Protein 3CDW (pdb70)

Foldseek 3Di:
DFFDDKDFQVVVPAAFQPADQDFLKDFDPLQVLFDAFWDKFHFDQPDPLAQAGQVCQARVLLVDAQDDACDPLLVVLLVVLLVLVLVLLQDQAFAPLLCLAQHDQQHHHDDQPDALFPPCSVVVHGSVNQADNVPSDCVSVVVVCVVPPDLDAWEKGFDTDIDGSVCRHNNNTYIATAHHNNLLSVLCRRCVSVSSSCLQDAFFSLLECPNPDCLQCLLCVCVRAPAFKAWWFWDSLQSQFACNLLVSLLVSVVSSPHDNVSSVVSQCQAFHWYRYRRMITTHHGGGRHHGHCSQSSLSNSVSSLQSSLCCVQPVPDDCVQKTWHGRRRGIMIHHRDDDQVVSSQVVVVSRRIHIGAPPPDNHVDGDDLQNDATPQFGWAADPVHRSRIQGARDPNVLSNQLRIDSDCVCNQVSVQVSLLRQLSVDDVSSVVVLVSLVVGVVSVVYDHDDSVVSVVVSVCVVVDDRGD/DDDCVRDPD

InterPro domains:
  IPR000081 Peptidase C3, picornavirus core protein 2A [PF00947] (870-996)
  IPR000199 Peptidase C3A/C3B, picornaviral [PF00548] (1541-1706)
  IPR000605 Helicase, superfamily 3, single-stranded DNA/RNA virus [PF00910] (1226-1323)
  IPR001205 RNA-directed RNA polymerase, C-terminal domain [PF00680] (1750-2161)
  IPR001676 Picornavirus capsid [PF00073] (93-302)
  IPR001676 Picornavirus capsid [PF00073] (361-526)
  IPR002527 Picornavirus 2B protein [PF01552] (1001-1100)
  IPR003138 Picornavirus coat protein VP4 [PF02226] (2-69)
  IPR003593 AAA+ ATPase domain [SM00382] (1221-1352)
  IPR007094 RNA-directed RNA polymerase, catalytic domain [PS50507] (1950-2066)
  IPR009003 Peptidase S1, PA clan [SSF50494] (855-993)
  IPR009003 Peptidase S1, PA clan [SSF50494] (1534-1724)
  IPR014759 Helicase, superfamily 3, single-stranded RNA virus [PS51218] (1205-1361)
  IPR014838 Poliovirus 3A protein-like [PF08727] (1434-1490)
  IPR027417 P-loop containing nucleoside triphosphate hydrolase [SSF52540] (1215-1358)
  IPR029053 Viral coat protein subunit [G3DSA:2.60.120.20] (70-331)
  IPR029053 Viral coat protein subunit [G3DSA:2.60.120.20] (333-570)
  IPR029053 Viral coat protein subunit [G3DSA:2.60.120.20] (571-863)
  IPR033703 Picornavirus/Calicivirus coat protein [cd00205] (125-327)
  IPR033703 Picornavirus/Calicivirus coat protein [cd00205] (375-561)

Structure (mmCIF, N/CA/C/O backbone):
data_3CDW
#
_entry.id   3CDW
#
_cell.length_a   74.213
_cell.length_b   74.213
_cell.length_c   285.591
_cell.angle_alpha   90.00
_cell.angle_beta   90.00
_cell.angle_gamma   90.00
#
_symmetry.space_group_name_H-M   'P 43 21 2'
#
loop_
_entity.id
_entity.type
_entity.pdbx_description
1 polymer 'RNA-directed RNA polymerase 3D-POL'
2 polymer 'Protein 3B'
3 non-polymer 'CHLORIDE ION'
4 non-polymer 'ACETATE ION'
5 non-polymer 'PYROPHOSPHATE 2-'
6 non-polymer GLYCEROL
7 water water
#
loop_
_atom_site.group_PDB
_atom_site.id
_atom_site.type_symbol
_atom_site.label_atom_id
_atom_site.label_alt_id
_atom_site.label_comp_id
_atom_site.label_asym_id
_atom_site.label_entity_id
_atom_site.label_seq_id
_atom_site.pdbx_PDB_ins_code
_atom_site.Cartn_x
_atom_site.Cartn_y
_atom_site.Cartn_z
_atom_site.occupancy
_atom_site.B_iso_or_equiv
_atom_site.auth_seq_id
_atom_site.auth_comp_id
_atom_site.auth_asym_id
_atom_site.auth_atom_id
_atom_site.pdbx_PDB_model_num
ATOM 1 N N . GLY A 1 1 ? 18.477 17.970 75.454 1.00 45.05 1 GLY A N 1
ATOM 2 C CA . GLY A 1 1 ? 17.390 18.849 75.836 1.00 44.23 1 GLY A CA 1
ATOM 3 C C . GLY A 1 1 ? 16.492 18.193 76.853 1.00 47.57 1 GLY A C 1
ATOM 4 O O . GLY A 1 1 ? 16.341 16.978 76.843 1.00 47.52 1 GLY A O 1
ATOM 5 N N . GLU A 1 2 ? 15.895 18.997 77.730 1.00 45.11 2 GLU A N 1
ATOM 6 C CA . GLU A 1 2 ? 15.045 18.474 78.798 1.00 45.34 2 GLU A CA 1
ATOM 7 C C . GLU A 1 2 ? 13.965 19.439 79.254 1.00 46.78 2 GLU A C 1
ATOM 8 O O . GLU A 1 2 ? 14.239 20.628 79.469 1.00 43.18 2 GLU A O 1
ATOM 14 N N . ILE A 1 3 ? 12.770 18.893 79.499 1.00 45.49 3 ILE A N 1
ATOM 15 C CA . ILE A 1 3 ? 11.636 19.669 80.017 1.00 46.36 3 ILE A CA 1
ATOM 16 C C . ILE A 1 3 ? 11.850 19.895 81.513 1.00 52.35 3 ILE A C 1
ATOM 17 O O . ILE A 1 3 ? 11.965 18.942 82.277 1.00 52.12 3 ILE A O 1
ATOM 22 N N . GLU A 1 4 ? 11.946 21.155 81.915 1.00 49.91 4 GLU A N 1
ATOM 23 C CA . GLU A 1 4 ? 12.235 21.477 83.294 1.00 50.45 4 GLU A CA 1
ATOM 24 C C . GLU A 1 4 ? 11.092 21.954 84.153 1.00 54.75 4 GLU A C 1
ATOM 25 O O . GLU A 1 4 ? 11.252 22.084 85.348 1.00 55.18 4 GLU A O 1
ATOM 31 N N . PHE A 1 5 ? 9.950 22.246 83.552 1.00 51.21 5 PHE A N 1
ATOM 32 C CA . PHE A 1 5 ? 8.829 22.779 84.305 1.00 50.35 5 PHE A CA 1
ATOM 33 C C . PHE A 1 5 ? 7.637 22.781 83.367 1.00 51.83 5 PHE A C 1
ATOM 34 O O . PHE A 1 5 ? 7.749 23.203 82.208 1.00 50.73 5 PHE A O 1
ATOM 42 N N . ILE A 1 6 ? 6.527 22.234 83.854 1.00 45.87 6 ILE A N 1
ATOM 43 C CA . ILE A 1 6 ? 5.270 22.186 83.122 1.00 44.12 6 ILE A CA 1
ATOM 44 C C . ILE A 1 6 ? 4.159 22.742 84.010 1.00 47.45 6 ILE A C 1
ATOM 45 O O . ILE A 1 6 ? 4.154 22.504 85.206 1.00 47.92 6 ILE A O 1
ATOM 50 N N . GLU A 1 7 ? 3.196 23.442 83.422 1.00 42.48 7 GLU A N 1
ATOM 51 C CA . GLU A 1 7 ? 2.040 23.927 84.166 1.00 40.10 7 GLU A CA 1
ATOM 52 C C . GLU A 1 7 ? 0.878 24.113 83.203 1.00 40.34 7 GLU A C 1
ATOM 53 O O . GLU A 1 7 ? 1.082 24.258 81.996 1.00 36.58 7 GLU A O 1
ATOM 59 N N . SER A 1 8 ? -0.337 24.099 83.748 1.00 38.78 8 SER A N 1
ATOM 60 C CA . SER A 1 8 ? -1.555 24.351 82.973 1.00 37.67 8 SER A CA 1
ATOM 61 C C . SER A 1 8 ? -1.482 25.829 82.561 1.00 40.47 8 SER A C 1
ATOM 62 O O . SER A 1 8 ? -1.222 26.708 83.392 1.00 37.86 8 SER A O 1
ATOM 65 N N . SER A 1 9 ? -1.630 26.081 81.269 1.00 38.07 9 SER A N 1
ATOM 66 C CA . SER A 1 9 ? -1.530 27.435 80.741 1.00 38.89 9 SER A CA 1
ATOM 67 C C . SER A 1 9 ? -2.414 28.452 81.491 1.00 41.64 9 SER A C 1
ATOM 68 O O . SER A 1 9 ? -1.982 29.573 81.770 1.00 40.81 9 SER A O 1
ATOM 71 N N . LYS A 1 10 ? -3.658 28.068 81.764 1.00 36.51 10 LYS A N 1
ATOM 72 C CA . LYS A 1 10 ? -4.598 28.952 82.459 1.00 35.39 10 LYS A CA 1
ATOM 73 C C . LYS A 1 10 ? -4.102 29.524 83.798 1.00 39.42 10 LYS A C 1
ATOM 74 O O . LYS A 1 10 ? -4.428 30.668 84.134 1.00 41.09 10 LYS A O 1
ATOM 80 N N . ASP A 1 11 ? -3.265 28.765 84.506 1.00 33.90 11 ASP A N 1
ATOM 81 C CA . ASP A 1 11 ? -2.707 29.191 85.785 1.00 33.76 11 ASP A CA 1
ATOM 82 C C . ASP A 1 11 ? -1.773 30.362 85.589 1.00 38.63 11 ASP A C 1
ATOM 83 O O . ASP A 1 11 ? -1.381 31.010 86.546 1.00 38.47 11 ASP A O 1
ATOM 88 N N . ALA A 1 12 ? -1.334 30.581 84.360 1.00 36.96 12 ALA A N 1
ATOM 89 C CA . ALA A 1 12 ? -0.413 31.684 84.094 1.00 36.33 12 ALA A CA 1
ATOM 90 C C . ALA A 1 12 ? -1.016 32.663 83.101 1.00 39.68 12 ALA A C 1
ATOM 91 O O . ALA A 1 12 ? -0.305 33.482 82.524 1.00 41.41 12 ALA A O 1
ATOM 93 N N . GLY A 1 13 ? -2.322 32.571 82.879 1.00 34.41 13 GLY A N 1
ATOM 94 C CA . GLY A 1 13 ? -3.007 33.493 81.989 1.00 34.58 13 GLY A CA 1
ATOM 95 C C . GLY A 1 13 ? -2.916 33.290 80.483 1.00 39.50 13 GLY A C 1
ATOM 96 O O . GLY A 1 13 ? -3.409 34.139 79.741 1.00 40.16 13 GLY A O 1
ATOM 97 N N . PHE A 1 14 ? -2.337 32.178 80.016 1.00 34.40 14 PHE A N 1
ATOM 98 C CA . PHE A 1 14 ? -2.235 31.939 78.572 1.00 32.35 14 PHE A CA 1
ATOM 99 C C . PHE A 1 14 ? -3.477 31.218 78.140 1.00 38.06 14 PHE A C 1
ATOM 100 O O . PHE A 1 14 ? -3.901 30.263 78.784 1.00 38.96 14 PHE A O 1
ATOM 108 N N . PRO A 1 15 ? -4.064 31.641 77.019 1.00 35.21 15 PRO A N 1
ATOM 109 C CA . PRO A 1 15 ? -5.226 30.855 76.589 1.00 35.59 15 PRO A CA 1
ATOM 110 C C . PRO A 1 15 ? -4.699 29.539 75.973 1.00 40.18 15 PRO A C 1
ATOM 111 O O . PRO A 1 15 ? -3.498 29.391 75.736 1.00 39.03 15 PRO A O 1
ATOM 115 N N . VAL A 1 16 ? -5.598 28.587 75.773 1.00 36.59 16 VAL A N 1
ATOM 116 C CA . VAL A 1 16 ? -5.269 27.313 75.166 1.00 37.33 16 VAL A CA 1
ATOM 117 C C . VAL A 1 16 ? -4.943 27.534 73.674 1.00 43.16 16 VAL A C 1
ATOM 118 O O . VAL A 1 16 ? -5.661 28.255 72.997 1.00 41.56 16 VAL A O 1
ATOM 122 N N . ILE A 1 17 ? -3.861 26.930 73.166 1.00 42.04 17 ILE A N 1
ATOM 123 C CA . ILE A 1 17 ? -3.560 27.025 71.730 1.00 41.26 17 ILE A CA 1
ATOM 124 C C . ILE A 1 17 ? -4.453 26.008 71.053 1.00 45.45 17 ILE A C 1
ATOM 125 O O . ILE A 1 17 ? -4.435 24.819 71.375 1.00 42.97 17 ILE A O 1
ATOM 130 N N . ASN A 1 18 ? -5.324 26.475 70.186 1.00 47.57 18 ASN A N 1
ATOM 131 C CA . ASN A 1 18 ? -6.251 25.537 69.564 1.00 51.54 18 ASN A CA 1
ATOM 132 C C . ASN A 1 18 ? -5.588 24.986 68.320 1.00 61.05 18 ASN A C 1
ATOM 133 O O . ASN A 1 18 ? -5.863 25.452 67.218 1.00 62.30 18 ASN A O 1
ATOM 138 N N . THR A 1 19 ? -4.644 24.069 68.489 1.00 59.32 19 THR A N 1
ATOM 139 C CA . THR A 1 19 ? -3.972 23.539 67.314 1.00 60.32 19 THR A CA 1
ATOM 140 C C . THR A 1 19 ? -4.794 22.443 66.652 1.00 67.56 19 THR A C 1
ATOM 141 O O . THR A 1 19 ? -5.540 21.725 67.312 1.00 66.90 19 THR A O 1
ATOM 145 N N . PRO A 1 20 ? -4.777 22.404 65.314 1.00 66.96 20 PRO A N 1
ATOM 146 C CA . PRO A 1 20 ? -5.614 21.422 64.610 1.00 66.41 20 PRO A CA 1
ATOM 147 C C . PRO A 1 20 ? -5.351 19.991 65.079 1.00 65.88 20 PRO A C 1
ATOM 148 O O . PRO A 1 20 ? -4.204 19.594 65.297 1.00 63.39 20 PRO A O 1
ATOM 152 N N . SER A 1 21 ? -6.424 19.228 65.262 1.00 60.56 21 SER A N 1
ATOM 153 C CA . SER A 1 21 ? -6.311 17.854 65.722 1.00 59.26 21 SER A CA 1
ATOM 154 C C . SER A 1 21 ? -6.562 16.802 64.618 1.00 59.34 21 SER A C 1
ATOM 155 O O . SER A 1 21 ? -6.430 15.591 64.859 1.00 59.20 21 SER A O 1
ATOM 158 N N . LYS A 1 22 ? -6.923 17.280 63.424 1.00 51.07 22 LYS A N 1
ATOM 159 C CA . LYS A 1 22 ? -7.214 16.441 62.269 1.00 47.93 22 LYS A CA 1
ATOM 160 C C . LYS A 1 22 ? -6.207 16.760 61.189 1.00 46.02 22 LYS A C 1
ATOM 161 O O . LYS A 1 22 ? -5.808 17.901 61.023 1.00 44.18 22 LYS A O 1
ATOM 167 N N . THR A 1 23 ? -5.744 15.740 60.491 1.00 41.51 23 THR A N 1
ATOM 168 C CA . THR A 1 23 ? -4.749 15.954 59.456 1.00 40.39 23 THR A CA 1
ATOM 169 C C . THR A 1 23 ? -5.386 16.616 58.238 1.00 41.62 23 THR A C 1
ATOM 170 O O . THR A 1 23 ? -6.502 16.290 57.861 1.00 41.27 23 THR A O 1
ATOM 174 N N . LYS A 1 24 ? -4.650 17.521 57.615 1.00 37.69 24 LYS A N 1
ATOM 175 C CA . LYS A 1 24 ? -5.063 18.121 56.358 1.00 38.40 24 LYS A CA 1
ATOM 176 C C . LYS A 1 24 ? -4.708 17.152 55.203 1.00 44.35 24 LYS A C 1
ATOM 177 O O . LYS A 1 24 ? -5.167 17.330 54.082 1.00 46.37 24 LYS A O 1
ATOM 183 N N . LEU A 1 25 ? -3.907 16.119 55.469 1.00 37.75 25 LEU A N 1
ATOM 184 C CA . LEU A 1 25 ? -3.571 15.151 54.422 1.00 34.58 25 LEU A CA 1
ATOM 185 C C . LEU A 1 25 ? -4.750 14.211 54.150 1.00 39.31 25 LEU A C 1
ATOM 186 O O . LEU A 1 25 ? -5.248 13.556 55.067 1.00 38.78 25 LEU A O 1
ATOM 191 N N . GLU A 1 26 ? -5.132 14.092 52.878 1.00 35.84 26 GLU A N 1
ATOM 192 C CA . GLU A 1 26 ? -6.191 13.168 52.445 1.00 35.76 26 GLU A CA 1
ATOM 193 C C . GLU A 1 26 ? -5.645 12.343 51.321 1.00 39.64 26 GLU A C 1
ATOM 194 O O . GLU A 1 26 ? -4.750 12.778 50.602 1.00 39.79 26 GLU A O 1
ATOM 200 N N . PRO A 1 27 ? -6.202 11.147 51.121 1.00 35.43 27 PRO A N 1
ATOM 201 C CA . PRO A 1 27 ? -5.758 10.330 49.972 1.00 35.57 27 PRO A CA 1
ATOM 202 C C . PRO A 1 27 ? -5.949 11.126 48.677 1.00 42.13 27 PRO A C 1
ATOM 203 O O . PRO A 1 27 ? -6.960 11.798 48.506 1.00 44.44 27 PRO A O 1
ATOM 207 N N . SER A 1 28 ? -4.962 11.106 47.791 1.00 37.81 28 SER A N 1
ATOM 208 C CA . SER A 1 28 ? -5.066 11.859 46.534 1.00 36.08 28 SER A CA 1
ATOM 209 C C . SER A 1 28 ? -5.704 10.968 45.462 1.00 38.94 28 SER A C 1
ATOM 210 O O . SER A 1 28 ? -5.877 9.748 45.661 1.00 36.34 28 SER A O 1
ATOM 213 N N . VAL A 1 29 ? -5.948 11.565 44.297 1.00 33.78 29 VAL A N 1
ATOM 214 C CA . VAL A 1 29 ? -6.492 10.827 43.168 1.00 32.43 29 VAL A CA 1
ATOM 215 C C . VAL A 1 29 ? -5.516 9.710 42.751 1.00 37.14 29 VAL A C 1
ATOM 216 O O . VAL A 1 29 ? -5.909 8.723 42.108 1.00 37.88 29 VAL A O 1
ATOM 220 N N . PHE A 1 30 ? -4.249 9.828 43.171 1.00 32.52 30 PHE A N 1
ATOM 221 C CA . PHE A 1 30 ? -3.240 8.824 42.810 1.00 31.47 30 PHE A CA 1
ATOM 222 C C . PHE A 1 30 ? -3.002 7.776 43.884 1.00 38.10 30 PHE A C 1
ATOM 223 O O . PHE A 1 30 ? -2.173 6.884 43.728 1.00 37.43 30 PHE A O 1
ATOM 231 N N . HIS A 1 31 ? -3.741 7.882 44.972 1.00 38.28 31 HIS A N 1
ATOM 232 C CA . HIS A 1 31 ? -3.630 6.930 46.079 1.00 38.73 31 HIS A CA 1
ATOM 233 C C . HIS A 1 31 ? -3.799 5.476 45.625 1.00 44.58 31 HIS A C 1
ATOM 234 O O . HIS A 1 31 ? -3.064 4.581 46.045 1.00 43.83 31 HIS A O 1
ATOM 241 N N . GLN A 1 32 ? -4.759 5.219 44.758 1.00 44.59 32 GLN A N 1
ATOM 242 C CA . GLN A 1 32 ? -4.940 3.849 44.334 1.00 46.53 32 GLN A CA 1
ATOM 243 C C . GLN A 1 32 ? -4.028 3.437 43.192 1.00 50.90 32 GLN A C 1
ATOM 244 O O . GLN A 1 32 ? -3.705 2.254 43.050 1.00 53.62 32 GLN A O 1
ATOM 250 N N . VAL A 1 33 ? -3.528 4.420 42.446 1.00 42.98 33 VAL A N 1
ATOM 251 C CA . VAL A 1 33 ? -2.617 4.163 41.331 1.00 40.09 33 VAL A CA 1
ATOM 252 C C . VAL A 1 33 ? -1.284 3.585 41.801 1.00 43.51 33 VAL A C 1
ATOM 253 O O . VAL A 1 33 ? -0.728 2.671 41.195 1.00 42.58 33 VAL A O 1
ATOM 257 N N . PHE A 1 34 ? -0.714 4.202 42.825 1.00 40.22 34 PHE A N 1
ATOM 258 C CA . PHE A 1 34 ? 0.607 3.802 43.304 1.00 40.15 34 PHE A CA 1
ATOM 259 C C . PHE A 1 34 ? 0.550 3.084 44.647 1.00 44.56 34 PHE A C 1
ATOM 260 O O . PHE A 1 34 ? -0.415 3.200 45.396 1.00 43.57 34 PHE A O 1
ATOM 268 N N . GLU A 1 35 ? 1.645 2.418 44.983 1.00 42.53 35 GLU A N 1
ATOM 269 C CA . GLU A 1 35 ? 1.778 1.730 46.263 1.00 41.68 35 GLU A CA 1
ATOM 270 C C . GLU A 1 35 ? 2.532 2.586 47.296 1.00 44.06 35 GLU A C 1
ATOM 271 O O . GLU A 1 35 ? 3.356 3.427 46.946 1.00 42.16 35 GLU A O 1
ATOM 277 N N . GLY A 1 36 ? 2.259 2.360 48.574 1.00 40.82 36 GLY A N 1
ATOM 278 C CA . GLY A 1 36 ? 2.910 3.104 49.632 1.00 40.67 36 GLY A CA 1
ATOM 279 C C . GLY A 1 36 ? 2.466 2.597 50.990 1.00 46.71 36 GLY A C 1
ATOM 280 O O . GLY A 1 36 ? 1.421 1.970 51.099 1.00 46.66 36 GLY A O 1
ATOM 281 N N . ASN A 1 37 ? 3.254 2.873 52.024 1.00 43.59 37 ASN A N 1
ATOM 282 C CA . ASN A 1 37 ? 2.911 2.434 53.365 1.00 43.71 37 ASN A CA 1
ATOM 283 C C . ASN A 1 37 ? 2.800 3.592 54.345 1.00 45.47 37 ASN A C 1
ATOM 284 O O . ASN A 1 37 ? 2.394 3.396 55.477 1.00 47.31 37 ASN A O 1
ATOM 289 N N . LYS A 1 38 ? 3.182 4.789 53.926 1.00 35.87 38 LYS A N 1
ATOM 290 C CA . LYS A 1 38 ? 3.104 5.918 54.824 1.00 33.49 38 LYS A CA 1
ATOM 291 C C . LYS A 1 38 ? 1.697 6.501 54.965 1.00 36.11 38 LYS A C 1
ATOM 292 O O . LYS A 1 38 ? 0.851 6.403 54.068 1.00 30.74 38 LYS A O 1
ATOM 298 N N . GLU A 1 39 ? 1.438 7.034 56.158 1.00 34.61 39 GLU A N 1
ATOM 299 C CA . GLU A 1 39 ? 0.158 7.629 56.465 1.00 33.06 39 GLU A CA 1
ATOM 300 C C . GLU A 1 39 ? 0.441 8.882 57.205 1.00 33.71 39 GLU A C 1
ATOM 301 O O . GLU A 1 39 ? 1.554 9.088 57.667 1.00 31.52 39 GLU A O 1
ATOM 307 N N . PRO A 1 40 ? -0.589 9.714 57.386 1.00 31.64 40 PRO A N 1
ATOM 308 C CA . PRO A 1 40 ? -0.422 10.937 58.159 1.00 31.33 40 PRO A CA 1
ATOM 309 C C . PRO A 1 40 ? -0.018 10.606 59.594 1.00 36.51 40 PRO A C 1
ATOM 310 O O . PRO A 1 40 ? -0.538 9.662 60.219 1.00 36.71 40 PRO A O 1
ATOM 314 N N . ALA A 1 41 ? 0.927 11.392 60.099 1.00 33.73 41 ALA A N 1
ATOM 315 C CA . ALA A 1 41 ? 1.378 11.285 61.480 1.00 32.90 41 ALA A CA 1
ATOM 316 C C . ALA A 1 41 ? 0.176 11.448 62.416 1.00 35.35 41 ALA A C 1
ATOM 317 O O . ALA A 1 41 ? -0.785 12.144 62.091 1.00 34.82 41 ALA A O 1
ATOM 319 N N . VAL A 1 42 ? 0.287 10.866 63.604 1.00 33.32 42 VAL A N 1
ATOM 320 C CA . VAL A 1 42 ? -0.721 10.998 64.654 1.00 33.36 42 VAL A CA 1
ATOM 321 C C . VAL A 1 42 ? -0.642 12.438 65.141 1.00 36.79 42 VAL A C 1
ATOM 322 O O . VAL A 1 42 ? 0.447 12.959 65.389 1.00 35.27 42 VAL A O 1
ATOM 326 N N . LEU A 1 43 ? -1.796 13.078 65.271 1.00 34.62 43 LEU A N 1
ATOM 327 C CA . LEU A 1 43 ? -1.852 14.471 65.705 1.00 35.23 43 LEU A CA 1
ATOM 328 C C . LEU A 1 43 ? -2.597 14.636 67.037 1.00 45.34 43 LEU A C 1
ATOM 329 O O . LEU A 1 43 ? -2.605 15.711 67.626 1.00 45.42 43 LEU A O 1
ATOM 334 N N . ARG A 1 44 ? -3.255 13.573 67.486 1.00 44.52 44 ARG A N 1
ATOM 335 C CA . ARG A 1 44 ? -4.019 13.617 68.727 1.00 43.84 44 ARG A CA 1
ATOM 336 C C . ARG A 1 44 ? -3.938 12.287 69.499 1.00 46.51 44 ARG A C 1
ATOM 337 O O . ARG A 1 44 ? -3.758 11.211 68.906 1.00 45.13 44 ARG A O 1
ATOM 345 N N . SER A 1 45 ? -4.078 12.386 70.823 1.00 42.17 45 SER A N 1
ATOM 346 C CA . SER A 1 45 ? -4.017 11.239 71.736 1.00 41.72 45 SER A CA 1
ATOM 347 C C . SER A 1 45 ? -5.007 10.103 71.443 1.00 44.19 45 SER A C 1
ATOM 348 O O . SER A 1 45 ? -4.755 8.945 71.808 1.00 42.62 45 SER A O 1
ATOM 351 N N . GLY A 1 46 ? -6.176 10.454 70.904 1.00 39.38 46 GLY A N 1
ATOM 352 C CA . GLY A 1 46 ? -7.221 9.488 70.676 1.00 39.12 46 GLY A CA 1
ATOM 353 C C . GLY A 1 46 ? -7.155 8.719 69.384 1.00 46.01 46 GLY A C 1
ATOM 354 O O . GLY A 1 46 ? -8.073 7.957 69.088 1.00 46.98 46 GLY A O 1
ATOM 355 N N . ASP A 1 47 ? -6.114 8.953 68.587 1.00 41.90 47 ASP A N 1
ATOM 356 C CA . ASP A 1 47 ? -5.989 8.314 67.290 1.00 40.12 47 ASP A CA 1
ATOM 357 C C . ASP A 1 47 ? -6.079 6.805 67.414 1.00 44.53 47 ASP A C 1
ATOM 358 O O . ASP A 1 47 ? -5.283 6.173 68.108 1.00 44.94 47 ASP A O 1
ATOM 363 N N . PRO A 1 48 ? -7.039 6.197 66.703 1.00 39.52 48 PRO A N 1
ATOM 364 C CA . PRO A 1 48 ? -7.181 4.741 66.825 1.00 39.06 48 PRO A CA 1
ATOM 365 C C . PRO A 1 48 ? -6.017 3.886 66.310 1.00 48.51 48 PRO A C 1
ATOM 366 O O . PRO A 1 48 ? -5.975 2.667 66.568 1.00 50.38 48 PRO A O 1
ATOM 370 N N . ARG A 1 49 ? -5.078 4.500 65.582 1.00 44.06 49 ARG A N 1
ATOM 371 C CA . ARG A 1 49 ? -3.933 3.760 65.030 1.00 41.96 49 ARG A CA 1
ATOM 372 C C . ARG A 1 49 ? -2.785 3.656 66.046 1.00 45.76 49 ARG A C 1
ATOM 373 O O . ARG A 1 49 ? -1.813 2.909 65.849 1.00 44.72 49 ARG A O 1
ATOM 381 N N . LEU A 1 50 ? -2.890 4.436 67.122 1.00 41.64 50 LEU A N 1
ATOM 382 C CA . LEU A 1 50 ? -1.878 4.446 68.176 1.00 39.52 50 LEU A CA 1
ATOM 383 C C . LEU A 1 50 ? -1.706 3.086 68.874 1.00 42.55 50 LEU A C 1
ATOM 384 O O . LEU A 1 50 ? -2.671 2.374 69.154 1.00 39.65 50 LEU A O 1
ATOM 389 N N . LYS A 1 51 ? -0.461 2.751 69.174 1.00 40.08 51 LYS A N 1
ATOM 390 C CA . LYS A 1 51 ? -0.144 1.520 69.894 1.00 40.08 51 LYS A CA 1
ATOM 391 C C . LYS A 1 51 ? 0.875 1.895 70.979 1.00 45.13 51 LYS A C 1
ATOM 392 O O . LYS A 1 51 ? 1.665 1.071 71.447 1.00 47.27 51 LYS A O 1
ATOM 398 N N . ALA A 1 52 ? 0.843 3.163 71.367 1.00 38.67 52 ALA A N 1
ATOM 399 C CA . ALA A 1 52 ? 1.709 3.660 72.407 1.00 38.50 52 ALA A CA 1
ATOM 400 C C . ALA A 1 52 ? 1.082 4.943 72.891 1.00 42.40 52 ALA A C 1
ATOM 401 O O . ALA A 1 52 ? 0.079 5.380 72.341 1.00 42.72 52 ALA A O 1
ATOM 403 N N . ASN A 1 53 ? 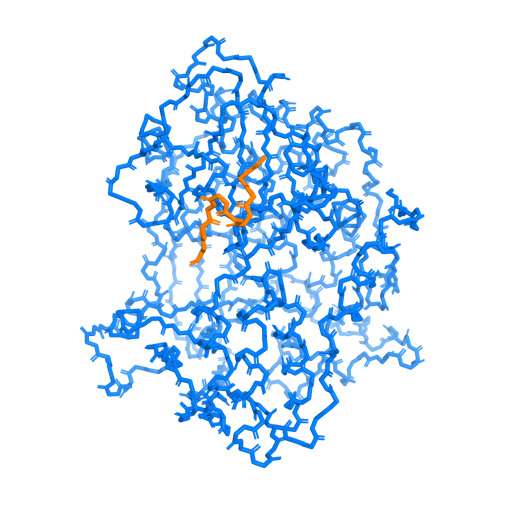1.617 5.502 73.966 1.00 39.85 53 ASN A N 1
ATOM 404 C CA . ASN A 1 53 ? 1.049 6.718 74.531 1.00 40.10 53 ASN A CA 1
ATOM 405 C C . ASN A 1 53 ? 1.559 7.903 73.712 1.00 45.36 53 ASN A C 1
ATOM 406 O O . ASN A 1 53 ? 2.758 8.104 73.602 1.00 45.14 53 ASN A O 1
ATOM 411 N N . PHE A 1 54 ? 0.648 8.675 73.130 1.00 42.44 54 PHE A N 1
ATOM 412 C CA . PHE A 1 54 ? 1.013 9.795 72.257 1.00 40.69 54 PHE A CA 1
ATOM 413 C C . PHE A 1 54 ? 1.895 10.852 72.902 1.00 47.33 54 PHE A C 1
ATOM 414 O O . PHE A 1 54 ? 3.027 11.094 72.462 1.00 47.66 54 PHE A O 1
ATOM 422 N N . GLU A 1 55 ? 1.361 11.520 73.915 1.00 46.14 55 GLU A N 1
ATOM 423 C CA . GLU A 1 55 ? 2.083 12.604 74.573 1.00 46.96 55 GLU A CA 1
ATOM 424 C C . GLU A 1 55 ? 3.469 12.202 75.037 1.00 52.24 55 GLU A C 1
ATOM 425 O O . GLU A 1 55 ? 4.426 12.958 74.895 1.00 53.20 55 GLU A O 1
ATOM 431 N N . GLU A 1 56 ? 3.589 10.984 75.538 1.00 48.97 56 GLU A N 1
ATOM 432 C CA . GLU A 1 56 ? 4.879 10.465 75.963 1.00 48.84 56 GLU A CA 1
ATOM 433 C C . GLU A 1 56 ? 5.795 10.362 74.747 1.00 48.13 56 GLU A C 1
ATOM 434 O O . GLU A 1 56 ? 6.962 10.735 74.809 1.00 48.06 56 GLU A O 1
ATOM 440 N N . ALA A 1 57 ? 5.273 9.812 73.655 1.00 41.11 57 ALA A N 1
ATOM 441 C CA . ALA A 1 57 ? 6.081 9.613 72.447 1.00 39.44 57 ALA A CA 1
ATOM 442 C C . ALA A 1 57 ? 6.618 10.934 71.906 1.00 42.74 57 ALA A C 1
ATOM 443 O O . ALA A 1 57 ? 7.815 11.093 71.684 1.00 42.34 57 ALA A O 1
ATOM 445 N N . ILE A 1 58 ? 5.738 11.909 71.754 1.00 38.97 58 ILE A N 1
ATOM 446 C CA . ILE A 1 58 ? 6.144 13.178 71.176 1.00 38.30 58 ILE A CA 1
ATOM 447 C C . ILE A 1 58 ? 7.157 13.963 71.983 1.00 43.07 58 ILE A C 1
ATOM 448 O O . ILE A 1 58 ? 7.995 14.677 71.415 1.00 41.43 58 ILE A O 1
ATOM 453 N N . PHE A 1 59 ? 7.081 13.852 73.304 1.00 40.04 59 PHE A N 1
ATOM 454 C CA . PHE A 1 59 ? 8.028 14.562 74.148 1.00 40.60 59 PHE A CA 1
ATOM 455 C C . PHE A 1 59 ? 9.272 13.739 74.545 1.00 47.14 59 PHE A C 1
ATOM 456 O O . PHE A 1 59 ? 10.231 14.271 75.110 1.00 46.38 59 PHE A O 1
ATOM 464 N N . SER A 1 60 ? 9.276 12.467 74.151 1.00 45.66 60 SER A N 1
ATOM 465 C CA . SER A 1 60 ? 10.360 11.538 74.443 1.00 46.58 60 SER A CA 1
ATOM 466 C C . SER A 1 60 ? 11.731 11.859 73.847 1.00 53.28 60 SER A C 1
ATOM 467 O O . SER A 1 60 ? 12.730 11.308 74.304 1.00 53.40 60 SER A O 1
ATOM 470 N N . LYS A 1 61 ? 11.803 12.717 72.831 1.00 51.89 61 LYS A N 1
ATOM 471 C CA . LYS A 1 61 ? 13.115 13.033 72.264 1.00 52.71 61 LYS A CA 1
ATOM 472 C C . LYS A 1 61 ? 13.933 13.970 73.147 1.00 55.54 61 LYS A C 1
ATOM 473 O O . LYS A 1 61 ? 15.151 14.137 72.957 1.00 55.36 61 LYS A O 1
ATOM 479 N N . TYR A 1 62 ? 13.276 14.512 74.169 1.00 50.89 62 TYR A N 1
ATOM 480 C CA . TYR A 1 62 ? 13.968 15.335 75.163 1.00 50.81 62 TYR A CA 1
ATOM 481 C C . TYR A 1 62 ? 14.625 14.358 76.163 1.00 54.44 62 TYR A C 1
ATOM 482 O O . TYR A 1 62 ? 14.150 14.183 77.295 1.00 53.65 62 TYR A O 1
ATOM 491 N N . ILE A 1 63 ? 15.699 13.703 75.707 1.00 50.63 63 ILE A N 1
ATOM 492 C CA . ILE A 1 63 ? 16.386 12.628 76.453 1.00 48.67 63 ILE A CA 1
ATOM 493 C C . ILE A 1 63 ? 17.238 13.093 77.618 1.00 53.93 63 ILE A C 1
ATOM 494 O O . ILE A 1 63 ? 17.780 12.279 78.360 1.00 55.47 63 ILE A O 1
ATOM 499 N N . GLY A 1 64 ? 17.396 14.397 77.756 1.00 49.15 64 GLY A N 1
ATOM 500 C CA . GLY A 1 64 ? 18.198 14.915 78.835 1.00 48.09 64 GLY A CA 1
ATOM 501 C C . GLY A 1 64 ? 19.384 15.692 78.334 1.00 50.94 64 GLY A C 1
ATOM 502 O O . GLY A 1 64 ? 19.571 15.894 77.129 1.00 51.07 64 GLY A O 1
ATOM 503 N N . ASN A 1 65 ? 20.170 16.144 79.292 1.00 48.28 65 ASN A N 1
ATOM 504 C CA . ASN A 1 65 ? 21.368 16.918 79.035 1.00 49.43 65 ASN A CA 1
ATOM 505 C C . ASN A 1 65 ? 22.560 16.281 79.742 1.00 57.87 65 ASN A C 1
ATOM 506 O O . ASN A 1 65 ? 22.421 15.670 80.806 1.00 58.34 65 ASN A O 1
ATOM 511 N N . VAL A 1 66 ? 23.738 16.431 79.149 1.00 56.08 66 VAL A N 1
ATOM 512 C CA . VAL A 1 66 ? 24.960 15.996 79.802 1.00 55.10 66 VAL A CA 1
ATOM 513 C C . VAL A 1 66 ? 25.366 17.330 80.405 1.00 63.55 66 VAL A C 1
ATOM 514 O O . VAL A 1 66 ? 25.249 18.373 79.756 1.00 63.47 66 VAL A O 1
ATOM 518 N N . ASN A 1 67 ? 25.753 17.338 81.664 1.00 63.83 67 ASN A N 1
ATOM 519 C CA . ASN A 1 67 ? 26.096 18.617 82.259 1.00 65.69 67 ASN A CA 1
ATOM 520 C C . ASN A 1 67 ? 27.594 18.838 82.301 1.00 71.99 67 ASN A C 1
ATOM 521 O O . ASN A 1 67 ? 28.231 18.676 83.343 1.00 73.59 67 ASN A O 1
ATOM 526 N N . THR A 1 68 ? 28.150 19.198 81.148 1.00 67.40 68 THR A N 1
ATOM 527 C CA . THR A 1 68 ? 29.580 19.398 81.034 1.00 66.75 68 THR A CA 1
ATOM 528 C C . THR A 1 68 ? 29.923 20.819 80.653 1.00 67.33 68 THR A C 1
ATOM 529 O O . THR A 1 68 ? 29.080 21.581 80.207 1.00 66.38 68 THR A O 1
ATOM 533 N N . HIS A 1 69 ? 31.183 21.159 80.864 1.00 62.77 69 HIS A N 1
ATOM 534 C CA . HIS A 1 69 ? 31.745 22.432 80.460 1.00 61.96 69 HIS A CA 1
ATOM 535 C C . HIS A 1 69 ? 32.189 22.241 78.978 1.00 55.21 69 HIS A C 1
ATOM 536 O O . HIS A 1 69 ? 32.304 21.128 78.484 1.00 50.45 69 HIS A O 1
ATOM 543 N N . VAL A 1 70 ? 32.500 23.327 78.297 1.00 48.52 70 VAL A N 1
ATOM 544 C CA . VAL A 1 70 ? 33.060 23.234 76.976 1.00 47.85 70 VAL A CA 1
ATOM 545 C C . VAL A 1 70 ? 34.498 22.679 77.169 1.00 53.05 70 VAL A C 1
ATOM 546 O O . VAL A 1 70 ? 35.342 23.316 77.813 1.00 54.01 70 VAL A O 1
ATOM 550 N N . ASP A 1 71 ? 34.756 21.473 76.665 1.00 46.56 71 ASP A N 1
ATOM 551 C CA . ASP A 1 71 ? 36.051 20.828 76.857 1.00 44.51 71 ASP A CA 1
ATOM 552 C C . ASP A 1 71 ? 37.128 21.159 75.807 1.00 50.97 71 ASP A C 1
ATOM 553 O O . ASP A 1 71 ? 36.917 21.998 74.906 1.00 50.64 71 ASP A O 1
ATOM 558 N N . GLU A 1 72 ? 38.309 20.561 75.970 1.00 48.19 72 GLU A N 1
ATOM 559 C CA . GLU A 1 72 ? 39.438 20.829 75.060 1.00 47.66 72 GLU A CA 1
ATOM 560 C C . GLU A 1 72 ? 39.096 20.455 73.613 1.00 47.18 72 GLU A C 1
ATOM 561 O O . GLU A 1 72 ? 39.429 21.186 72.677 1.00 45.58 72 GLU A O 1
ATOM 567 N N . TYR A 1 73 ? 38.472 19.293 73.438 1.00 41.07 73 TYR A N 1
ATOM 568 C CA . TYR A 1 73 ? 38.095 18.850 72.116 1.00 41.03 73 TYR A CA 1
ATOM 569 C C . TYR A 1 73 ? 37.160 19.846 71.453 1.00 43.27 73 TYR A C 1
ATOM 570 O O . TYR A 1 73 ? 37.405 20.268 70.322 1.00 43.60 73 TYR A O 1
ATOM 579 N N . MET A 1 74 ? 36.127 20.273 72.173 1.00 38.96 74 MET A N 1
ATOM 580 C CA . MET A 1 74 ? 35.186 21.283 71.652 1.00 37.91 74 MET A CA 1
ATOM 581 C C . MET A 1 74 ? 35.862 22.578 71.262 1.00 41.96 74 MET A C 1
ATOM 582 O O . MET A 1 74 ? 35.569 23.142 70.219 1.00 41.63 74 MET A O 1
ATOM 587 N N . LEU A 1 75 ? 36.778 23.042 72.097 1.00 40.99 75 LEU A N 1
ATOM 588 C CA . LEU A 1 75 ? 37.492 24.293 71.830 1.00 42.49 75 LEU A CA 1
ATOM 589 C C . LEU A 1 75 ? 38.286 24.267 70.527 1.00 44.82 75 LEU A C 1
ATOM 590 O O . LEU A 1 75 ? 38.274 25.221 69.748 1.00 42.90 75 LEU A O 1
ATOM 595 N N . GLU A 1 76 ? 38.999 23.172 70.299 1.00 42.18 76 GLU A N 1
ATOM 596 C CA . GLU A 1 76 ? 39.766 23.048 69.073 1.00 41.25 76 GLU A CA 1
ATOM 597 C C . GLU A 1 76 ? 38.821 22.908 67.877 1.00 41.79 76 GLU A C 1
ATOM 598 O O . GLU A 1 76 ? 39.073 23.457 66.807 1.00 41.79 76 GLU A O 1
ATOM 604 N N . ALA A 1 77 ? 37.713 22.201 68.071 1.00 36.39 77 ALA A N 1
ATOM 605 C CA . ALA A 1 77 ? 36.716 22.047 67.009 1.00 35.16 77 ALA A CA 1
ATOM 606 C C . ALA A 1 77 ? 36.144 23.411 66.597 1.00 37.84 77 ALA A C 1
ATOM 607 O O . ALA A 1 77 ? 36.021 23.735 65.410 1.00 35.93 77 ALA A O 1
ATOM 609 N N . VAL A 1 78 ? 35.861 24.240 67.589 1.00 35.42 78 VAL A N 1
ATOM 610 C CA . VAL A 1 78 ? 35.299 25.555 67.337 1.00 35.25 78 VAL A CA 1
ATOM 611 C C . VAL A 1 78 ? 36.298 26.385 66.580 1.00 43.61 78 VAL A C 1
ATOM 612 O O . VAL A 1 78 ? 35.951 27.050 65.586 1.00 44.33 78 VAL A O 1
ATOM 616 N N . ASP A 1 79 ? 37.550 26.333 67.036 1.00 41.38 79 ASP A N 1
ATOM 617 C CA . ASP A 1 79 ? 38.624 27.075 66.377 1.00 41.42 79 ASP A CA 1
ATOM 618 C C . ASP A 1 79 ? 38.783 26.606 64.930 1.00 42.22 79 ASP A C 1
ATOM 619 O O . ASP A 1 79 ? 38.912 27.416 64.006 1.00 41.93 79 ASP A O 1
ATOM 624 N N . HIS A 1 80 ? 38.809 25.295 64.712 1.00 37.73 80 HIS A N 1
ATOM 625 C CA . HIS A 1 80 ? 38.974 24.816 63.338 1.00 36.74 80 HIS A CA 1
ATOM 626 C C . HIS A 1 80 ? 37.849 25.274 62.394 1.00 41.23 80 HIS A C 1
ATOM 627 O O . HIS A 1 80 ? 38.104 25.772 61.298 1.00 41.36 80 HIS A O 1
ATOM 634 N N . TYR A 1 81 ? 36.605 25.107 62.835 1.00 37.62 81 TYR A N 1
ATOM 635 C CA . TYR A 1 81 ? 35.439 25.515 62.055 1.00 37.51 81 TYR A CA 1
ATOM 636 C C . TYR A 1 81 ? 35.351 27.055 61.911 1.00 38.70 81 TYR A C 1
ATOM 637 O O . TYR A 1 81 ? 35.061 27.573 60.828 1.00 38.23 81 TYR A O 1
ATOM 646 N N . ALA A 1 82 ? 35.676 27.792 62.968 1.00 34.88 82 ALA A N 1
ATOM 647 C CA . ALA A 1 82 ? 35.683 29.269 62.866 1.00 34.40 82 ALA A CA 1
ATOM 648 C C . ALA A 1 82 ? 36.700 29.733 61.818 1.00 41.91 82 ALA A C 1
ATOM 649 O O . ALA A 1 82 ? 36.460 30.700 61.084 1.00 41.88 82 ALA A O 1
ATOM 651 N N . GLY A 1 83 ? 37.809 28.997 61.688 1.00 39.30 83 GLY A N 1
ATOM 652 C CA . GLY A 1 83 ? 38.822 29.316 60.696 1.00 37.61 83 GLY A CA 1
ATOM 653 C C . GLY A 1 83 ? 38.277 29.258 59.289 1.00 41.20 83 GLY A C 1
ATOM 654 O O . GLY A 1 83 ? 38.640 30.074 58.434 1.00 40.11 83 GLY A O 1
ATOM 655 N N . GLN A 1 84 ? 37.422 28.271 59.025 1.00 40.17 84 GLN A N 1
ATOM 656 C CA . GLN A 1 84 ? 36.784 28.165 57.707 1.00 40.54 84 GLN A CA 1
ATOM 657 C C . GLN A 1 84 ? 35.774 29.292 57.511 1.00 42.93 84 GLN A C 1
ATOM 658 O O . GLN A 1 84 ? 35.747 29.953 56.476 1.00 43.21 84 GLN A O 1
ATOM 664 N N . LEU A 1 85 ? 34.909 29.484 58.492 1.00 38.47 85 LEU A N 1
ATOM 665 C CA . LEU A 1 85 ? 33.895 30.516 58.350 1.00 38.98 85 LEU A CA 1
ATOM 666 C C . LEU A 1 85 ? 34.490 31.911 58.132 1.00 44.37 85 LEU A C 1
ATOM 667 O O . LEU A 1 85 ? 33.940 32.718 57.379 1.00 43.54 85 LEU A O 1
ATOM 672 N N . ALA A 1 86 ? 35.649 32.157 58.745 1.00 41.59 86 ALA A N 1
ATOM 673 C CA . ALA A 1 86 ? 36.365 33.431 58.623 1.00 40.23 86 ALA A CA 1
ATOM 674 C C . ALA A 1 86 ? 36.669 33.804 57.185 1.00 42.69 86 ALA A C 1
ATOM 675 O O . ALA A 1 86 ? 36.581 34.965 56.809 1.00 40.54 86 ALA A O 1
ATOM 677 N N . THR A 1 87 ? 37.018 32.822 56.367 1.00 41.44 87 THR A N 1
ATOM 678 C CA . THR A 1 87 ? 37.339 33.102 54.968 1.00 41.94 87 THR A CA 1
ATOM 679 C C . THR A 1 87 ? 36.150 33.660 54.199 1.00 48.49 87 THR A C 1
ATOM 680 O O . THR A 1 87 ? 36.300 34.081 53.062 1.00 48.09 87 THR A O 1
ATOM 684 N N . LEU A 1 88 ? 34.955 33.565 54.791 1.00 47.21 88 LEU A N 1
ATOM 685 C CA . LEU A 1 88 ? 33.701 33.977 54.149 1.00 46.18 88 LEU A CA 1
ATOM 686 C C . LEU A 1 88 ? 33.322 35.444 54.385 1.00 51.95 88 LEU A C 1
ATOM 687 O O . LEU A 1 88 ? 32.425 35.970 53.730 1.00 50.21 88 LEU A O 1
ATOM 692 N N . ASP A 1 89 ? 34.000 36.088 55.329 1.00 51.69 89 ASP A N 1
ATOM 693 C CA . ASP A 1 89 ? 33.759 37.496 55.631 1.00 53.97 89 ASP A CA 1
ATOM 694 C C . ASP A 1 89 ? 32.271 37.792 55.874 1.00 58.05 89 ASP A C 1
ATOM 695 O O . ASP A 1 89 ? 31.677 38.684 55.255 1.00 56.98 89 ASP A O 1
ATOM 700 N N . ILE A 1 90 ? 31.689 37.026 56.793 1.00 53.14 90 ILE A N 1
ATOM 701 C CA . ILE A 1 90 ? 30.295 37.184 57.170 1.00 51.19 90 ILE A CA 1
ATOM 702 C C . ILE A 1 90 ? 30.155 38.526 57.902 1.00 53.06 90 ILE A C 1
ATOM 703 O O . ILE A 1 90 ? 30.821 38.766 58.932 1.00 50.53 90 ILE A O 1
ATOM 708 N N . SER A 1 91 ? 29.257 39.375 57.412 1.00 47.85 91 SER A N 1
ATOM 709 C CA . SER A 1 91 ? 29.023 40.644 58.088 1.00 46.42 91 SER A CA 1
ATOM 710 C C . SER A 1 91 ? 28.170 40.402 59.309 1.00 49.58 91 SER A C 1
ATOM 711 O O . SER A 1 91 ? 27.104 39.767 59.210 1.00 47.35 91 SER A O 1
ATOM 714 N N . THR A 1 92 ? 28.606 40.943 60.450 1.00 46.80 92 THR A N 1
ATOM 715 C CA . THR A 1 92 ? 27.829 40.848 61.672 1.00 45.64 92 THR A CA 1
ATOM 716 C C . THR A 1 92 ? 27.002 42.107 61.865 1.00 51.44 92 THR A C 1
ATOM 717 O O . THR A 1 92 ? 26.448 42.334 62.947 1.00 52.05 92 THR A O 1
ATOM 721 N N . GLU A 1 93 ? 26.891 42.914 60.810 1.00 48.58 93 GLU A N 1
ATOM 722 C CA . GLU A 1 93 ? 26.049 44.107 60.862 1.00 49.53 93 GLU A CA 1
ATOM 723 C C . GLU A 1 93 ? 24.595 43.640 60.719 1.00 55.39 93 GLU A C 1
ATOM 724 O O . GLU A 1 93 ? 24.307 42.738 59.933 1.00 55.02 93 GLU A O 1
ATOM 730 N N . PRO A 1 94 ? 23.662 44.269 61.453 1.00 52.18 94 PRO A N 1
ATOM 731 C CA . PRO A 1 94 ? 22.256 43.867 61.350 1.00 51.11 94 PRO A CA 1
ATOM 732 C C . PRO A 1 94 ? 21.796 43.982 59.919 1.00 53.45 94 PRO A C 1
ATOM 733 O O . PRO A 1 94 ? 22.329 44.795 59.154 1.00 50.83 94 PRO A O 1
ATOM 737 N N . MET A 1 95 ? 20.855 43.125 59.535 1.00 49.35 95 MET A N 1
ATOM 738 C CA . MET A 1 95 ? 20.335 43.192 58.187 1.00 49.03 95 MET A CA 1
ATOM 739 C C . MET A 1 95 ? 19.197 44.199 58.260 1.00 56.29 95 MET A C 1
ATOM 740 O O . MET A 1 95 ? 18.442 44.216 59.230 1.00 57.25 95 MET A O 1
ATOM 745 N N . LYS A 1 96 ? 19.122 45.087 57.279 1.00 54.76 96 LYS A N 1
ATOM 746 C CA . LYS A 1 96 ? 18.076 46.111 57.255 1.00 54.65 96 LYS A CA 1
ATOM 747 C C . LYS A 1 96 ? 16.689 45.438 57.305 1.00 58.67 96 LYS A C 1
ATOM 748 O O . LYS A 1 96 ? 16.434 44.474 56.591 1.00 58.00 96 LYS A O 1
ATOM 754 N N . LEU A 1 97 ? 15.819 45.941 58.176 1.00 55.36 97 LEU A N 1
ATOM 755 C CA . LEU A 1 97 ? 14.477 45.404 58.365 1.00 55.00 97 LEU A CA 1
ATOM 756 C C . LEU A 1 97 ? 13.728 44.953 57.118 1.00 60.16 97 LEU A C 1
ATOM 757 O O . LEU A 1 97 ? 13.147 43.870 57.106 1.00 60.82 97 LEU A O 1
ATOM 762 N N . GLU A 1 98 ? 13.704 45.775 56.080 1.00 56.73 98 GLU A N 1
ATOM 763 C CA . GLU A 1 98 ? 12.965 45.411 54.875 1.00 56.97 98 GLU A CA 1
ATOM 764 C C . GLU A 1 98 ? 13.553 44.192 54.181 1.00 60.60 98 GLU A C 1
ATOM 765 O O . GLU A 1 98 ? 12.826 43.386 53.593 1.00 61.50 98 GLU A O 1
ATOM 771 N N . ASP A 1 99 ? 14.880 44.102 54.195 1.00 55.69 99 ASP A N 1
ATOM 772 C CA . ASP A 1 99 ? 15.605 42.990 53.579 1.00 54.06 99 ASP A CA 1
ATOM 773 C C . ASP A 1 99 ? 15.287 41.715 54.367 1.00 52.55 99 ASP A C 1
ATOM 774 O O . ASP A 1 99 ? 15.025 40.675 53.796 1.00 52.19 99 ASP A O 1
ATOM 779 N N . ALA A 1 100 ? 15.282 41.834 55.685 1.00 46.00 100 ALA A N 1
ATOM 780 C CA . ALA A 1 100 ? 14.991 40.739 56.596 1.00 44.85 100 ALA A CA 1
ATOM 781 C C . ALA A 1 100 ? 13.568 40.183 56.467 1.00 51.62 100 ALA A C 1
ATOM 782 O O . ALA A 1 100 ? 13.345 38.988 56.690 1.00 51.66 100 ALA A O 1
ATOM 784 N N . VAL A 1 101 ? 12.613 41.051 56.115 1.00 46.93 101 VAL A N 1
ATOM 785 C CA . VAL A 1 101 ? 11.203 40.677 56.044 1.00 44.66 101 VAL A CA 1
ATOM 786 C C . VAL A 1 101 ? 10.703 40.348 54.666 1.00 49.39 101 VAL A C 1
ATOM 787 O O . VAL A 1 101 ? 9.940 39.392 54.483 1.00 49.90 101 VAL A O 1
ATOM 791 N N . TYR A 1 102 ? 11.037 41.201 53.703 1.00 46.07 102 TYR A N 1
ATOM 792 C CA . TYR A 1 102 ? 10.472 41.047 52.373 1.00 44.67 102 TYR A CA 1
ATOM 793 C C . TYR A 1 102 ? 11.312 40.414 51.294 1.00 48.60 102 TYR A C 1
ATOM 794 O O . TYR A 1 102 ? 10.864 40.283 50.162 1.00 47.18 102 TYR A O 1
ATOM 803 N N . GLY A 1 103 ? 12.497 39.942 51.648 1.00 47.23 103 GLY A N 1
ATOM 804 C CA . GLY A 1 103 ? 13.308 39.237 50.675 1.00 47.57 103 GLY A CA 1
ATOM 805 C C . GLY A 1 103 ? 14.548 39.999 50.279 1.00 53.64 103 GLY A C 1
ATOM 806 O O . GLY A 1 103 ? 14.587 41.222 50.332 1.00 53.46 103 GLY A O 1
ATOM 807 N N . THR A 1 104 ? 15.570 39.262 49.878 1.00 51.06 104 THR A N 1
ATOM 808 C CA . THR A 1 104 ? 16.822 39.846 49.441 1.00 50.36 104 THR A CA 1
ATOM 809 C C . THR A 1 104 ? 17.655 38.713 48.898 1.00 54.17 104 THR A C 1
ATOM 810 O O . THR A 1 104 ? 17.221 37.556 48.953 1.00 54.38 104 THR A O 1
ATOM 814 N N . GLU A 1 105 ? 18.803 39.023 48.305 1.00 50.32 105 GLU A N 1
ATOM 815 C CA . GLU A 1 105 ? 19.622 37.950 47.733 1.00 50.34 105 GLU A CA 1
ATOM 816 C C . GLU A 1 105 ? 20.156 37.007 48.806 1.00 50.20 105 GLU A C 1
ATOM 817 O O . GLU A 1 105 ? 20.837 37.447 49.740 1.00 47.91 105 GLU A O 1
ATOM 823 N N . GLY A 1 106 ? 19.835 35.719 48.674 1.00 44.05 106 GLY A N 1
ATOM 824 C CA . GLY A 1 106 ? 20.285 34.743 49.642 1.00 44.08 106 GLY A CA 1
ATOM 825 C C . GLY A 1 106 ? 19.391 34.582 50.862 1.00 48.79 106 GLY A C 1
ATOM 826 O O . GLY A 1 106 ? 19.689 33.771 51.740 1.00 48.80 106 GLY A O 1
ATOM 827 N N . LEU A 1 107 ? 18.307 35.358 50.940 1.00 43.93 107 LEU A N 1
ATOM 828 C CA . LEU A 1 107 ? 17.346 35.231 52.044 1.00 42.18 107 LEU A CA 1
ATOM 829 C C . LEU A 1 107 ? 15.937 35.546 51.584 1.00 49.65 107 LEU A C 1
ATOM 830 O O . LEU A 1 107 ? 15.539 36.711 51.519 1.00 51.07 107 LEU A O 1
ATOM 835 N N . GLU A 1 108 ? 15.185 34.499 51.263 1.00 45.77 108 GLU A N 1
ATOM 836 C CA . GLU A 1 108 ? 13.830 34.664 50.803 1.00 45.70 108 GLU A CA 1
ATOM 837 C C . GLU A 1 108 ? 12.990 35.396 51.823 1.00 51.71 108 GLU A C 1
ATOM 838 O O . GLU A 1 108 ? 13.262 35.365 53.031 1.00 50.30 108 GLU A O 1
ATOM 844 N N . ALA A 1 109 ? 11.927 36.017 51.316 1.00 49.61 109 ALA A N 1
ATOM 845 C CA . ALA A 1 109 ? 10.964 36.735 52.140 1.00 48.01 109 ALA A CA 1
ATOM 846 C C . ALA A 1 109 ? 10.392 35.820 53.230 1.00 49.10 109 ALA A C 1
ATOM 847 O O . ALA A 1 109 ? 10.215 34.609 53.024 1.00 48.42 109 ALA A O 1
ATOM 849 N N . LEU A 1 110 ? 10.107 36.415 54.383 1.00 43.06 110 LEU A N 1
ATOM 850 C CA . LEU A 1 110 ? 9.516 35.715 55.498 1.00 42.41 110 LEU A CA 1
ATOM 851 C C . LEU A 1 110 ? 8.245 35.049 54.955 1.00 43.08 110 LEU A C 1
ATOM 852 O O . LEU A 1 110 ? 7.461 35.661 54.237 1.00 42.20 110 LEU A O 1
ATOM 857 N N . ASP A 1 111 ? 8.086 33.763 55.208 1.00 38.84 111 ASP A N 1
ATOM 858 C CA . ASP A 1 111 ? 6.935 33.025 54.673 1.00 37.80 111 ASP A CA 1
ATOM 859 C C . ASP A 1 111 ? 5.663 33.585 55.323 1.00 45.69 111 ASP A C 1
ATOM 860 O O . ASP A 1 111 ? 5.496 33.525 56.541 1.00 46.13 111 ASP A O 1
ATOM 865 N N . LEU A 1 112 ? 4.762 34.119 54.517 1.00 43.66 112 LEU A N 1
ATOM 866 C CA . LEU A 1 112 ? 3.535 34.698 55.045 1.00 43.66 112 LEU A CA 1
ATOM 867 C C . LEU A 1 112 ? 2.454 33.651 55.261 1.00 50.89 112 LEU A C 1
ATOM 868 O O . LEU A 1 112 ? 1.326 33.986 55.610 1.00 52.79 112 LEU A O 1
ATOM 873 N N . THR A 1 113 ? 2.770 32.391 55.017 1.00 47.08 113 THR A N 1
ATOM 874 C CA . THR A 1 113 ? 1.767 31.339 55.158 1.00 47.30 113 THR A CA 1
ATOM 875 C C . THR A 1 113 ? 1.916 30.541 56.443 1.00 52.96 113 THR A C 1
ATOM 876 O O . THR A 1 113 ? 1.043 29.741 56.761 1.00 54.59 113 THR A O 1
ATOM 880 N N . THR A 1 114 ? 3.052 30.672 57.128 1.00 48.08 114 THR A N 1
ATOM 881 C CA . THR A 1 114 ? 3.249 29.940 58.362 1.00 46.95 114 THR A CA 1
ATOM 882 C C . THR A 1 114 ? 2.712 30.744 59.535 1.00 51.37 114 THR A C 1
ATOM 883 O O . THR A 1 114 ? 2.361 31.916 59.388 1.00 51.22 114 THR A O 1
ATOM 887 N N . SER A 1 115 ? 2.638 30.090 60.694 1.00 47.06 115 SER A N 1
ATOM 888 C CA . SER A 1 115 ? 2.140 30.684 61.938 1.00 44.87 115 SER A CA 1
ATOM 889 C C . SER A 1 115 ? 2.887 31.939 62.388 1.00 46.65 115 SER A C 1
ATOM 890 O O . SER A 1 115 ? 4.123 31.932 62.485 1.00 46.53 115 SER A O 1
ATOM 893 N N . ALA A 1 116 ? 2.137 32.981 62.764 1.00 40.70 116 ALA A N 1
ATOM 894 C CA . ALA A 1 116 ? 2.740 34.196 63.331 1.00 37.76 116 ALA A CA 1
ATOM 895 C C . ALA A 1 116 ? 3.113 33.982 64.807 1.00 38.18 116 ALA A C 1
ATOM 896 O O . ALA A 1 116 ? 3.719 34.842 65.433 1.00 36.68 116 ALA A O 1
ATOM 898 N N . GLY A 1 117 ? 2.788 32.816 65.356 1.00 33.65 117 GLY A N 1
ATOM 899 C CA . GLY A 1 117 ? 3.098 32.529 66.748 1.00 34.42 117 GLY A CA 1
ATOM 900 C C . GLY A 1 117 ? 2.329 33.349 67.793 1.00 39.24 117 GLY A C 1
ATOM 901 O O . GLY A 1 117 ? 1.270 33.898 67.514 1.00 40.53 117 GLY A O 1
ATOM 902 N N . TYR A 1 118 ? 2.854 33.405 69.014 1.00 33.89 118 TYR A N 1
ATOM 903 C CA . TYR A 1 118 ? 2.220 34.106 70.118 1.00 32.84 118 TYR A CA 1
ATOM 904 C C . TYR A 1 118 ? 2.623 35.581 70.144 1.00 39.80 118 TYR A C 1
ATOM 905 O O . TYR A 1 118 ? 3.766 35.923 69.844 1.00 41.02 118 TYR A O 1
ATOM 914 N N . PRO A 1 119 ? 1.685 36.483 70.503 1.00 35.66 119 PRO A N 1
ATOM 915 C CA . PRO A 1 119 ? 0.297 36.313 70.940 1.00 34.20 119 PRO A CA 1
ATOM 916 C C . PRO A 1 119 ? -0.671 36.284 69.772 1.00 40.72 119 PRO A C 1
ATOM 917 O O . PRO A 1 119 ? -1.850 35.946 69.929 1.00 42.61 119 PRO A O 1
ATOM 921 N N . TYR A 1 120 ? -0.158 36.597 68.588 1.00 36.46 120 TYR A N 1
ATOM 922 C CA . TYR A 1 120 ? -0.954 36.643 67.375 1.00 35.52 120 TYR A CA 1
ATOM 923 C C . TYR A 1 120 ? -1.926 35.496 67.151 1.00 40.22 120 TYR A C 1
ATOM 924 O O . TYR A 1 120 ? -3.075 35.722 66.786 1.00 39.06 120 TYR A O 1
ATOM 933 N N . VAL A 1 121 ? -1.491 34.260 67.373 1.00 38.21 121 VAL A N 1
ATOM 934 C CA . VAL A 1 121 ? -2.392 33.126 67.146 1.00 37.39 121 VAL A CA 1
ATOM 935 C C . VAL A 1 121 ? -3.574 33.153 68.084 1.00 44.09 121 VAL A C 1
ATOM 936 O O . VAL A 1 121 ? -4.595 32.548 67.794 1.00 45.51 121 VAL A O 1
ATOM 940 N N . ALA A 1 122 ? -3.399 33.777 69.248 1.00 41.61 122 ALA A N 1
ATOM 941 C CA . ALA A 1 122 ? -4.463 33.844 70.251 1.00 41.77 122 ALA A CA 1
ATOM 942 C C . ALA A 1 122 ? -5.473 34.964 69.927 1.00 43.48 122 ALA A C 1
ATOM 943 O O . ALA A 1 122 ? -6.609 34.926 70.377 1.00 40.90 122 ALA A O 1
ATOM 945 N N . LEU A 1 123 ? -5.017 35.947 69.153 1.00 40.22 123 LEU A N 1
ATOM 946 C CA . LEU A 1 123 ? -5.782 37.139 68.765 1.00 38.85 123 LEU A CA 1
ATOM 947 C C . LEU A 1 123 ? -6.349 37.061 67.361 1.00 42.36 123 LEU A C 1
ATOM 948 O O . LEU A 1 123 ? -6.881 38.055 66.869 1.00 39.93 123 LEU A O 1
ATOM 953 N N . GLY A 1 124 ? -6.179 35.913 66.697 1.00 40.03 124 GLY A N 1
ATOM 954 C CA . GLY A 1 124 ? -6.632 35.718 65.325 1.00 38.58 124 GLY A CA 1
ATOM 955 C C . GLY A 1 124 ? -5.903 36.631 64.358 1.00 43.89 124 GLY A C 1
ATOM 956 O O . GLY A 1 124 ? -6.404 36.906 63.274 1.00 45.70 124 GLY A O 1
ATOM 957 N N . ILE A 1 125 ? -4.726 37.123 64.736 1.00 39.37 125 ILE A N 1
ATOM 958 C CA . ILE A 1 125 ? -3.934 37.981 63.838 1.00 38.16 125 ILE A CA 1
ATOM 959 C C . ILE A 1 125 ? -2.914 37.114 63.079 1.00 43.68 125 ILE A C 1
ATOM 960 O O . ILE A 1 125 ? -2.056 36.460 63.684 1.00 42.19 125 ILE A O 1
ATOM 965 N N . LYS A 1 126 ? -3.045 37.117 61.753 1.00 41.77 126 LYS A N 1
ATOM 966 C CA . LYS A 1 126 ? -2.238 36.318 60.844 1.00 41.33 126 LYS A CA 1
ATOM 967 C C . LYS A 1 126 ? -1.089 37.156 60.296 1.00 46.18 126 LYS A C 1
ATOM 968 O O . LYS A 1 126 ? -1.141 38.378 60.366 1.00 46.20 126 LYS A O 1
ATOM 974 N N . LYS A 1 127 ? -0.033 36.514 59.798 1.00 43.26 127 LYS A N 1
ATOM 975 C CA . LYS A 1 127 ? 1.099 37.266 59.247 1.00 43.02 127 LYS A CA 1
ATOM 976 C C . LYS A 1 127 ? 0.623 38.283 58.215 1.00 48.90 127 LYS A C 1
ATOM 977 O O . LYS A 1 127 ? 1.132 39.404 58.157 1.00 49.68 127 LYS A O 1
ATOM 983 N N . ARG A 1 128 ? -0.347 37.879 57.397 1.00 46.21 128 ARG A N 1
ATOM 984 C CA . ARG A 1 128 ? -0.885 38.737 56.340 1.00 47.01 128 ARG A CA 1
ATOM 985 C C . ARG A 1 128 ? -1.622 39.989 56.840 1.00 51.83 128 ARG A C 1
ATOM 986 O O . ARG A 1 128 ? -1.763 40.971 56.095 1.00 54.27 128 ARG A O 1
ATOM 994 N N . ASP A 1 129 ? -2.065 39.968 58.098 1.00 44.02 129 ASP A N 1
ATOM 995 C CA . ASP A 1 129 ? -2.743 41.110 58.687 1.00 41.54 129 ASP A CA 1
ATOM 996 C C . ASP A 1 129 ? -1.722 42.120 59.127 1.00 48.07 129 ASP A C 1
ATOM 997 O O . ASP A 1 129 ? -2.077 43.226 59.527 1.00 49.75 129 ASP A O 1
ATOM 1002 N N . ILE A 1 130 ? -0.450 41.736 59.111 1.00 44.74 130 ILE A N 1
ATOM 1003 C CA . ILE A 1 130 ? 0.609 42.633 59.594 1.00 43.62 130 ILE A CA 1
ATOM 1004 C C . ILE A 1 130 ? 1.528 43.032 58.472 1.00 48.62 130 ILE A C 1
ATOM 1005 O O . ILE A 1 130 ? 2.050 44.156 58.454 1.00 48.77 130 ILE A O 1
ATOM 1010 N N . LEU A 1 131 ? 1.768 42.076 57.575 1.00 44.20 131 LEU A N 1
ATOM 1011 C CA . LEU A 1 131 ? 2.721 42.243 56.492 1.00 44.09 131 LEU A CA 1
ATOM 1012 C C . LEU A 1 131 ? 2.063 42.271 55.137 1.00 48.46 131 LEU A C 1
ATOM 1013 O O . LEU A 1 131 ? 1.039 41.619 54.920 1.00 45.82 131 LEU A O 1
ATOM 1018 N N . SER A 1 132 ? 2.729 42.937 54.196 1.00 48.15 132 SER A N 1
ATOM 1019 C CA . SER A 1 132 ? 2.205 43.050 52.846 1.00 49.47 132 SER A CA 1
ATOM 1020 C C . SER A 1 132 ? 3.279 42.906 51.777 1.00 54.49 132 SER A C 1
ATOM 1021 O O . SER A 1 132 ? 4.128 43.794 51.609 1.00 54.78 132 SER A O 1
ATOM 1024 N N . LYS A 1 133 ? 3.192 41.844 50.989 1.00 50.64 133 LYS A N 1
ATOM 1025 C CA . LYS A 1 133 ? 4.146 41.667 49.906 1.00 51.15 133 LYS A CA 1
ATOM 1026 C C . LYS A 1 133 ? 4.093 42.883 48.970 1.00 60.64 133 LYS A C 1
ATOM 1027 O O . LYS A 1 133 ? 5.132 43.510 48.689 1.00 61.14 133 LYS A O 1
ATOM 1033 N N . LYS A 1 134 ? 2.875 43.246 48.555 1.00 59.17 134 LYS A N 1
ATOM 1034 C CA . LYS A 1 134 ? 2.632 44.367 47.643 1.00 59.71 134 LYS A CA 1
ATOM 1035 C C . LYS A 1 134 ? 3.224 45.702 48.080 1.00 63.15 134 LYS A C 1
ATOM 1036 O O . LYS A 1 134 ? 3.925 46.366 47.310 1.00 62.47 134 LYS A O 1
ATOM 1042 N N . THR A 1 135 ? 2.940 46.096 49.315 1.00 59.62 135 THR A N 1
ATOM 1043 C CA . THR A 1 135 ? 3.380 47.397 49.827 1.00 59.02 135 THR A CA 1
ATOM 1044 C C . THR A 1 135 ? 4.714 47.413 50.577 1.00 62.22 135 THR A C 1
ATOM 1045 O O . THR A 1 135 ? 5.268 48.490 50.842 1.00 61.34 135 THR A O 1
ATOM 1049 N N . LYS A 1 136 ? 5.196 46.236 50.982 1.00 57.81 136 LYS A N 1
ATOM 1050 C CA . LYS A 1 136 ? 6.435 46.155 51.755 1.00 56.33 136 LYS A CA 1
ATOM 1051 C C . LYS A 1 136 ? 6.296 47.013 53.007 1.00 57.06 136 LYS A C 1
ATOM 1052 O O . LYS A 1 136 ? 7.281 47.561 53.508 1.00 56.42 136 LYS A O 1
ATOM 1058 N N . ASP A 1 137 ? 5.066 47.138 53.497 1.00 51.52 137 ASP A N 1
ATOM 1059 C CA . ASP A 1 137 ? 4.811 47.934 54.679 1.00 52.00 137 ASP A CA 1
ATOM 1060 C C . ASP A 1 137 ? 5.449 47.307 55.908 1.00 57.58 137 ASP A C 1
ATOM 1061 O O . ASP A 1 137 ? 5.422 46.093 56.069 1.00 57.81 137 ASP A O 1
ATOM 1066 N N . LEU A 1 138 ? 5.992 48.157 56.776 1.00 54.79 138 LEU A N 1
ATOM 1067 C CA . LEU A 1 138 ? 6.663 47.740 57.996 1.00 55.12 138 LEU A CA 1
ATOM 1068 C C . LEU A 1 138 ? 6.120 48.487 59.226 1.00 62.07 138 LEU A C 1
ATOM 1069 O O . LEU A 1 138 ? 6.502 48.201 60.372 1.00 62.64 138 LEU A O 1
ATOM 1074 N N . THR A 1 139 ? 5.227 49.445 58.992 1.00 59.26 139 THR A N 1
ATOM 1075 C CA . THR A 1 139 ? 4.662 50.261 60.078 1.00 58.01 139 THR A CA 1
ATOM 1076 C C . THR A 1 139 ? 3.895 49.439 61.111 1.00 56.42 139 THR A C 1
ATOM 1077 O O . THR A 1 139 ? 4.041 49.651 62.314 1.00 54.23 139 THR A O 1
ATOM 1081 N N . LYS A 1 140 ? 3.072 48.513 60.630 1.00 51.89 140 LYS A N 1
ATOM 1082 C CA . LYS A 1 140 ? 2.286 47.638 61.502 1.00 52.20 140 LYS A CA 1
ATOM 1083 C C . LYS A 1 140 ? 3.215 46.683 62.265 1.00 57.92 140 LYS A C 1
ATOM 1084 O O . LYS A 1 140 ? 3.034 46.460 63.470 1.00 57.80 140 LYS A O 1
ATOM 1090 N N . LEU A 1 141 ? 4.198 46.118 61.554 1.00 53.94 141 LEU A N 1
ATOM 1091 C CA . LEU A 1 141 ? 5.158 45.195 62.156 1.00 52.71 141 LEU A CA 1
ATOM 1092 C C . LEU A 1 141 ? 5.848 45.892 63.316 1.00 54.24 141 LEU A C 1
ATOM 1093 O O . LEU A 1 141 ? 5.915 45.357 64.440 1.00 54.12 141 LEU A O 1
ATOM 1098 N N . LYS A 1 142 ? 6.364 47.089 63.050 1.00 49.18 142 LYS A N 1
ATOM 1099 C CA . LYS A 1 142 ? 7.038 47.857 64.101 1.00 48.99 142 LYS A CA 1
ATOM 1100 C C . LYS A 1 142 ? 6.113 48.129 65.291 1.00 53.54 142 LYS A C 1
ATOM 1101 O O . LYS A 1 142 ? 6.539 48.092 66.439 1.00 52.07 142 LYS A O 1
ATOM 1107 N N . GLU A 1 143 ? 4.845 48.409 65.021 1.00 52.09 143 GLU A N 1
ATOM 1108 C CA . GLU A 1 143 ? 3.911 48.666 66.113 1.00 52.86 143 GLU A CA 1
ATOM 1109 C C . GLU A 1 143 ? 3.850 47.414 66.949 1.00 55.89 143 GLU A C 1
ATOM 1110 O O . GLU A 1 143 ? 3.849 47.464 68.184 1.00 55.47 143 GLU A O 1
ATOM 1116 N N . CYS A 1 144 ? 3.748 46.289 66.245 1.00 52.58 144 CYS A N 1
ATOM 1117 C CA . CYS A 1 144 ? 3.627 44.969 66.871 1.00 51.84 144 CYS A CA 1
ATOM 1118 C C . CYS A 1 144 ? 4.876 44.612 67.645 1.00 51.24 144 CYS A C 1
ATOM 1119 O O . CYS A 1 144 ? 4.808 44.125 68.758 1.00 49.87 144 CYS A O 1
ATOM 1122 N N . MET A 1 145 ? 6.027 44.870 67.054 1.00 47.45 145 MET A N 1
ATOM 1123 C CA . MET A 1 145 ? 7.258 44.579 67.753 1.00 47.73 145 MET A CA 1
ATOM 1124 C C . MET A 1 145 ? 7.403 45.412 69.018 1.00 53.76 145 MET A C 1
ATOM 1125 O O . MET A 1 145 ? 7.769 44.884 70.075 1.00 52.77 145 MET A O 1
ATOM 1130 N N . ASP A 1 146 ? 6.998 46.684 68.946 1.00 52.09 146 ASP A N 1
ATOM 1131 C CA . ASP A 1 146 ? 7.046 47.567 70.110 1.00 51.55 146 ASP A CA 1
ATOM 1132 C C . ASP A 1 146 ? 6.025 47.175 71.151 1.00 50.90 146 ASP A C 1
ATOM 1133 O O . ASP A 1 146 ? 6.322 47.132 72.326 1.00 50.58 146 ASP A O 1
ATOM 1138 N N . LYS A 1 147 ? 4.815 46.873 70.719 1.00 46.00 147 LYS A N 1
ATOM 1139 C CA . LYS A 1 147 ? 3.766 46.527 71.663 1.00 45.94 147 LYS A CA 1
ATOM 1140 C C . LYS A 1 147 ? 4.081 45.252 72.431 1.00 54.10 147 LYS A C 1
ATOM 1141 O O . LYS A 1 147 ? 4.087 45.235 73.665 1.00 55.43 147 LYS A O 1
ATOM 1147 N N . TYR A 1 148 ? 4.336 44.172 71.698 1.00 50.47 148 TYR A N 1
ATOM 1148 C CA . TYR A 1 14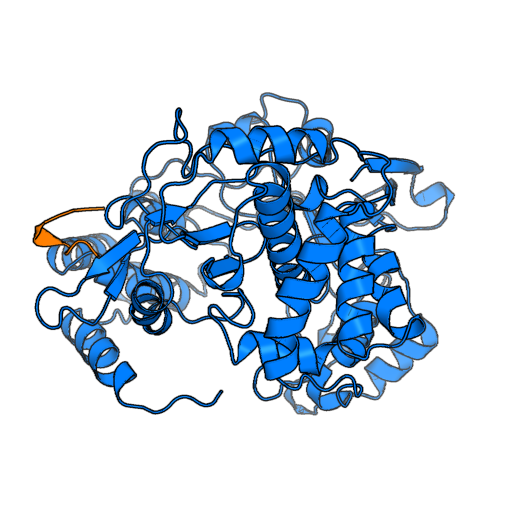8 ? 4.589 42.888 72.327 1.00 48.82 148 TYR A CA 1
ATOM 1149 C C . TYR A 1 148 ? 6.039 42.524 72.691 1.00 50.05 148 TYR A C 1
ATOM 1150 O O . TYR A 1 148 ? 6.270 41.651 73.537 1.00 46.96 148 TYR A O 1
ATOM 1159 N N . GLY A 1 149 ? 7.008 43.226 72.106 1.00 46.97 149 GLY A N 1
ATOM 1160 C CA . GLY A 1 149 ? 8.406 42.981 72.436 1.00 47.11 149 GLY A CA 1
ATOM 1161 C C . GLY A 1 149 ? 8.965 41.648 71.953 1.00 50.63 149 GLY A C 1
ATOM 1162 O O . GLY A 1 149 ? 8.423 41.020 71.026 1.00 48.40 149 GLY A O 1
ATOM 1163 N N . LEU A 1 150 ? 10.056 41.223 72.594 1.00 46.57 150 LEU A N 1
ATOM 1164 C CA . LEU A 1 150 ? 10.763 40.003 72.219 1.00 45.08 150 LEU A CA 1
ATOM 1165 C C . LEU A 1 150 ? 10.811 38.930 73.294 1.00 49.95 150 LEU A C 1
ATOM 1166 O O . LEU A 1 150 ? 10.263 39.093 74.385 1.00 51.03 150 LEU A O 1
ATOM 1171 N N . ASN A 1 151 ? 11.447 37.809 72.969 1.00 44.94 151 ASN A N 1
ATOM 1172 C CA . ASN A 1 151 ? 11.540 36.714 73.915 1.00 43.97 151 ASN A CA 1
ATOM 1173 C C . ASN A 1 151 ? 10.178 36.164 74.326 1.00 46.12 151 ASN A C 1
ATOM 1174 O O . ASN A 1 151 ? 9.966 35.773 75.481 1.00 46.23 151 ASN A O 1
ATOM 1179 N N . LEU A 1 152 ? 9.277 36.082 73.353 1.00 40.91 152 LEU A N 1
ATOM 1180 C CA . LEU A 1 152 ? 7.924 35.570 73.568 1.00 40.59 152 LEU A CA 1
ATOM 1181 C C . LEU A 1 152 ? 7.878 34.055 73.529 1.00 43.19 152 LEU A C 1
ATOM 1182 O O . LEU A 1 152 ? 8.748 33.409 72.963 1.00 42.95 152 LEU A O 1
ATOM 1187 N N . PRO A 1 153 ? 6.824 33.466 74.092 1.00 39.33 153 PRO A N 1
ATOM 1188 C CA . PRO A 1 153 ? 6.904 32.003 74.044 1.00 39.59 153 PRO A CA 1
ATOM 1189 C C . PRO A 1 153 ? 6.788 31.455 72.629 1.00 42.73 153 PRO A C 1
ATOM 1190 O O . PRO A 1 153 ? 6.281 32.138 71.745 1.00 42.36 153 PRO A O 1
ATOM 1194 N N . MET A 1 154 ? 7.248 30.215 72.426 1.00 36.82 154 MET A N 1
ATOM 1195 C CA . MET A 1 154 ? 7.121 29.524 71.126 1.00 33.01 154 MET A CA 1
ATOM 1196 C C . MET A 1 154 ? 5.846 28.705 71.201 1.00 34.95 154 MET A C 1
ATOM 1197 O O . MET A 1 154 ? 5.493 28.218 72.258 1.00 35.19 154 MET A O 1
ATOM 1202 N N . VAL A 1 155 ? 5.195 28.487 70.074 1.00 31.49 155 VAL A N 1
ATOM 1203 C CA . VAL A 1 155 ? 4.017 27.651 70.048 1.00 31.84 155 VAL A CA 1
ATOM 1204 C C . VAL A 1 155 ? 4.404 26.288 69.465 1.00 40.27 155 VAL A C 1
ATOM 1205 O O . VAL A 1 155 ? 4.951 26.192 68.369 1.00 41.21 155 VAL A O 1
ATOM 1209 N N . THR A 1 156 ? 4.100 25.234 70.198 1.00 36.79 156 THR A N 1
ATOM 1210 C CA . THR A 1 156 ? 4.432 23.888 69.790 1.00 36.29 156 THR A CA 1
ATOM 1211 C C . THR A 1 156 ? 3.293 23.262 69.024 1.00 42.29 156 THR A C 1
ATOM 1212 O O . THR A 1 156 ? 2.165 23.197 69.498 1.00 41.65 156 THR A O 1
ATOM 1216 N N . TYR A 1 157 ? 3.611 22.762 67.840 1.00 40.62 157 TYR A N 1
ATOM 1217 C CA . TYR A 1 157 ? 2.635 22.109 66.996 1.00 40.74 157 TYR A CA 1
ATOM 1218 C C . TYR A 1 157 ? 3.208 20.742 66.700 1.00 40.12 157 TYR A C 1
ATOM 1219 O O . TYR A 1 157 ? 4.442 20.580 66.639 1.00 37.02 157 TYR A O 1
ATOM 1228 N N . VAL A 1 158 ? 2.318 19.796 66.404 1.00 34.40 158 VAL A N 1
ATOM 1229 C CA . VAL A 1 158 ? 2.719 18.481 65.938 1.00 33.00 158 VAL A CA 1
ATOM 1230 C C . VAL A 1 158 ? 2.792 18.625 64.412 1.00 36.90 158 VAL A C 1
ATOM 1231 O O . VAL A 1 158 ? 1.889 19.161 63.790 1.00 33.12 158 VAL A O 1
ATOM 1235 N N . LYS A 1 159 ? 3.886 18.173 63.807 1.00 36.50 159 LYS A N 1
ATOM 1236 C CA . LYS A 1 159 ? 4.030 18.316 62.361 1.00 35.60 159 LYS A CA 1
ATOM 1237 C C . LYS A 1 159 ? 3.075 17.373 61.636 1.00 36.67 159 LYS A C 1
ATOM 1238 O O . LYS A 1 159 ? 3.108 16.171 61.878 1.00 35.79 159 LYS A O 1
ATOM 1244 N N . ASP A 1 160 ? 2.228 17.935 60.766 1.00 30.75 160 ASP A N 1
ATOM 1245 C CA . ASP A 1 160 ? 1.258 17.193 59.959 1.00 28.87 160 ASP A CA 1
ATOM 1246 C C . ASP A 1 160 ? 1.999 16.741 58.677 1.00 33.55 160 ASP A C 1
ATOM 1247 O O . ASP A 1 160 ? 2.271 17.556 57.802 1.00 34.40 160 ASP A O 1
ATOM 1252 N N . GLU A 1 161 ? 2.406 15.475 58.603 1.00 28.35 161 GLU A N 1
ATOM 1253 C CA . GLU A 1 161 ? 3.216 15.016 57.469 1.00 27.61 161 GLU A CA 1
ATOM 1254 C C . GLU A 1 161 ? 3.098 13.508 57.427 1.00 30.42 161 GLU A C 1
ATOM 1255 O O . GLU A 1 161 ? 2.671 12.909 58.398 1.00 30.87 161 GLU A O 1
ATOM 1261 N N . LEU A 1 162 ? 3.482 12.897 56.321 1.00 27.88 162 LEU A N 1
ATOM 1262 C CA . LEU A 1 162 ? 3.447 11.439 56.222 1.00 28.00 162 LEU A CA 1
ATOM 1263 C C . LEU A 1 162 ? 4.531 10.786 57.088 1.00 34.79 162 LEU A C 1
ATOM 1264 O O . LEU A 1 162 ? 5.654 11.307 57.209 1.00 35.10 162 LEU A O 1
ATOM 1269 N N . ARG A 1 163 ? 4.206 9.631 57.671 1.00 30.49 163 ARG A N 1
ATOM 1270 C CA . ARG A 1 163 ? 5.154 8.888 58.513 1.00 29.33 163 ARG A CA 1
ATOM 1271 C C . ARG A 1 163 ? 4.997 7.403 58.255 1.00 34.51 163 ARG A C 1
ATOM 1272 O O . ARG A 1 163 ? 3.949 6.941 57.830 1.00 34.86 163 ARG A O 1
ATOM 1286 N N . SER A 1 164 ? 6.032 6.643 58.550 1.00 33.14 164 SER A N 1
ATOM 1287 C CA . SER A 1 164 ? 5.980 5.194 58.370 1.00 33.34 164 SER A CA 1
ATOM 1288 C C . SER A 1 164 ? 4.937 4.546 59.292 1.00 43.70 164 SER A C 1
ATOM 1289 O O . SER A 1 164 ? 4.531 5.128 60.308 1.00 43.57 164 SER A O 1
ATOM 1292 N N . ILE A 1 165 ? 4.546 3.317 58.954 1.00 45.18 165 ILE A N 1
ATOM 1293 C CA . ILE A 1 165 ? 3.571 2.544 59.744 1.00 46.10 165 ILE A CA 1
ATOM 1294 C C . ILE A 1 165 ? 4.034 2.440 61.206 1.00 44.59 165 ILE A C 1
ATOM 1295 O O . ILE A 1 165 ? 3.244 2.562 62.138 1.00 41.53 165 ILE A O 1
ATOM 1300 N N . GLU A 1 166 ? 5.317 2.167 61.387 1.00 39.20 166 GLU A N 1
ATOM 1301 C CA . GLU A 1 166 ? 5.869 2.033 62.705 1.00 39.12 166 GLU A CA 1
ATOM 1302 C C . GLU A 1 166 ? 5.847 3.343 63.504 1.00 42.17 166 GLU A C 1
ATOM 1303 O O . GLU A 1 166 ? 5.637 3.331 64.714 1.00 45.69 166 GLU A O 1
ATOM 1309 N N . LYS A 1 167 ? 6.113 4.466 62.852 1.00 35.49 167 LYS A N 1
ATOM 1310 C CA . LYS A 1 167 ? 6.116 5.769 63.536 1.00 34.13 167 LYS A CA 1
ATOM 1311 C C . LYS A 1 167 ? 4.692 6.252 63.866 1.00 35.70 167 LYS A C 1
ATOM 1312 O O . LYS A 1 167 ? 4.482 7.051 64.791 1.00 33.39 167 LYS A O 1
ATOM 1321 N N . VAL A 1 168 ? 3.721 5.766 63.102 1.00 32.51 168 VAL A N 1
ATOM 1322 C CA . VAL A 1 168 ? 2.321 6.093 63.365 1.00 33.43 168 VAL A CA 1
ATOM 1323 C C . VAL A 1 168 ? 1.924 5.323 64.653 1.00 39.32 168 VAL A C 1
ATOM 1324 O O . VAL A 1 168 ? 1.485 5.925 65.638 1.00 39.37 168 VAL A O 1
ATOM 1328 N N . ALA A 1 169 ? 2.169 4.010 64.648 1.00 35.72 169 ALA A N 1
ATOM 1329 C CA . ALA A 1 169 ? 1.867 3.104 65.767 1.00 35.74 169 ALA A CA 1
ATOM 1330 C C . ALA A 1 169 ? 2.494 3.549 67.079 1.00 39.91 169 ALA A C 1
ATOM 1331 O O . ALA A 1 169 ? 1.895 3.402 68.140 1.00 39.60 169 ALA A O 1
ATOM 1333 N N . LYS A 1 170 ? 3.726 4.045 67.006 1.00 36.10 170 LYS A N 1
ATOM 1334 C CA . LYS A 1 170 ? 4.420 4.498 68.193 1.00 35.29 170 LYS A CA 1
ATOM 1335 C C . LYS A 1 170 ? 4.135 5.954 68.535 1.00 38.68 170 LYS A C 1
ATOM 1336 O O . LYS A 1 170 ? 4.644 6.472 69.530 1.00 38.96 170 LYS A O 1
ATOM 1342 N N . GLY A 1 171 ? 3.285 6.603 67.752 1.00 33.71 171 GLY A N 1
ATOM 1343 C CA . GLY A 1 171 ? 2.968 7.996 68.010 1.00 32.93 171 GLY A CA 1
ATOM 1344 C C . GLY A 1 171 ? 4.202 8.868 67.907 1.00 36.40 171 GLY A C 1
ATOM 1345 O O . GLY A 1 171 ? 4.235 9.956 68.459 1.00 35.35 171 GLY A O 1
ATOM 1346 N N . LYS A 1 172 ? 5.212 8.409 67.172 1.00 34.46 172 LYS A N 1
ATOM 1347 C CA . LYS A 1 172 ? 6.446 9.177 67.023 1.00 34.47 172 LYS A CA 1
ATOM 1348 C C . LYS A 1 172 ? 6.310 10.352 66.029 1.00 38.95 172 LYS A C 1
ATOM 1349 O O . LYS A 1 172 ? 7.021 10.412 65.017 1.00 37.49 172 LYS A O 1
ATOM 1355 N N . SER A 1 173 ? 5.382 11.265 66.319 1.00 33.31 173 SER A N 1
ATOM 1356 C CA . SER A 1 173 ? 5.132 12.418 65.486 1.00 30.38 173 SER A CA 1
ATOM 1357 C C . SER A 1 173 ? 6.129 13.491 65.869 1.00 36.34 173 SER A C 1
ATOM 1358 O O . SER A 1 173 ? 6.593 13.515 67.006 1.00 38.23 173 SER A O 1
ATOM 1361 N N . ARG A 1 174 ? 6.510 14.331 64.906 1.00 32.12 174 ARG A N 1
ATOM 1362 C CA . ARG A 1 174 ? 7.493 15.373 65.136 1.00 31.27 174 ARG A CA 1
ATOM 1363 C C . ARG A 1 174 ? 6.866 16.684 65.568 1.00 35.50 174 ARG A C 1
ATOM 1364 O O . ARG A 1 174 ? 5.829 17.082 65.071 1.00 35.30 174 ARG A O 1
ATOM 1377 N N . LEU A 1 175 ? 7.519 17.358 66.498 1.00 34.61 175 LEU A N 1
ATOM 1378 C CA . LEU A 1 175 ? 7.061 18.646 66.992 1.00 34.33 175 LEU A CA 1
ATOM 1379 C C . LEU A 1 175 ? 7.878 19.729 66.334 1.00 42.59 175 LEU A C 1
ATOM 1380 O O . LEU A 1 175 ? 9.084 19.599 66.188 1.00 44.50 175 LEU A O 1
ATOM 1385 N N . ILE A 1 176 ? 7.220 20.818 65.970 1.00 40.96 176 ILE A N 1
ATOM 1386 C CA . ILE A 1 176 ? 7.900 21.995 65.450 1.00 40.46 176 ILE A CA 1
ATOM 1387 C C . ILE A 1 176 ? 7.422 23.197 66.280 1.00 39.41 176 ILE A C 1
ATOM 1388 O O . ILE A 1 176 ? 6.322 23.205 66.813 1.00 36.26 176 ILE A O 1
ATOM 1393 N N . GLU A 1 177 ? 8.274 24.201 66.388 1.00 35.58 177 GLU A N 1
ATOM 1394 C CA . GLU A 1 177 ? 7.979 25.377 67.169 1.00 34.27 177 GLU A CA 1
ATOM 1395 C C . GLU A 1 177 ? 7.747 26.528 66.243 1.00 41.84 177 GLU A C 1
ATOM 1396 O O . GLU A 1 177 ? 8.412 26.650 65.226 1.00 42.71 177 GLU A O 1
ATOM 1402 N N . ALA A 1 178 ? 6.756 27.345 66.568 1.00 40.20 178 ALA A N 1
ATOM 1403 C CA . ALA A 1 178 ? 6.478 28.550 65.796 1.00 39.35 178 ALA A CA 1
ATOM 1404 C C . ALA A 1 178 ? 6.999 29.666 66.686 1.00 41.90 178 ALA A C 1
ATOM 1405 O O . ALA A 1 178 ? 6.469 29.886 67.761 1.00 41.42 178 ALA A O 1
ATOM 1407 N N . SER A 1 179 ? 8.100 30.287 66.281 1.00 38.58 179 SER A N 1
ATOM 1408 C CA . SER A 1 179 ? 8.671 31.421 66.995 1.00 37.60 179 SER A CA 1
ATOM 1409 C C . SER A 1 179 ? 7.688 32.577 66.773 1.00 41.41 179 SER A C 1
ATOM 1410 O O . SER A 1 179 ? 7.040 32.634 65.733 1.00 39.54 179 SER A O 1
ATOM 1413 N N . SER A 1 180 ? 7.550 33.486 67.735 1.00 39.87 180 SER A N 1
ATOM 1414 C CA . SER A 1 180 ? 6.664 34.629 67.499 1.00 40.62 180 SER A CA 1
ATOM 1415 C C . SER A 1 180 ? 7.231 35.421 66.321 1.00 44.38 180 SER A C 1
ATOM 1416 O O . SER A 1 180 ? 8.461 35.491 66.138 1.00 45.42 180 SER A O 1
ATOM 1419 N N . LEU A 1 181 ? 6.343 36.025 65.536 1.00 38.19 181 LEU A N 1
ATOM 1420 C CA . LEU A 1 181 ? 6.779 36.837 64.409 1.00 36.34 181 LEU A CA 1
ATOM 1421 C C . LEU A 1 181 ? 7.809 37.885 64.884 1.00 40.00 181 LEU A C 1
ATOM 1422 O O . LEU A 1 181 ? 8.740 38.217 64.166 1.00 39.05 181 LEU A O 1
ATOM 1427 N N . ASN A 1 182 ? 7.672 38.372 66.110 1.00 37.70 182 ASN A N 1
ATOM 1428 C CA . ASN A 1 182 ? 8.607 39.376 66.619 1.00 39.37 182 ASN A CA 1
ATOM 1429 C C . ASN A 1 182 ? 10.010 38.810 66.758 1.00 43.47 182 ASN A C 1
ATOM 1430 O O . ASN A 1 182 ? 10.995 39.472 66.429 1.00 43.61 182 ASN A O 1
ATOM 1435 N N . ASP A 1 183 ? 10.107 37.603 67.304 1.00 41.43 183 ASP A N 1
ATOM 1436 C CA . ASP A 1 183 ? 11.420 36.957 67.493 1.00 40.45 183 ASP A CA 1
ATOM 1437 C C . ASP A 1 183 ? 12.036 36.471 66.164 1.00 41.81 183 ASP A C 1
ATOM 1438 O O . ASP A 1 183 ? 13.266 36.538 65.969 1.00 40.40 183 ASP A O 1
ATOM 1443 N N . SER A 1 184 ? 11.175 36.041 65.243 1.00 35.41 184 SER A N 1
ATOM 1444 C CA . SER A 1 184 ? 11.637 35.621 63.926 1.00 35.11 184 SER A CA 1
ATOM 1445 C C . SER A 1 184 ? 12.323 36.794 63.229 1.00 42.59 184 SER A C 1
ATOM 1446 O O . SER A 1 184 ? 13.408 36.655 62.624 1.00 40.03 184 SER A O 1
ATOM 1449 N N . VAL A 1 185 ? 11.643 37.935 63.280 1.00 42.27 185 VAL A N 1
ATOM 1450 C CA . VAL A 1 185 ? 12.137 39.141 62.656 1.00 44.04 185 VAL A CA 1
ATOM 1451 C C . VAL A 1 185 ? 13.426 39.631 63.289 1.00 46.81 185 VAL A C 1
ATOM 1452 O O . VAL A 1 185 ? 14.389 39.914 62.583 1.00 45.89 185 VAL A O 1
ATOM 1456 N N . ALA A 1 186 ? 13.451 39.729 64.611 1.00 43.27 186 ALA A N 1
ATOM 1457 C CA . ALA A 1 186 ? 14.659 40.193 65.285 1.00 43.70 186 ALA A CA 1
ATOM 1458 C C . ALA A 1 186 ? 15.850 39.267 65.002 1.00 48.89 186 ALA A C 1
ATOM 1459 O O . ALA A 1 186 ? 16.989 39.731 64.853 1.00 49.93 186 ALA A O 1
ATOM 1461 N N . MET A 1 187 ? 15.593 37.958 64.941 1.00 43.67 187 MET A N 1
ATOM 1462 C CA . MET A 1 187 ? 16.644 36.978 64.627 1.00 41.50 187 MET A CA 1
ATOM 1463 C C . MET A 1 187 ? 17.128 37.076 63.193 1.00 42.95 187 MET A C 1
ATOM 1464 O O . MET A 1 187 ? 18.313 36.947 62.936 1.00 43.08 187 MET A O 1
ATOM 1469 N N . ARG A 1 188 ? 16.218 37.331 62.261 1.00 38.27 188 ARG A N 1
ATOM 1470 C CA . ARG A 1 188 ? 16.598 37.523 60.872 1.00 38.04 188 ARG A CA 1
ATOM 1471 C C . ARG A 1 188 ? 17.385 38.827 60.691 1.00 44.83 188 ARG A C 1
ATOM 1472 O O . ARG A 1 188 ? 18.209 38.933 59.791 1.00 45.63 188 ARG A O 1
ATOM 1480 N N . GLN A 1 189 ? 17.174 39.810 61.554 1.00 41.31 189 GLN A N 1
ATOM 1481 C CA . GLN A 1 189 ? 17.963 41.028 61.439 1.00 41.73 189 GLN A CA 1
ATOM 1482 C C . GLN A 1 189 ? 19.353 40.758 61.979 1.00 46.43 189 GLN A C 1
ATOM 1483 O O . GLN A 1 189 ? 20.360 41.193 61.411 1.00 47.51 189 GLN A O 1
ATOM 1489 N N . THR A 1 190 ? 19.395 40.108 63.130 1.00 41.50 190 THR A N 1
ATOM 1490 C CA . THR A 1 190 ? 20.661 39.828 63.779 1.00 41.69 190 THR A CA 1
ATOM 1491 C C . THR A 1 190 ? 21.548 38.902 62.956 1.00 46.72 190 THR A C 1
ATOM 1492 O O . THR A 1 190 ? 22.742 39.154 62.817 1.00 48.81 190 THR A O 1
ATOM 1496 N N . PHE A 1 191 ? 20.976 37.821 62.423 1.00 39.48 191 PHE A N 1
ATOM 1497 C CA . PHE A 1 191 ? 21.771 36.812 61.709 1.00 36.72 191 PHE A CA 1
ATOM 1498 C C . PHE A 1 191 ? 21.519 36.737 60.227 1.00 40.97 191 PHE A C 1
ATOM 1499 O O . PHE A 1 191 ? 22.023 35.849 59.559 1.00 42.75 191 PHE A O 1
ATOM 1507 N N . GLY A 1 192 ? 20.712 37.636 59.697 1.00 36.20 192 GLY A N 1
ATOM 1508 C CA . GLY A 1 192 ? 20.406 37.558 58.292 1.00 35.37 192 GLY A CA 1
ATOM 1509 C C . GLY A 1 192 ? 21.596 37.473 57.375 1.00 41.07 192 GLY A C 1
ATOM 1510 O O . GLY A 1 192 ? 21.513 36.792 56.363 1.00 40.07 192 GLY A O 1
ATOM 1511 N N . ASN A 1 193 ? 22.660 38.233 57.639 1.00 41.06 193 ASN A N 1
ATOM 1512 C CA . ASN A 1 193 ? 23.807 38.212 56.716 1.00 41.88 193 ASN A CA 1
ATOM 1513 C C . ASN A 1 193 ? 24.516 36.846 56.766 1.00 46.32 193 ASN A C 1
ATOM 1514 O O . ASN A 1 193 ? 25.052 36.365 55.761 1.00 44.01 193 ASN A O 1
ATOM 1519 N N . LEU A 1 194 ? 24.495 36.229 57.947 1.00 43.61 194 LEU A N 1
ATOM 1520 C CA . LEU A 1 194 ? 25.028 34.890 58.131 1.00 43.45 194 LEU A CA 1
ATOM 1521 C C . LEU A 1 194 ? 24.119 33.905 57.380 1.00 44.38 194 LEU A C 1
ATOM 1522 O O . LEU A 1 194 ? 24.596 33.036 56.631 1.00 45.65 194 LEU A O 1
ATOM 1527 N N . TYR A 1 195 ? 22.810 34.068 57.510 1.00 37.50 195 TYR A N 1
ATOM 1528 C CA . TYR A 1 195 ? 21.884 33.198 56.753 1.00 36.36 195 TYR A CA 1
ATOM 1529 C C . TYR A 1 195 ? 22.168 33.315 55.242 1.00 40.51 195 TYR A C 1
ATOM 1530 O O . TYR A 1 195 ? 22.251 32.318 54.508 1.00 41.58 195 TYR A O 1
ATOM 1539 N N . LYS A 1 196 ? 22.280 34.546 54.766 1.00 37.05 196 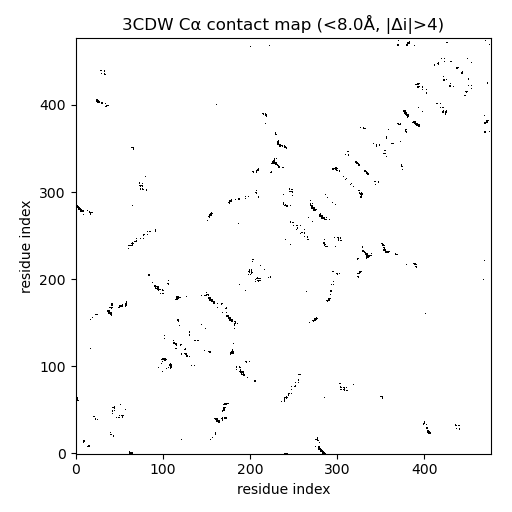LYS A N 1
ATOM 1540 C CA . LYS A 1 196 ? 22.542 34.813 53.342 1.00 36.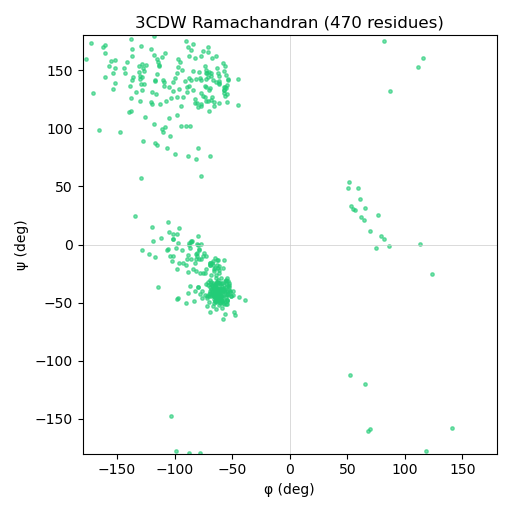99 196 LYS A CA 1
ATOM 1541 C C . LYS A 1 196 ? 23.862 34.181 52.873 1.00 41.31 196 LYS A C 1
ATOM 1542 O O . LYS A 1 196 ? 23.910 33.492 51.849 1.00 42.09 196 LYS A O 1
ATOM 1548 N N . THR A 1 197 ? 24.935 34.402 53.630 1.00 36.66 197 THR A N 1
ATOM 1549 C CA . THR A 1 197 ? 26.233 33.825 53.290 1.00 35.77 197 THR A CA 1
ATOM 1550 C C . THR A 1 197 ? 26.148 32.302 53.252 1.00 37.53 197 THR A C 1
ATOM 1551 O O . THR A 1 197 ? 26.629 31.667 52.334 1.00 37.49 197 THR A O 1
ATOM 1555 N N . PHE A 1 198 ? 25.493 31.717 54.242 1.00 32.13 198 PHE A N 1
ATOM 1556 C CA . PHE A 1 198 ? 25.327 30.284 54.233 1.00 31.33 198 PHE A CA 1
ATOM 1557 C C . PHE A 1 198 ? 24.535 29.867 53.019 1.00 37.68 198 PHE A C 1
ATOM 1558 O O . PHE A 1 198 ? 24.961 28.973 52.308 1.00 38.28 198 PHE A O 1
ATOM 1566 N N . HIS A 1 199 ? 23.366 30.475 52.789 1.00 36.24 199 HIS A N 1
ATOM 1567 C CA . HIS A 1 199 ? 22.544 30.075 51.632 1.00 37.11 199 HIS A CA 1
ATOM 1568 C C . HIS A 1 199 ? 23.292 30.213 50.314 1.00 38.76 199 HIS A C 1
ATOM 1569 O O . HIS A 1 199 ? 23.094 29.402 49.398 1.00 35.85 199 HIS A O 1
ATOM 1576 N N . LEU A 1 200 ? 24.103 31.264 50.184 1.00 37.24 200 LEU A N 1
ATOM 1577 C CA . LEU A 1 200 ? 24.825 31.459 48.917 1.00 39.26 200 LEU A CA 1
ATOM 1578 C C . LEU A 1 200 ? 26.054 30.576 48.759 1.00 43.06 200 LEU A C 1
ATOM 1579 O O . LEU A 1 200 ? 26.595 30.476 47.657 1.00 43.52 200 LEU A O 1
ATOM 1584 N N . ASN A 1 201 ? 26.483 29.942 49.853 1.00 37.45 201 ASN A N 1
ATOM 1585 C CA . ASN A 1 201 ? 27.698 29.134 49.852 1.00 35.64 201 ASN A CA 1
ATOM 1586 C C . ASN A 1 201 ? 27.558 27.746 50.415 1.00 36.96 201 ASN A C 1
ATOM 1587 O O . ASN A 1 201 ? 28.255 27.396 51.360 1.00 38.28 201 ASN A O 1
ATOM 1592 N N . PRO A 1 202 ? 26.651 26.936 49.850 1.00 31.53 202 PRO A N 1
ATOM 1593 C CA . PRO A 1 202 ? 26.551 25.562 50.350 1.00 30.89 202 PRO A CA 1
ATOM 1594 C C . PRO A 1 202 ? 27.858 24.837 49.949 1.00 38.51 202 PRO A C 1
ATOM 1595 O O . PRO A 1 202 ? 28.451 25.146 48.906 1.00 37.59 202 PRO A O 1
ATOM 1599 N N . GLY A 1 203 ? 28.340 23.923 50.793 1.00 35.05 203 GLY A N 1
ATOM 1600 C CA . GLY A 1 203 ? 29.572 23.222 50.523 1.00 33.17 203 GLY A CA 1
ATOM 1601 C C . GLY A 1 203 ? 30.443 22.992 51.751 1.00 38.80 203 GLY A C 1
ATOM 1602 O O . GLY A 1 203 ? 29.989 23.044 52.892 1.00 37.83 203 GLY A O 1
ATOM 1603 N N . VAL A 1 204 ? 31.729 22.778 51.505 1.00 35.89 204 VAL A N 1
ATOM 1604 C CA . VAL A 1 204 ? 32.669 22.405 52.545 1.00 34.59 204 VAL A CA 1
ATOM 1605 C C . VAL A 1 204 ? 33.315 23.529 53.328 1.00 40.01 204 VAL A C 1
ATOM 1606 O O . VAL A 1 204 ? 34.049 23.261 54.280 1.00 40.55 204 VAL A O 1
ATOM 1610 N N . VAL A 1 205 ? 33.026 24.777 52.967 1.00 34.91 205 VAL A N 1
ATOM 1611 C CA . VAL A 1 205 ? 33.565 25.909 53.730 1.00 32.87 205 VAL A CA 1
ATOM 1612 C C . VAL A 1 205 ? 32.570 26.268 54.858 1.00 38.06 205 VAL A C 1
ATOM 1613 O O . VAL A 1 205 ? 32.918 26.346 56.046 1.00 36.05 205 VAL A O 1
ATOM 1617 N N . THR A 1 206 ? 31.306 26.433 54.490 1.00 36.63 206 THR A N 1
ATOM 1618 C CA . THR A 1 206 ? 30.259 26.617 55.497 1.00 34.56 206 THR A CA 1
ATOM 1619 C C . THR A 1 206 ? 30.000 25.256 56.130 1.00 34.71 206 THR A C 1
ATOM 1620 O O . THR A 1 206 ? 29.528 25.179 57.256 1.00 37.03 206 THR A O 1
ATOM 1624 N N . GLY A 1 207 ? 30.292 24.177 55.413 1.00 28.48 207 GLY A N 1
ATOM 1625 C CA . GLY A 1 207 ? 30.006 22.832 55.897 1.00 27.23 207 GLY A CA 1
ATOM 1626 C C . GLY A 1 207 ? 28.495 22.681 56.004 1.00 33.47 207 GLY A C 1
ATOM 1627 O O . GLY A 1 207 ? 27.976 21.961 56.857 1.00 34.02 207 GLY A O 1
ATOM 1628 N N . SER A 1 208 ? 27.782 23.372 55.113 1.00 30.59 208 SER A N 1
ATOM 1629 C CA . SER A 1 208 ? 26.329 23.398 55.102 1.00 29.24 208 SER A CA 1
ATOM 1630 C C . SER A 1 208 ? 25.748 23.135 53.715 1.00 32.02 208 SER A C 1
ATOM 1631 O O . SER A 1 208 ? 26.343 23.498 52.701 1.00 29.37 208 SER A O 1
ATOM 1634 N N . ALA A 1 209 ? 24.568 22.521 53.672 1.00 27.50 209 ALA A N 1
ATOM 1635 C CA . ALA A 1 209 ? 23.865 22.319 52.400 1.00 24.81 209 ALA A CA 1
ATOM 1636 C C . ALA A 1 209 ? 22.518 23.064 52.484 1.00 31.66 209 ALA A C 1
ATOM 1637 O O . ALA A 1 209 ? 21.712 23.003 51.576 1.00 30.99 209 ALA A O 1
ATOM 1639 N N . VAL A 1 210 ? 22.265 23.768 53.584 1.00 30.31 210 VAL A N 1
ATOM 1640 C CA . VAL A 1 210 ? 21.004 24.492 53.739 1.00 28.96 210 VAL A CA 1
ATOM 1641 C C . VAL A 1 210 ? 20.794 25.468 52.584 1.00 37.53 210 VAL A C 1
ATOM 1642 O O . VAL A 1 210 ? 21.660 26.301 52.310 1.00 37.78 210 VAL A O 1
ATOM 1646 N N . GLY A 1 211 ? 19.630 25.375 51.937 1.00 34.60 211 GLY A N 1
ATOM 1647 C CA . GLY A 1 211 ? 19.290 26.212 50.806 1.00 34.67 211 GLY A CA 1
ATOM 1648 C C . GLY A 1 211 ? 19.848 25.778 49.463 1.00 39.17 211 GLY A C 1
ATOM 1649 O O . GLY A 1 211 ? 19.669 26.454 48.470 1.00 41.22 211 GLY A O 1
ATOM 1650 N N . CYS A 1 212 ? 20.503 24.633 49.411 1.00 33.80 212 CYS A N 1
ATOM 1651 C CA . CYS A 1 212 ? 21.082 24.156 48.159 1.00 29.54 212 CYS A CA 1
ATOM 1652 C C . CYS A 1 212 ? 20.008 23.695 47.167 1.00 31.38 212 CYS A C 1
ATOM 1653 O O . CYS A 1 212 ? 18.874 23.448 47.519 1.00 30.70 212 CYS A O 1
ATOM 1656 N N . ASP A 1 213 ? 20.412 23.521 45.923 1.00 27.13 213 ASP A N 1
ATOM 1657 C CA . ASP A 1 213 ? 19.546 23.031 44.883 1.00 24.37 213 ASP A CA 1
ATOM 1658 C C . ASP A 1 213 ? 20.232 21.724 44.470 1.00 29.57 213 ASP A C 1
ATOM 1659 O O . ASP A 1 213 ? 21.300 21.710 43.868 1.00 28.32 213 ASP A O 1
ATOM 1664 N N . PRO A 1 214 ? 19.680 20.600 44.911 1.00 27.37 214 PRO A N 1
ATOM 1665 C CA . PRO A 1 214 ? 20.353 19.332 44.640 1.00 26.73 214 PRO A CA 1
ATOM 1666 C C . PRO A 1 214 ? 20.714 19.080 43.173 1.00 35.75 214 PRO A C 1
ATOM 1667 O O . PRO A 1 214 ? 21.732 18.443 42.885 1.00 37.53 214 PRO A O 1
ATOM 1671 N N . ASP A 1 215 ? 19.846 19.513 42.262 1.00 31.93 215 ASP A N 1
ATOM 1672 C CA . ASP A 1 215 ? 20.057 19.332 40.818 1.00 30.40 215 ASP A CA 1
ATOM 1673 C C . ASP A 1 215 ? 21.425 19.851 40.403 1.00 33.37 215 ASP A C 1
ATOM 1674 O O . ASP A 1 215 ? 22.042 19.303 39.518 1.00 31.59 215 ASP A O 1
ATOM 1679 N N . LEU A 1 216 ? 21.860 20.927 41.050 1.00 31.83 216 LEU A N 1
ATOM 1680 C CA . LEU A 1 216 ? 23.124 21.593 40.771 1.00 33.27 216 LEU A CA 1
ATOM 1681 C C . LEU A 1 216 ? 24.238 21.144 41.718 1.00 36.55 216 LEU A C 1
ATOM 1682 O O . LEU A 1 216 ? 25.378 20.902 41.315 1.00 36.19 216 LEU A O 1
ATOM 1687 N N . PHE A 1 217 ? 23.895 21.094 43.006 1.00 30.88 217 PHE A N 1
ATOM 1688 C CA . PHE A 1 217 ? 24.830 20.795 44.083 1.00 27.42 217 PHE A CA 1
ATOM 1689 C C . PHE A 1 217 ? 25.412 19.393 44.063 1.00 31.12 217 PHE A C 1
ATOM 1690 O O . PHE A 1 217 ? 26.555 19.173 44.419 1.00 32.29 217 PHE A O 1
ATOM 1698 N N . TRP A 1 218 ? 24.627 18.423 43.661 1.00 28.35 218 TRP A N 1
ATOM 1699 C CA . TRP A 1 218 ? 25.116 17.044 43.661 1.00 27.85 218 TRP A CA 1
ATOM 1700 C C . TRP A 1 218 ? 26.436 16.788 42.916 1.00 33.07 218 TRP A C 1
ATOM 1701 O O . TRP A 1 218 ? 27.231 15.942 43.320 1.00 33.57 218 TRP A O 1
ATOM 1712 N N . SER A 1 219 ? 26.634 17.506 41.819 1.00 29.69 219 SER A N 1
ATOM 1713 C CA . SER A 1 219 ? 27.798 17.346 40.951 1.00 28.57 219 SER A CA 1
ATOM 1714 C C . SER A 1 219 ? 29.051 17.907 41.620 1.00 31.50 219 SER A C 1
ATOM 1715 O O . SER A 1 219 ? 30.163 17.533 41.280 1.00 30.25 219 SER A O 1
ATOM 1718 N N . LYS A 1 220 ? 28.854 18.787 42.587 1.00 28.63 220 LYS A N 1
ATOM 1719 C CA . LYS A 1 220 ? 29.957 19.384 43.325 1.00 28.56 220 LYS A CA 1
ATOM 1720 C C . LYS A 1 220 ? 30.383 18.525 44.505 1.00 33.73 220 LYS A C 1
ATOM 1721 O O . LYS A 1 220 ? 31.549 18.501 44.886 1.00 35.01 220 LYS A O 1
ATOM 1727 N N . ILE A 1 221 ? 29.424 17.882 45.136 1.00 30.81 221 ILE A N 1
ATOM 1728 C CA . ILE A 1 221 ? 29.729 17.103 46.331 1.00 31.74 221 ILE A CA 1
ATOM 1729 C C . ILE A 1 221 ? 30.883 16.104 46.178 1.00 36.95 221 ILE A C 1
ATOM 1730 O O . ILE A 1 221 ? 31.711 16.004 47.068 1.00 37.14 221 ILE A O 1
ATOM 1735 N N . PRO A 1 222 ? 30.937 15.345 45.060 1.00 33.44 222 PRO A N 1
ATOM 1736 C CA . PRO A 1 222 ? 32.054 14.373 45.054 1.00 32.61 222 PRO A CA 1
ATOM 1737 C C . PRO A 1 222 ? 33.382 15.058 44.742 1.00 35.54 222 PRO A C 1
ATOM 1738 O O . PRO A 1 222 ? 34.444 14.517 44.981 1.00 34.16 222 PRO A O 1
ATOM 1742 N N . VAL A 1 223 ? 33.317 16.291 44.289 1.00 31.68 223 VAL A N 1
ATOM 1743 C CA . VAL A 1 223 ? 34.549 17.018 44.033 1.00 32.19 223 VAL A CA 1
ATOM 1744 C C . VAL A 1 223 ? 35.088 17.554 45.355 1.00 40.27 223 VAL A C 1
ATOM 1745 O O . VAL A 1 223 ? 36.293 17.632 45.574 1.00 42.51 223 VAL A O 1
ATOM 1749 N N . MET A 1 224 ? 34.165 17.952 46.216 1.00 36.53 224 MET A N 1
ATOM 1750 C CA . MET A 1 224 ? 34.460 18.488 47.537 1.00 33.74 224 MET A CA 1
ATOM 1751 C C . MET A 1 224 ? 34.854 17.390 48.514 1.00 36.68 224 MET A C 1
ATOM 1752 O O . MET A 1 224 ? 35.703 17.600 49.348 1.00 38.52 224 MET A O 1
ATOM 1757 N N . LEU A 1 225 ? 34.182 16.252 48.447 1.00 33.43 225 LEU A N 1
ATOM 1758 C CA . LEU A 1 225 ? 34.417 15.128 49.361 1.00 33.98 225 LEU A CA 1
ATOM 1759 C C . LEU A 1 225 ? 35.153 14.020 48.588 1.00 44.47 225 LEU A C 1
ATOM 1760 O O . LEU A 1 225 ? 34.531 13.071 48.066 1.00 44.84 225 LEU A O 1
ATOM 1765 N N . ASP A 1 226 ? 36.472 14.142 48.490 1.00 43.81 226 ASP A N 1
ATOM 1766 C CA . ASP A 1 226 ? 37.221 13.173 47.684 1.00 46.08 226 ASP A CA 1
ATOM 1767 C C . ASP A 1 226 ? 37.982 12.046 48.388 1.00 51.14 226 ASP A C 1
ATOM 1768 O O . ASP A 1 226 ? 38.721 11.321 47.723 1.00 54.58 226 ASP A O 1
ATOM 1773 N N . GLY A 1 227 ? 37.798 11.865 49.695 1.00 43.74 227 GLY A N 1
ATOM 1774 C CA . GLY A 1 227 ? 38.450 10.784 50.418 1.00 41.96 227 GLY A CA 1
ATOM 1775 C C . GLY A 1 227 ? 37.513 9.621 50.718 1.00 45.15 227 GLY A C 1
ATOM 1776 O O . GLY A 1 227 ? 36.600 9.344 49.944 1.00 45.91 227 GLY A O 1
ATOM 1777 N N . HIS A 1 228 ? 37.723 8.947 51.848 1.00 41.29 228 HIS A N 1
ATOM 1778 C CA . HIS A 1 228 ? 36.862 7.838 52.258 1.00 41.11 228 HIS A CA 1
ATOM 1779 C C . HIS A 1 228 ? 35.659 8.488 52.935 1.00 43.08 228 HIS A C 1
ATOM 1780 O O . HIS A 1 228 ? 35.814 9.263 53.870 1.00 41.71 228 HIS A O 1
ATOM 1787 N N . LEU A 1 229 ? 34.466 8.169 52.458 1.00 38.69 229 LEU A N 1
ATOM 1788 C CA . LEU A 1 229 ? 33.266 8.792 52.962 1.00 38.14 229 LEU A CA 1
ATOM 1789 C C . LEU A 1 229 ? 32.946 8.399 54.385 1.00 42.75 229 LEU A C 1
ATOM 1790 O O . LEU A 1 229 ? 33.200 7.270 54.818 1.00 43.11 229 LEU A O 1
ATOM 1795 N N . ILE A 1 230 ? 32.352 9.351 55.092 1.00 38.27 230 ILE A N 1
ATOM 1796 C CA . ILE A 1 230 ? 31.866 9.163 56.443 1.00 37.56 230 ILE A CA 1
ATOM 1797 C C . ILE A 1 230 ? 30.419 9.643 56.424 1.00 43.12 230 ILE A C 1
ATOM 1798 O O . ILE A 1 230 ? 30.095 10.699 55.870 1.00 41.70 230 ILE A O 1
ATOM 1803 N N . ALA A 1 231 ? 29.545 8.838 56.992 1.00 41.19 231 ALA A N 1
ATOM 1804 C CA . ALA A 1 231 ? 28.141 9.185 57.059 1.00 40.49 231 ALA A CA 1
ATOM 1805 C C . ALA A 1 231 ? 27.534 8.321 58.179 1.00 47.24 231 ALA A C 1
ATOM 1806 O O . ALA A 1 231 ? 27.983 7.202 58.427 1.00 47.41 231 ALA A O 1
ATOM 1808 N N . PHE A 1 232 ? 26.586 8.888 58.911 1.00 43.16 232 PHE A N 1
ATOM 1809 C CA . PHE A 1 232 ? 25.871 8.150 59.935 1.00 43.25 232 PHE A CA 1
ATOM 1810 C C . PHE A 1 232 ? 24.626 8.972 60.212 1.00 46.02 232 PHE A C 1
ATOM 1811 O O . PHE A 1 232 ? 24.510 10.105 59.739 1.00 45.29 232 PHE A O 1
ATOM 1819 N N . ASP A 1 233 ? 23.706 8.403 60.977 1.00 41.24 233 ASP A N 1
ATOM 1820 C CA . ASP A 1 233 ? 22.479 9.096 61.307 1.00 41.00 233 ASP A CA 1
ATOM 1821 C C . ASP A 1 233 ? 22.468 9.447 62.772 1.00 44.52 233 ASP A C 1
ATOM 1822 O O . ASP A 1 233 ? 23.136 8.809 63.577 1.00 45.96 233 ASP A O 1
ATOM 1827 N N . TYR A 1 234 ? 21.612 10.394 63.133 1.00 38.85 234 TYR A N 1
ATOM 1828 C CA . TYR A 1 234 ? 21.363 10.690 64.540 1.00 35.61 234 TYR A CA 1
ATOM 1829 C C . TYR A 1 234 ? 19.918 10.297 64.829 1.00 36.03 234 TYR A C 1
ATOM 1830 O O . TYR A 1 234 ? 19.077 10.338 63.957 1.00 36.44 234 TYR A O 1
ATOM 1839 N N . SER A 1 235 ? 19.606 9.989 66.069 1.00 32.28 235 SER A N 1
ATOM 1840 C CA . SER A 1 235 ? 18.210 9.748 66.460 1.00 31.73 235 SER A CA 1
ATOM 1841 C C . SER A 1 235 ? 17.839 10.980 67.286 1.00 34.46 235 SER A C 1
ATOM 1842 O O . SER A 1 235 ? 18.537 11.294 68.240 1.00 33.61 235 SER A O 1
ATOM 1845 N N . GLY A 1 236 ? 16.787 11.695 66.907 1.00 31.59 236 GLY A N 1
ATOM 1846 C CA . GLY A 1 236 ? 16.342 12.863 67.647 1.00 30.38 236 GLY A CA 1
ATOM 1847 C C . GLY A 1 236 ? 17.449 13.850 67.922 1.00 34.35 236 GLY A C 1
ATOM 1848 O O . GLY A 1 236 ? 17.608 14.322 69.041 1.00 34.91 236 GLY A O 1
ATOM 1849 N N . TYR A 1 237 ? 18.209 14.177 66.888 1.00 30.11 237 TYR A N 1
ATOM 1850 C CA . TYR A 1 237 ? 19.310 15.131 67.008 1.00 29.45 237 TYR A CA 1
ATOM 1851 C C . TYR A 1 237 ? 18.925 16.415 67.738 1.00 35.63 237 TYR A C 1
ATOM 1852 O O . TYR A 1 237 ? 19.561 16.790 68.698 1.00 35.45 237 TYR A O 1
ATOM 1861 N N . ASP A 1 238 ? 17.961 17.151 67.198 1.00 33.87 238 ASP A N 1
ATOM 1862 C CA . ASP A 1 238 ? 17.565 18.460 67.726 1.00 32.83 238 ASP A CA 1
ATOM 1863 C C . ASP A 1 238 ? 17.344 18.446 69.224 1.00 35.26 238 ASP A C 1
ATOM 1864 O O . ASP A 1 238 ? 17.920 19.253 69.958 1.00 34.96 238 ASP A O 1
ATOM 1869 N N . ALA A 1 239 ? 16.430 17.594 69.663 1.00 29.65 239 ALA A N 1
ATOM 1870 C CA . ALA A 1 239 ? 16.100 17.533 71.069 1.00 30.30 239 ALA A CA 1
ATOM 1871 C C . ALA A 1 239 ? 17.216 16.956 71.967 1.00 37.70 239 ALA A C 1
ATOM 1872 O O . ALA A 1 239 ? 17.170 17.119 73.192 1.00 37.25 239 ALA A O 1
ATOM 1874 N N . SER A 1 240 ? 18.182 16.248 71.376 1.00 34.94 240 SER A N 1
ATOM 1875 C CA . SER A 1 240 ? 19.284 15.661 72.159 1.00 34.38 240 SER A CA 1
ATOM 1876 C C . SER A 1 240 ?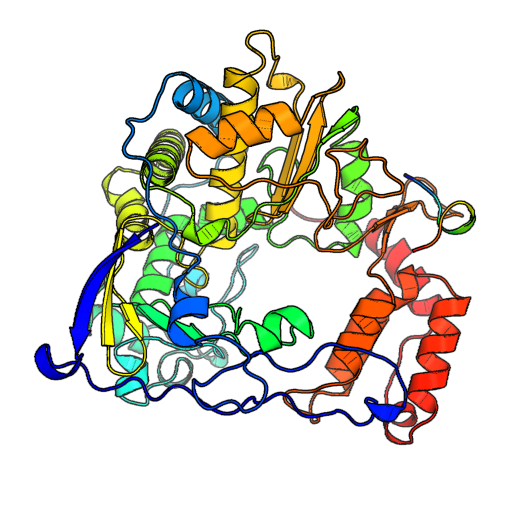 20.382 16.663 72.447 1.00 39.89 240 SER A C 1
ATOM 1877 O O . SER A 1 240 ? 21.181 16.454 73.330 1.00 43.53 240 SER A O 1
ATOM 1880 N N . LEU A 1 241 ? 20.399 17.780 71.739 1.00 35.29 241 LEU A N 1
ATOM 1881 C CA . LEU A 1 241 ? 21.444 18.769 71.950 1.00 34.61 241 LEU A CA 1
ATOM 1882 C C . LEU A 1 241 ? 21.430 19.328 73.349 1.00 39.99 241 LEU A C 1
ATOM 1883 O O . LEU A 1 241 ? 20.423 19.870 73.781 1.00 41.51 241 LEU A O 1
ATOM 1888 N N . SER A 1 242 ? 22.551 19.181 74.053 1.00 35.78 242 SER A N 1
ATOM 1889 C CA . SER A 1 242 ? 22.690 19.700 75.416 1.00 34.87 242 SER A CA 1
ATOM 1890 C C . SER A 1 242 ? 23.169 21.137 75.308 1.00 38.16 242 SER A C 1
ATOM 1891 O O . SER A 1 242 ? 23.723 21.537 74.278 1.00 36.96 242 SER A O 1
ATOM 1894 N N . PRO A 1 243 ? 23.022 21.921 76.391 1.00 34.78 243 PRO A N 1
ATOM 1895 C CA . PRO A 1 243 ? 23.440 23.332 76.394 1.00 34.29 243 PRO A CA 1
ATOM 1896 C C . PRO A 1 243 ? 24.895 23.537 76.005 1.00 42.06 243 PRO A C 1
ATOM 1897 O O . PRO A 1 243 ? 25.261 24.581 75.439 1.00 42.88 243 PRO A O 1
ATOM 1901 N N . VAL A 1 244 ? 25.739 22.557 76.319 1.00 38.91 244 VAL A N 1
ATOM 1902 C CA . VAL A 1 244 ? 27.155 22.701 76.011 1.00 38.47 244 VAL A CA 1
ATOM 1903 C C . VAL A 1 244 ? 27.350 22.976 74.522 1.00 39.38 244 VAL A C 1
ATOM 1904 O O . VAL A 1 244 ? 28.140 23.847 74.143 1.00 38.82 244 VAL A O 1
ATOM 1908 N N . TRP A 1 245 ? 26.576 22.294 73.672 1.00 33.32 245 TRP A N 1
ATOM 1909 C CA . TRP A 1 245 ? 26.678 22.555 72.222 1.00 31.63 245 TRP A CA 1
ATOM 1910 C C . TRP A 1 245 ? 26.255 23.980 71.860 1.00 35.55 245 TRP A C 1
ATOM 1911 O O . TRP A 1 245 ? 26.864 24.627 71.017 1.00 35.61 245 TRP A O 1
ATOM 1922 N N . PHE A 1 246 ? 25.284 24.527 72.578 1.00 34.13 246 PHE A N 1
ATOM 1923 C CA . PHE A 1 246 ? 24.896 25.929 72.336 1.00 33.93 246 PHE A CA 1
ATOM 1924 C C . PHE A 1 246 ? 25.992 26.859 72.841 1.00 41.73 246 PHE A C 1
ATOM 1925 O O . PHE A 1 246 ? 26.283 27.898 72.219 1.00 41.21 246 PHE A O 1
ATOM 1933 N N . ALA A 1 247 ? 26.646 26.469 73.940 1.00 40.33 247 ALA A N 1
ATOM 1934 C CA . ALA A 1 247 ? 27.769 27.272 74.444 1.00 40.59 247 ALA A CA 1
ATOM 1935 C C . ALA A 1 247 ? 28.829 27.310 73.333 1.00 43.45 247 ALA A C 1
ATOM 1936 O O . ALA A 1 247 ? 29.318 28.389 72.973 1.00 42.93 247 ALA A O 1
ATOM 1938 N N . CYS A 1 248 ? 29.113 26.151 72.728 1.00 38.37 248 CYS A N 1
ATOM 1939 C CA . CYS A 1 248 ? 30.077 26.091 71.616 1.00 37.27 248 CYS A CA 1
ATOM 1940 C C . CYS A 1 248 ? 29.616 26.964 70.465 1.00 40.90 248 CYS A C 1
ATOM 1941 O O . CYS A 1 248 ? 30.428 27.626 69.804 1.00 39.55 248 CYS A O 1
ATOM 1944 N N . LEU A 1 249 ? 28.312 26.930 70.180 1.00 37.53 249 LEU A N 1
ATOM 1945 C CA . LEU A 1 249 ? 27.780 27.744 69.086 1.00 35.19 249 LEU A CA 1
ATOM 1946 C C . LEU A 1 249 ? 27.974 29.228 69.413 1.00 39.11 249 LEU A C 1
ATOM 1947 O O . LEU A 1 249 ? 28.348 30.022 68.554 1.00 38.04 249 LEU A O 1
ATOM 1952 N N . LYS A 1 250 ? 27.768 29.611 70.666 1.00 37.12 250 LYS A N 1
ATOM 1953 C CA . LYS A 1 250 ? 27.982 31.009 71.027 1.00 38.05 250 LYS A CA 1
ATOM 1954 C C . LYS A 1 250 ? 29.455 31.445 70.882 1.00 45.04 250 LYS A C 1
ATOM 1955 O O . LYS A 1 250 ? 29.735 32.552 70.409 1.00 44.74 250 LYS A O 1
ATOM 1961 N N . MET A 1 251 ? 30.400 30.568 71.233 1.00 43.22 251 MET A N 1
ATOM 1962 C CA . MET A 1 251 ? 31.824 30.893 71.089 1.00 43.53 251 MET A CA 1
ATOM 1963 C C . MET A 1 251 ? 32.152 31.072 69.634 1.00 46.93 251 MET A C 1
ATOM 1964 O O . MET A 1 251 ? 32.936 31.951 69.257 1.00 49.07 251 MET A O 1
ATOM 1969 N N . LEU A 1 252 ? 31.554 30.222 68.807 1.00 40.41 252 LEU A N 1
ATOM 1970 C CA . LEU A 1 252 ? 31.785 30.281 67.375 1.00 39.19 252 LEU A CA 1
ATOM 1971 C C . LEU A 1 252 ? 31.329 31.591 66.798 1.00 42.08 252 LEU A C 1
ATOM 1972 O O . LEU A 1 252 ? 32.023 32.172 65.970 1.00 42.82 252 LEU A O 1
ATOM 1977 N N . LEU A 1 253 ? 30.135 32.036 67.193 1.00 38.78 253 LEU A N 1
ATOM 1978 C CA . LEU A 1 253 ? 29.585 33.296 66.676 1.00 38.20 253 LEU A CA 1
ATOM 1979 C C . LEU A 1 253 ? 30.405 34.490 67.186 1.00 43.45 253 LEU A C 1
ATOM 1980 O O . LEU A 1 253 ? 30.663 35.449 66.437 1.00 41.35 253 LEU A O 1
ATOM 1985 N N . GLU A 1 254 ? 30.900 34.393 68.420 1.00 41.45 254 GLU A N 1
ATOM 1986 C CA . GLU A 1 254 ? 31.752 35.456 68.934 1.00 42.14 254 GLU A CA 1
ATOM 1987 C C . GLU A 1 254 ? 33.066 35.601 68.171 1.00 48.59 254 GLU A C 1
ATOM 1988 O O . GLU A 1 254 ? 33.441 36.710 67.760 1.00 47.27 254 GLU A O 1
ATOM 1994 N N . LYS A 1 255 ? 33.668 34.468 67.809 1.00 46.77 255 LYS A N 1
ATOM 1995 C CA . LYS A 1 255 ? 34.863 34.507 66.974 1.00 45.75 255 LYS A CA 1
ATOM 1996 C C . LYS A 1 255 ? 34.509 35.167 65.653 1.00 53.50 255 LYS A C 1
ATOM 1997 O O . LYS A 1 255 ? 35.332 35.845 65.058 1.00 55.03 255 LYS A O 1
ATOM 2003 N N . LEU A 1 256 ? 33.290 34.959 65.165 1.00 52.04 256 LEU A N 1
ATOM 2004 C CA . LEU A 1 256 ? 32.889 35.573 63.881 1.00 51.68 256 LEU A CA 1
ATOM 2005 C C . LEU A 1 256 ? 32.665 37.091 63.989 1.00 54.44 256 LEU A C 1
ATOM 2006 O O . LEU A 1 256 ? 32.505 37.784 62.977 1.00 51.94 256 LEU A O 1
ATOM 2011 N N . GLY A 1 257 ? 32.662 37.607 65.215 1.00 51.46 257 GLY A N 1
ATOM 2012 C CA . GLY A 1 257 ? 32.505 39.034 65.388 1.00 52.02 257 GLY A CA 1
ATOM 2013 C C . GLY A 1 257 ? 31.220 39.481 66.048 1.00 58.57 257 GLY A C 1
ATOM 2014 O O . GLY A 1 257 ? 30.998 40.689 66.194 1.00 60.99 257 GLY A O 1
ATOM 2015 N N . TYR A 1 258 ? 30.355 38.534 66.411 1.00 52.49 258 TYR A N 1
ATOM 2016 C CA . TYR A 1 258 ? 29.099 38.897 67.052 1.00 50.28 258 TYR A CA 1
ATOM 2017 C C . TYR A 1 258 ? 29.416 39.220 68.483 1.00 54.48 258 TYR A C 1
ATOM 2018 O O . TYR A 1 258 ? 30.213 38.537 69.117 1.00 52.32 258 TYR A O 1
ATOM 2027 N N . THR A 1 259 ? 28.717 40.215 69.011 1.00 53.58 259 THR A N 1
ATOM 2028 C CA . THR A 1 259 ? 28.886 40.622 70.391 1.00 53.61 259 THR A CA 1
ATOM 2029 C C . THR A 1 259 ? 28.170 39.618 71.279 1.00 60.66 259 THR A C 1
ATOM 2030 O O . THR A 1 259 ? 27.323 38.871 70.816 1.00 59.74 259 THR A O 1
ATOM 2034 N N . HIS A 1 260 ? 28.507 39.614 72.559 1.00 61.10 260 HIS A N 1
ATOM 2035 C CA . HIS A 1 260 ? 27.857 38.732 73.511 1.00 62.13 260 HIS A CA 1
ATOM 2036 C C . HIS A 1 260 ? 26.343 38.965 73.498 1.00 64.85 260 HIS A C 1
ATOM 2037 O O . HIS A 1 260 ? 25.556 38.021 73.566 1.00 64.35 260 HIS A O 1
ATOM 2044 N N . LYS A 1 261 ? 25.940 40.231 73.414 1.00 61.11 261 LYS A N 1
ATOM 2045 C CA . LYS A 1 261 ? 24.521 40.595 73.429 1.00 59.66 261 LYS A CA 1
ATOM 2046 C C . LYS A 1 261 ? 23.796 40.034 72.214 1.00 59.17 261 LYS A C 1
ATOM 2047 O O . LYS A 1 261 ? 22.659 39.577 72.325 1.00 59.24 261 LYS A O 1
ATOM 2053 N N . GLU A 1 262 ? 24.484 40.029 71.074 1.00 52.28 262 GLU A N 1
ATOM 2054 C CA . GLU A 1 262 ? 23.953 39.481 69.834 1.00 50.54 262 GLU A CA 1
ATOM 2055 C C . GLU A 1 262 ? 23.748 37.949 69.894 1.00 53.89 262 GLU A C 1
ATOM 2056 O O . GLU A 1 262 ? 22.783 37.429 69.328 1.00 53.59 262 GLU A O 1
ATOM 2062 N N . THR A 1 263 ? 24.602 37.247 70.637 1.00 49.24 263 THR A N 1
ATOM 2063 C CA . THR A 1 263 ? 24.467 35.799 70.789 1.00 49.47 263 THR A CA 1
ATOM 2064 C C . THR A 1 263 ? 23.416 35.396 71.811 1.00 54.55 263 THR A C 1
ATOM 2065 O O . THR A 1 263 ? 23.229 34.210 72.072 1.00 53.45 263 THR A O 1
ATOM 2069 N N . ASN A 1 264 ? 22.774 36.391 72.417 1.00 52.20 264 ASN A N 1
ATOM 2070 C CA . ASN A 1 264 ? 21.756 36.158 73.437 1.00 51.44 264 ASN A CA 1
ATOM 2071 C C . ASN A 1 264 ? 20.600 35.385 72.830 1.00 49.62 264 ASN A C 1
ATOM 2072 O O . ASN A 1 264 ? 19.954 34.602 73.517 1.00 49.29 264 ASN A O 1
ATOM 2077 N N . TYR A 1 265 ? 20.353 35.594 71.542 1.00 43.04 265 TYR A N 1
ATOM 2078 C CA . TYR A 1 265 ? 19.283 34.874 70.881 1.00 42.89 265 TYR A CA 1
ATOM 2079 C C . TYR A 1 265 ? 19.533 33.373 70.880 1.00 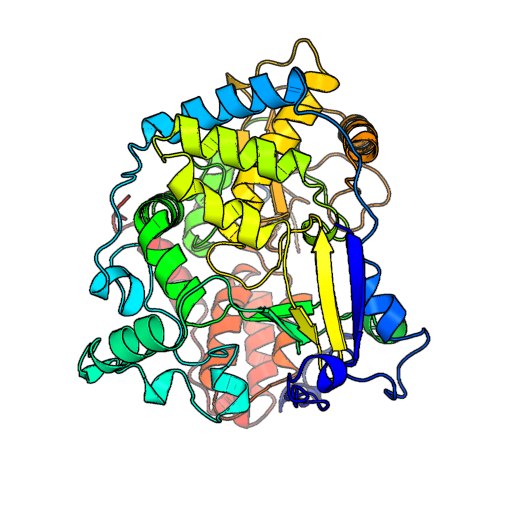45.01 265 TYR A C 1
ATOM 2080 O O . TYR A 1 265 ? 18.598 32.580 70.775 1.00 45.43 265 TYR A O 1
ATOM 2089 N N . ILE A 1 266 ? 20.785 32.976 71.072 1.00 40.01 266 ILE A N 1
ATOM 2090 C CA . ILE A 1 266 ? 21.091 31.557 71.184 1.00 38.30 266 ILE A CA 1
ATOM 2091 C C . ILE A 1 266 ? 20.546 31.035 72.527 1.00 42.80 266 ILE A C 1
ATOM 2092 O O . ILE A 1 266 ? 20.072 29.891 72.613 1.00 42.66 266 ILE A O 1
ATOM 2097 N N . ASP A 1 267 ? 20.536 31.881 73.562 1.00 38.96 267 ASP A N 1
ATOM 2098 C CA . ASP A 1 267 ? 19.983 31.446 74.862 1.00 38.85 267 ASP A CA 1
ATOM 2099 C C . ASP A 1 267 ? 18.483 31.252 74.715 1.00 40.38 267 ASP A C 1
ATOM 2100 O O . ASP A 1 267 ? 17.906 30.331 75.280 1.00 39.66 267 ASP A O 1
ATOM 2105 N N . TYR A 1 268 ? 17.860 32.098 73.898 1.00 37.53 268 TYR A N 1
ATOM 2106 C CA . TYR A 1 268 ? 16.430 31.993 73.596 1.00 37.67 268 TYR A CA 1
ATOM 2107 C C . TYR A 1 268 ? 16.090 30.640 72.939 1.00 41.26 268 TYR A C 1
ATOM 2108 O O . TYR A 1 268 ? 15.075 30.029 73.231 1.00 41.46 268 TYR A O 1
ATOM 2117 N N . LEU A 1 269 ? 16.965 30.154 72.067 1.00 37.65 269 LEU A N 1
ATOM 2118 C CA . LEU A 1 269 ? 16.755 28.862 71.415 1.00 36.32 269 LEU A CA 1
ATOM 2119 C C . LEU A 1 269 ? 16.996 27.718 72.396 1.00 40.48 269 LEU A C 1
ATOM 2120 O O . LEU A 1 269 ? 16.246 26.727 72.432 1.00 39.47 269 LEU A O 1
ATOM 2125 N N . CYS A 1 270 ? 18.069 27.838 73.177 1.00 37.66 270 CYS A N 1
ATOM 2126 C CA . CYS A 1 270 ? 18.439 26.791 74.131 1.00 37.93 270 CYS A CA 1
ATOM 2127 C C . CYS A 1 270 ? 17.497 26.627 75.328 1.00 43.15 270 CYS A C 1
ATOM 2128 O O . CYS A 1 270 ? 16.970 25.530 75.577 1.00 43.21 270 CYS A O 1
ATOM 2131 N N . ASN A 1 271 ? 17.328 27.706 76.091 1.00 41.24 271 ASN A N 1
ATOM 2132 C CA . ASN A 1 271 ? 16.488 27.705 77.308 1.00 41.55 271 ASN A CA 1
ATOM 2133 C C . ASN A 1 271 ? 15.208 28.413 76.922 1.00 43.54 271 ASN A C 1
ATOM 2134 O O . ASN A 1 271 ? 15.136 29.639 76.906 1.00 43.03 271 ASN A O 1
ATOM 2139 N N . SER A 1 272 ? 14.249 27.601 76.510 1.00 37.85 272 SER A N 1
ATOM 2140 C CA . SER A 1 272 ? 13.067 28.053 75.833 1.00 37.08 272 SER A CA 1
ATOM 2141 C C . SER A 1 272 ? 11.751 27.868 76.554 1.00 39.73 272 SER A C 1
ATOM 2142 O O . SER A 1 272 ? 11.588 26.969 77.380 1.00 39.44 272 SER A O 1
ATOM 2145 N N A HIS A 1 273 ? 10.790 28.677 76.134 0.59 36.28 273 HIS A N 1
ATOM 2146 N N B HIS A 1 273 ? 10.811 28.761 76.262 0.41 35.46 273 HIS A N 1
ATOM 2147 C CA A HIS A 1 273 ? 9.482 28.801 76.759 0.59 37.25 273 HIS A CA 1
ATOM 2148 C CA B HIS A 1 273 ? 9.489 28.680 76.867 0.41 35.45 273 HIS A CA 1
ATOM 2149 C C A HIS A 1 273 ? 8.458 28.414 75.700 0.59 37.16 273 HIS A C 1
ATOM 2150 C C B HIS A 1 273 ? 8.454 28.431 75.775 0.41 36.75 273 HIS A C 1
ATOM 2151 O O A HIS A 1 273 ? 8.491 28.948 74.599 0.59 35.88 273 HIS A O 1
ATOM 2152 O O B HIS A 1 273 ? 8.499 29.054 74.719 0.41 35.66 273 HIS A O 1
ATOM 2165 N N . HIS A 1 274 ? 7.604 27.433 75.998 1.00 32.75 274 HIS A N 1
ATOM 2166 C CA . HIS A 1 274 ? 6.648 26.975 75.005 1.00 32.76 274 HIS A CA 1
ATOM 2167 C C . HIS A 1 274 ? 5.226 26.894 75.473 1.00 35.54 274 HIS A C 1
ATOM 2168 O O . HIS A 1 274 ? 4.962 26.624 76.635 1.00 35.43 274 HIS A O 1
ATOM 2175 N N . LEU A 1 275 ? 4.325 26.926 74.497 1.00 31.30 275 LEU A N 1
ATOM 2176 C CA . LEU A 1 275 ? 2.907 26.713 74.739 1.00 30.80 275 LEU A CA 1
ATOM 2177 C C . LEU A 1 275 ? 2.552 25.518 73.900 1.00 37.79 275 LEU A C 1
ATOM 2178 O O . LEU A 1 275 ? 2.763 25.527 72.699 1.00 37.43 275 LEU A O 1
ATOM 2183 N N . TYR A 1 276 ? 2.025 24.475 74.523 1.00 34.74 276 TYR A N 1
ATOM 2184 C CA . TYR A 1 276 ? 1.562 23.361 73.746 1.00 33.57 276 TYR A CA 1
ATOM 2185 C C . TYR A 1 276 ? 0.109 23.141 74.166 1.00 39.64 276 TYR A C 1
ATOM 2186 O O . TYR A 1 276 ? -0.175 22.763 75.301 1.00 38.69 276 TYR A O 1
ATOM 2195 N N . ARG A 1 277 ? -0.813 23.443 73.267 1.00 38.07 277 ARG A N 1
ATOM 2196 C CA . ARG A 1 277 ? -2.226 23.291 73.585 1.00 38.41 277 ARG A CA 1
ATOM 2197 C C . ARG A 1 277 ? -2.607 23.998 74.883 1.00 41.21 277 ARG A C 1
ATOM 2198 O O . ARG A 1 277 ? -2.547 25.241 74.966 1.00 38.66 277 ARG A O 1
ATOM 2206 N N . ASP A 1 278 ? -2.955 23.213 75.902 1.00 38.55 278 ASP A N 1
ATOM 2207 C CA . ASP A 1 278 ? -3.344 23.785 77.190 1.00 38.36 278 ASP A CA 1
ATOM 2208 C C . ASP A 1 278 ? -2.232 23.818 78.239 1.00 40.35 278 ASP A C 1
ATOM 2209 O O . ASP A 1 278 ? -2.480 24.128 79.410 1.00 40.91 278 ASP A O 1
ATOM 2214 N N . LYS A 1 279 ? -1.009 23.514 77.826 1.00 34.48 279 LYS A N 1
ATOM 2215 C CA . LYS A 1 279 ? 0.128 23.537 78.745 1.00 33.14 279 LYS A CA 1
ATOM 2216 C C . LYS A 1 279 ? 1.136 24.595 78.371 1.00 35.71 279 LYS A C 1
ATOM 2217 O O . LYS A 1 279 ? 1.297 24.968 77.219 1.00 35.81 279 LYS A O 1
ATOM 2223 N N . HIS A 1 280 ? 1.923 24.946 79.354 1.00 33.83 280 HIS A N 1
ATOM 2224 C CA . HIS A 1 280 ? 2.931 25.948 79.205 1.00 36.19 280 HIS A CA 1
ATOM 2225 C C . HIS A 1 280 ? 4.168 25.306 79.846 1.00 39.74 280 HIS A C 1
ATOM 2226 O O . HIS A 1 280 ? 4.076 24.735 80.931 1.00 37.53 280 HIS A O 1
ATOM 2233 N N . TYR A 1 281 ? 5.309 25.329 79.167 1.00 37.50 281 TYR A N 1
ATOM 2234 C CA . TYR A 1 281 ? 6.481 24.628 79.692 1.00 37.04 281 TYR A CA 1
ATOM 2235 C C . TYR A 1 281 ? 7.820 25.200 79.293 1.00 42.18 281 TYR A C 1
ATOM 2236 O O . TYR A 1 281 ? 7.933 25.949 78.324 1.00 40.48 281 TYR A O 1
ATOM 2245 N N . PHE A 1 282 ? 8.830 24.862 80.090 1.00 41.57 282 PHE A N 1
ATOM 2246 C CA . PHE A 1 282 ? 10.183 25.360 79.881 1.00 42.05 282 PHE A CA 1
ATOM 2247 C C . PHE A 1 282 ? 11.097 24.194 79.583 1.00 44.55 282 PHE A C 1
ATOM 2248 O O . PHE A 1 282 ? 10.949 23.095 80.140 1.00 43.05 282 PHE A O 1
ATOM 2256 N N . VAL A 1 283 ? 12.016 24.434 78.658 1.00 39.37 283 VAL A N 1
ATOM 2257 C CA . VAL A 1 283 ? 12.919 23.406 78.199 1.00 37.24 283 VAL A CA 1
ATOM 2258 C C . VAL A 1 283 ? 14.333 23.937 78.339 1.00 39.87 283 VAL A C 1
ATOM 2259 O O . VAL A 1 283 ? 14.605 25.096 78.022 1.00 39.23 283 VAL A O 1
ATOM 2263 N N . ARG A 1 284 ? 15.245 23.097 78.808 1.00 37.52 284 ARG A N 1
ATOM 2264 C CA . ARG A 1 284 ? 16.640 23.515 78.861 1.00 38.39 284 ARG A CA 1
ATOM 2265 C C . ARG A 1 284 ? 17.417 22.662 77.854 1.00 40.94 284 ARG A C 1
ATOM 2266 O O . ARG A 1 284 ? 17.374 21.443 77.937 1.00 39.76 284 ARG A O 1
ATOM 2274 N N . GLY A 1 285 ? 18.062 23.299 76.869 1.00 37.72 285 GLY A N 1
ATOM 2275 C CA . GLY A 1 285 ? 18.789 22.603 75.814 1.00 37.33 285 GLY A CA 1
ATOM 2276 C C . GLY A 1 285 ? 17.816 22.141 74.739 1.00 41.61 285 GLY A C 1
ATOM 2277 O O . GLY A 1 285 ? 16.604 22.335 74.894 1.00 43.78 285 GLY A O 1
ATOM 2278 N N . GLY A 1 286 ? 18.325 21.572 73.642 1.00 35.36 286 GLY A N 1
ATOM 2279 C CA . GLY A 1 286 ? 17.515 21.109 72.527 1.00 33.74 286 GLY A CA 1
ATOM 2280 C C . GLY A 1 286 ? 17.275 22.238 71.539 1.00 38.31 286 GLY A C 1
ATOM 2281 O O . GLY A 1 286 ? 16.974 23.365 71.958 1.00 38.83 286 GLY A O 1
ATOM 2282 N N . MET A 1 287 ? 17.473 21.980 70.239 1.00 33.10 287 MET A N 1
ATOM 2283 C CA . MET A 1 287 ? 17.228 23.017 69.232 1.00 32.14 287 MET A CA 1
ATOM 2284 C C . MET A 1 287 ? 15.729 23.034 68.935 1.00 37.86 287 MET A C 1
ATOM 2285 O O . MET A 1 287 ? 15.157 21.996 68.563 1.00 36.42 287 MET A O 1
ATOM 2290 N N . PRO A 1 288 ? 15.066 24.199 69.131 1.00 35.17 288 PRO A N 1
ATOM 2291 C CA . PRO A 1 288 ? 13.612 24.214 68.898 1.00 35.68 288 PRO A CA 1
ATOM 2292 C C . PRO A 1 288 ? 13.264 24.328 67.408 1.00 43.01 288 PRO A C 1
ATOM 2293 O O . PRO A 1 288 ? 12.989 25.422 66.892 1.00 43.64 288 PRO A O 1
ATOM 2297 N N . SER A 1 289 ? 13.286 23.184 66.725 1.00 39.90 289 SER A N 1
ATOM 2298 C CA . SER A 1 289 ? 13.047 23.118 65.281 1.00 39.37 289 SER A CA 1
ATOM 2299 C C . SER A 1 289 ? 11.875 23.937 64.816 1.00 40.23 289 SER A C 1
ATOM 2300 O O . SER A 1 289 ? 10.752 23.643 65.169 1.00 39.33 289 SER A O 1
ATOM 2303 N N . GLY A 1 290 ? 12.117 24.894 63.927 1.00 35.96 290 GLY A N 1
ATOM 2304 C CA . GLY A 1 290 ? 11.037 25.704 63.400 1.00 34.66 290 GLY A CA 1
ATOM 2305 C C . GLY A 1 290 ? 11.252 27.189 63.608 1.00 38.16 290 GLY A C 1
ATOM 2306 O O . GLY A 1 290 ? 10.712 27.996 62.858 1.00 40.07 290 GLY A O 1
ATOM 2307 N N . CYS A 1 291 ? 12.036 27.551 64.617 1.00 31.87 291 CYS A N 1
ATOM 2308 C CA . CYS A 1 291 ? 12.376 28.936 64.874 1.00 31.65 291 CYS A CA 1
ATOM 2309 C C . CYS A 1 291 ? 13.323 29.416 63.799 1.00 36.50 291 CYS A C 1
ATOM 2310 O O . CYS A 1 291 ? 13.876 28.624 63.045 1.00 35.80 291 CYS A O 1
ATOM 2313 N N . SER A 1 292 ? 13.566 30.718 63.766 1.00 35.81 292 SER A N 1
ATOM 2314 C CA . SER A 1 292 ? 14.475 31.289 62.787 1.00 35.73 292 SER A CA 1
ATOM 2315 C C . SER A 1 292 ? 15.876 30.672 62.841 1.00 40.40 292 SER A C 1
ATOM 2316 O O . SER A 1 292 ? 16.496 30.589 63.897 1.00 40.55 292 SER A O 1
ATOM 2319 N N . GLY A 1 293 ? 16.379 30.276 61.683 1.00 35.11 293 GLY A N 1
ATOM 2320 C CA . GLY A 1 293 ? 17.722 29.749 61.542 1.00 34.32 293 GLY A CA 1
ATOM 2321 C C . GLY A 1 293 ? 18.035 28.400 62.135 1.00 38.38 293 GLY A C 1
ATOM 2322 O O . GLY A 1 293 ? 19.208 28.050 62.193 1.00 40.12 293 GLY A O 1
ATOM 2323 N N . THR A 1 294 ? 17.029 27.629 62.557 1.00 30.82 294 THR A N 1
ATOM 2324 C CA . THR A 1 294 ? 17.337 26.361 63.172 1.00 29.29 294 THR A CA 1
ATOM 2325 C C . THR A 1 294 ? 18.158 25.377 62.330 1.00 33.66 294 THR A C 1
ATOM 2326 O O . THR A 1 294 ? 19.037 24.685 62.863 1.00 34.59 294 THR A O 1
ATOM 2330 N N . SER A 1 295 ? 17.866 25.294 61.032 1.00 28.54 295 SER A N 1
ATOM 2331 C CA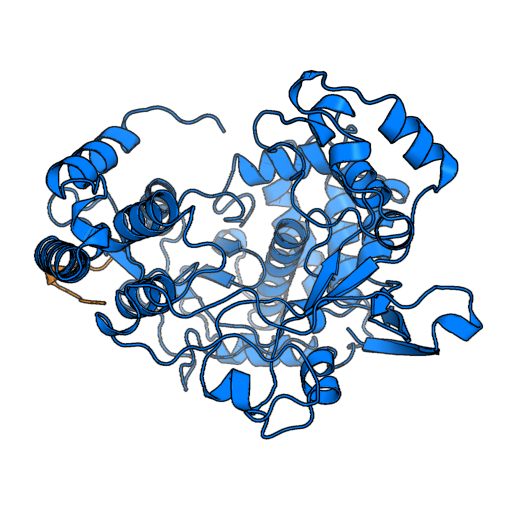 . SER A 1 295 ? 18.605 24.410 60.123 1.00 26.78 295 SER A CA 1
ATOM 2332 C C . SER A 1 295 ? 20.046 24.884 60.031 1.00 32.08 295 SER A C 1
ATOM 2333 O O . SER A 1 295 ? 20.971 24.088 60.091 1.00 32.98 295 SER A O 1
ATOM 2336 N N . ILE A 1 296 ? 20.245 26.189 59.920 1.00 28.37 296 ILE A N 1
ATOM 2337 C CA . ILE A 1 296 ? 21.592 26.701 59.858 1.00 29.57 296 ILE A CA 1
ATOM 2338 C C . ILE A 1 296 ? 22.351 26.458 61.162 1.00 35.58 296 ILE A C 1
ATOM 2339 O O . ILE A 1 296 ? 23.463 25.922 61.163 1.00 37.07 296 ILE A O 1
ATOM 2344 N N . PHE A 1 297 ? 21.748 26.819 62.282 1.00 29.91 297 PHE A N 1
ATOM 2345 C CA . PHE A 1 297 ? 22.398 26.610 63.564 1.00 28.03 297 PHE A CA 1
ATOM 2346 C C . PHE A 1 297 ? 22.615 25.123 63.850 1.00 32.11 297 PHE A C 1
ATOM 2347 O O . PHE A 1 297 ? 23.649 24.733 64.386 1.00 32.51 297 PHE A O 1
ATOM 2355 N N . ASN A 1 298 ? 21.655 24.282 63.487 1.00 28.74 298 ASN A N 1
ATOM 2356 C CA . ASN A 1 298 ? 21.819 22.844 63.713 1.00 28.77 298 ASN A CA 1
ATOM 2357 C C . ASN A 1 298 ? 23.054 22.359 62.931 1.00 34.25 298 ASN A C 1
ATOM 2358 O O . ASN A 1 298 ? 23.764 21.478 63.383 1.00 35.49 298 ASN A O 1
ATOM 2363 N N . SER A 1 299 ? 23.204 22.867 61.711 1.00 28.44 299 SER A N 1
ATOM 2364 C CA . SER A 1 299 ? 24.273 22.511 60.798 1.00 27.22 299 SER A CA 1
ATOM 2365 C C . SER A 1 299 ? 25.628 22.961 61.358 1.00 33.93 299 SER A C 1
ATOM 2366 O O . SER A 1 299 ? 26.616 22.228 61.281 1.00 33.51 299 SER A O 1
ATOM 2369 N N . MET A 1 300 ? 25.663 24.187 61.876 1.00 30.64 300 MET A N 1
ATOM 2370 C CA . MET A 1 300 ? 26.869 24.749 62.444 1.00 31.82 300 MET A CA 1
ATOM 2371 C C . MET A 1 300 ? 27.292 23.911 63.642 1.00 37.62 300 MET A C 1
ATOM 2372 O O . MET A 1 300 ? 28.468 23.551 63.781 1.00 36.00 300 MET A O 1
ATOM 2377 N N . ILE A 1 301 ? 26.316 23.586 64.491 1.00 33.77 301 ILE A N 1
ATOM 2378 C CA . ILE A 1 301 ? 26.583 22.783 65.675 1.00 31.70 301 ILE A CA 1
ATOM 2379 C C . ILE A 1 301 ? 27.119 21.409 65.253 1.00 34.83 301 ILE A C 1
ATOM 2380 O O . ILE A 1 301 ? 28.058 20.907 65.860 1.00 36.20 301 ILE A O 1
ATOM 2385 N N . ASN A 1 302 ? 26.538 20.819 64.208 1.00 29.09 302 ASN A N 1
ATOM 2386 C CA . ASN A 1 302 ? 26.991 19.514 63.689 1.00 27.98 302 ASN A CA 1
ATOM 2387 C C . ASN A 1 302 ? 28.459 19.556 63.260 1.00 33.51 302 ASN A C 1
ATOM 2388 O O . ASN A 1 302 ? 29.204 18.597 63.438 1.00 33.12 302 ASN A O 1
ATOM 2393 N N . ASN A 1 303 ? 28.863 20.689 62.700 1.00 31.01 303 ASN A N 1
ATOM 2394 C CA . ASN A 1 303 ? 30.245 20.897 62.309 1.00 31.11 303 ASN A CA 1
ATOM 2395 C C . ASN A 1 303 ? 31.167 20.889 63.519 1.00 36.67 303 ASN A C 1
ATOM 2396 O O . ASN A 1 303 ? 32.300 20.423 63.448 1.00 37.38 303 ASN A O 1
ATOM 2401 N N . ILE A 1 304 ? 30.675 21.425 64.633 1.00 33.53 304 ILE A N 1
ATOM 2402 C CA . ILE A 1 304 ? 31.425 21.442 65.891 1.00 30.67 304 ILE A CA 1
ATOM 2403 C C . ILE A 1 304 ? 31.471 20.024 66.466 1.00 34.78 304 ILE A C 1
ATOM 2404 O O . ILE A 1 304 ? 32.526 19.537 66.867 1.00 34.70 304 ILE A O 1
ATOM 2409 N N . ILE A 1 305 ? 30.321 19.359 66.471 1.00 28.45 305 ILE A N 1
ATOM 2410 C CA . ILE A 1 305 ? 30.211 18.025 67.005 1.00 26.24 305 ILE A CA 1
ATOM 2411 C C . ILE A 1 305 ? 31.154 17.047 66.359 1.00 35.17 305 ILE A C 1
ATOM 2412 O O . ILE A 1 305 ? 31.902 16.360 67.034 1.00 36.15 305 ILE A O 1
ATOM 2417 N N . ILE A 1 306 ? 31.033 16.875 65.055 1.00 33.18 306 ILE A N 1
ATOM 2418 C CA . ILE A 1 306 ? 31.821 15.860 64.393 1.00 30.96 306 ILE A CA 1
ATOM 2419 C C . ILE A 1 306 ? 33.305 16.087 64.544 1.00 34.57 306 ILE A C 1
ATOM 2420 O O . ILE A 1 306 ? 34.054 15.146 64.744 1.00 34.22 306 ILE A O 1
ATOM 2425 N N . ARG A 1 307 ? 33.728 17.340 64.478 1.00 32.05 307 ARG A N 1
ATOM 2426 C CA . ARG A 1 307 ? 35.131 17.651 64.648 1.00 31.83 307 ARG A CA 1
ATOM 2427 C C . ARG A 1 307 ? 35.537 17.252 66.065 1.00 37.77 307 ARG A C 1
ATOM 2428 O O . ARG A 1 307 ? 36.634 16.700 66.295 1.00 39.03 307 ARG A O 1
ATOM 2436 N N . THR A 1 308 ? 34.655 17.546 67.016 1.00 33.20 308 THR A N 1
ATOM 2437 C CA . THR A 1 308 ? 34.887 17.233 68.428 1.00 31.36 308 THR A CA 1
ATOM 2438 C C . THR A 1 308 ? 35.102 15.738 68.616 1.00 36.74 308 THR A C 1
ATOM 2439 O O . THR A 1 308 ? 36.050 15.324 69.274 1.00 37.06 308 THR A O 1
ATOM 2443 N N . LEU A 1 309 ? 34.219 14.925 68.044 1.00 32.31 309 LEU A N 1
ATOM 2444 C CA . LEU A 1 309 ? 34.334 13.491 68.178 1.00 31.55 309 LEU A CA 1
ATOM 2445 C C . LEU A 1 309 ? 35.605 12.921 67.521 1.00 39.09 309 LEU A C 1
ATOM 2446 O O . LEU A 1 309 ? 36.186 11.959 68.014 1.00 38.71 309 LEU A O 1
ATOM 2451 N N . MET A 1 310 ? 35.992 13.472 66.379 1.00 37.40 310 MET A N 1
ATOM 2452 C CA . MET A 1 310 ? 37.183 13.001 65.688 1.00 37.32 310 MET A CA 1
ATOM 2453 C C . MET A 1 310 ? 38.406 13.390 66.501 1.00 39.00 310 MET A C 1
ATOM 2454 O O . MET A 1 310 ? 39.354 12.647 66.588 1.00 38.78 310 MET A O 1
ATOM 2459 N N . LEU A 1 311 ? 38.412 14.594 67.041 1.00 35.58 311 LEU A N 1
ATOM 2460 C CA . LEU A 1 311 ? 39.549 15.026 67.821 1.00 35.03 311 LEU A CA 1
ATOM 2461 C C . LEU A 1 311 ? 39.670 14.167 69.070 1.00 42.50 311 LEU A C 1
ATOM 2462 O O . LEU A 1 311 ? 40.766 13.858 69.535 1.00 44.39 311 LEU A O 1
ATOM 2467 N N . LYS A 1 312 ? 38.534 13.774 69.614 1.00 38.67 312 LYS A N 1
ATOM 2468 C CA . LYS A 1 312 ? 38.534 13.005 70.840 1.00 37.32 312 LYS A CA 1
ATOM 2469 C C . LYS A 1 312 ? 39.011 11.606 70.647 1.00 43.66 312 LYS A C 1
ATOM 2470 O O . LYS A 1 312 ? 39.741 11.087 71.480 1.00 46.45 312 LYS A O 1
ATOM 2476 N N . VAL A 1 313 ? 38.528 10.968 69.591 1.00 39.83 313 VAL A N 1
ATOM 2477 C CA . VAL A 1 313 ? 38.852 9.579 69.297 1.00 39.40 313 VAL A CA 1
ATOM 2478 C C . VAL A 1 313 ? 40.184 9.413 68.579 1.00 41.79 313 VAL A C 1
ATOM 2479 O O . VAL A 1 313 ? 40.945 8.506 68.882 1.00 40.94 313 VAL A O 1
ATOM 2483 N N . TYR A 1 314 ? 40.469 10.309 67.642 1.00 37.29 314 TYR A N 1
ATOM 2484 C CA . TYR A 1 314 ? 41.686 10.243 66.846 1.00 34.29 314 TYR A CA 1
ATOM 2485 C C . TYR A 1 314 ? 42.563 11.436 67.135 1.00 42.26 314 TYR A C 1
ATOM 2486 O O . TYR A 1 314 ? 42.553 12.433 66.400 1.00 42.25 314 TYR A O 1
ATOM 2495 N N . LYS A 1 315 ? 43.362 11.299 68.186 1.00 41.36 315 LYS A N 1
ATOM 2496 C CA . LYS A 1 315 ? 44.275 12.351 68.605 1.00 41.85 315 LYS A CA 1
ATOM 2497 C C . LYS A 1 315 ? 45.207 12.802 67.488 1.00 46.17 315 LYS A C 1
ATOM 2498 O O . LYS A 1 315 ? 45.577 13.972 67.425 1.00 46.13 315 LYS A O 1
ATOM 2504 N N . GLY A 1 316 ? 45.571 11.892 66.587 1.00 42.96 316 GLY A N 1
ATOM 2505 C CA . GLY A 1 316 ? 46.431 12.257 65.468 1.00 42.36 316 GLY A CA 1
ATOM 2506 C C . GLY A 1 316 ? 45.723 12.824 64.241 1.00 47.41 316 GLY A C 1
ATOM 2507 O O . GLY A 1 316 ? 46.384 13.127 63.233 1.00 49.02 316 GLY A O 1
ATOM 2508 N N . ILE A 1 317 ? 44.395 12.984 64.317 1.00 41.45 317 ILE A N 1
ATOM 2509 C CA . ILE A 1 317 ? 43.601 13.501 63.192 1.00 39.03 317 ILE A CA 1
ATOM 2510 C C . ILE A 1 317 ? 44.105 14.834 62.651 1.00 39.64 317 ILE A C 1
ATOM 2511 O O . ILE A 1 317 ? 44.479 15.729 63.407 1.00 38.20 317 ILE A O 1
ATOM 2516 N N . ASP A 1 318 ? 44.066 14.997 61.340 1.00 35.69 318 ASP A N 1
ATOM 2517 C CA . ASP A 1 318 ? 44.416 16.291 60.761 1.00 35.39 318 ASP A CA 1
ATOM 2518 C C . ASP A 1 318 ? 43.118 16.897 60.180 1.00 41.49 318 ASP A C 1
ATOM 2519 O O . ASP A 1 318 ? 42.669 16.496 59.115 1.00 41.83 318 ASP A O 1
ATOM 2524 N N . LEU A 1 319 ? 42.475 17.803 60.908 1.00 38.22 319 LEU A N 1
ATOM 2525 C CA . LEU A 1 319 ? 41.190 18.353 60.469 1.00 36.80 319 LEU A CA 1
ATOM 2526 C C . LEU A 1 319 ? 41.240 19.101 59.140 1.00 41.53 319 LEU A C 1
ATOM 2527 O O . LEU A 1 319 ? 40.221 19.231 58.446 1.00 40.30 319 LEU A O 1
ATOM 2532 N N . ASP A 1 320 ? 42.424 19.557 58.765 1.00 38.18 320 ASP A N 1
ATOM 2533 C CA . ASP A 1 320 ? 42.570 20.269 57.494 1.00 38.18 320 ASP A CA 1
ATOM 2534 C C . ASP A 1 320 ? 42.314 19.360 56.315 1.00 38.96 320 ASP A C 1
ATOM 2535 O O . ASP A 1 320 ? 42.120 19.824 55.209 1.00 38.04 320 ASP A O 1
ATOM 2540 N N . GLN A 1 321 ? 42.287 18.060 56.565 1.00 36.13 321 GLN A N 1
ATOM 2541 C CA . GLN A 1 321 ? 42.046 17.079 55.499 1.00 35.94 321 GLN A CA 1
ATOM 2542 C C . GLN A 1 321 ? 40.637 16.469 55.612 1.00 37.94 321 GLN A C 1
ATOM 2543 O O . GLN A 1 321 ? 40.221 15.682 54.777 1.00 36.33 321 GLN A O 1
ATOM 2549 N N . PHE A 1 322 ? 39.932 16.839 56.675 1.00 34.70 322 PHE A N 1
ATOM 2550 C CA . PHE A 1 322 ? 38.552 16.424 56.904 1.00 34.46 322 PHE A CA 1
ATOM 2551 C C . PHE A 1 322 ? 37.614 17.416 56.155 1.00 39.70 322 PHE A C 1
ATOM 2552 O O . PHE A 1 322 ? 37.864 18.636 56.105 1.00 39.01 322 PHE A O 1
ATOM 2560 N N . ARG A 1 323 ? 36.552 16.876 55.569 1.00 34.90 323 ARG A N 1
ATOM 2561 C CA . ARG A 1 323 ? 35.555 17.689 54.871 1.00 34.13 323 ARG A CA 1
ATOM 2562 C C . ARG A 1 323 ? 34.194 17.155 55.273 1.00 35.33 323 ARG A C 1
ATOM 2563 O O . ARG A 1 323 ? 33.993 15.924 55.387 1.00 32.88 323 ARG A O 1
ATOM 2571 N N . MET A 1 324 ? 33.245 18.065 55.455 1.00 30.70 324 MET A N 1
ATOM 2572 C CA . MET A 1 324 ? 31.885 17.633 55.730 1.00 30.33 324 MET A CA 1
ATOM 2573 C C . MET A 1 324 ? 30.850 18.648 55.240 1.00 33.72 324 MET A C 1
ATOM 2574 O O . MET A 1 324 ? 31.112 19.845 55.178 1.00 33.49 324 MET A O 1
ATOM 2579 N N . ILE A 1 325 ? 29.672 18.142 54.907 1.00 28.92 325 ILE A N 1
ATOM 2580 C CA . ILE A 1 325 ? 28.550 18.983 54.512 1.00 29.03 325 ILE A CA 1
ATOM 2581 C C . ILE A 1 325 ? 27.388 18.485 55.360 1.00 29.88 325 ILE A C 1
ATOM 2582 O O . ILE A 1 325 ? 27.072 17.289 55.356 1.00 28.16 325 ILE A O 1
ATOM 2587 N N . ALA A 1 326 ? 26.794 19.398 56.114 1.00 26.02 326 ALA A N 1
ATOM 2588 C CA . ALA A 1 326 ? 25.653 19.071 56.971 1.00 27.28 326 ALA A CA 1
ATOM 2589 C C . ALA A 1 326 ? 24.376 19.814 56.519 1.00 31.71 326 ALA A C 1
ATOM 2590 O O . ALA A 1 326 ? 24.430 20.954 56.045 1.00 32.12 326 ALA A O 1
ATOM 2592 N N . TYR A 1 327 ? 23.229 19.175 56.685 1.00 27.31 327 TYR A N 1
ATOM 2593 C CA . TYR A 1 327 ? 21.947 19.856 56.523 1.00 27.42 327 TYR A CA 1
ATOM 2594 C C . TYR A 1 327 ? 21.231 19.526 57.845 1.00 31.36 327 TYR A C 1
ATOM 2595 O O . TYR A 1 327 ? 20.609 18.460 57.974 1.00 29.97 327 TYR A O 1
ATOM 2604 N N . GLY A 1 328 ? 21.426 20.372 58.861 1.00 26.61 328 GLY A N 1
ATOM 2605 C CA . GLY A 1 328 ? 20.936 20.076 60.196 1.00 26.38 328 GLY A CA 1
ATOM 2606 C C . GLY A 1 328 ? 21.692 18.851 60.712 1.00 29.46 328 GLY A C 1
ATOM 2607 O O . GLY A 1 328 ? 22.921 18.816 60.702 1.00 28.54 328 GLY A O 1
ATOM 2608 N N . ASP A 1 329 ? 20.955 17.796 61.024 1.00 27.23 329 ASP A N 1
ATOM 2609 C CA . ASP A 1 329 ? 21.520 16.532 61.496 1.00 27.17 329 ASP A CA 1
ATOM 2610 C C . ASP A 1 329 ? 22.117 15.643 60.404 1.00 31.89 329 ASP A C 1
ATOM 2611 O O . ASP A 1 329 ? 22.929 14.795 60.701 1.00 34.62 329 ASP A O 1
ATOM 2616 N N . ASP A 1 330 ? 21.657 15.801 59.160 1.00 28.04 330 ASP A N 1
ATOM 2617 C CA . ASP A 1 330 ? 22.082 15.006 58.004 1.00 26.08 330 ASP A CA 1
ATOM 2618 C C . ASP A 1 330 ? 23.493 15.430 57.591 1.00 32.35 330 ASP A C 1
ATOM 2619 O O . ASP A 1 330 ? 23.783 16.627 57.425 1.00 30.60 330 ASP A O 1
ATOM 2624 N N . VAL A 1 331 ? 24.392 14.453 57.492 1.00 31.87 331 VAL A N 1
ATOM 2625 C CA . VAL A 1 331 ? 25.787 14.748 57.202 1.00 31.92 331 VAL A CA 1
ATOM 2626 C C . VAL A 1 331 ? 26.363 13.807 56.181 1.00 35.61 331 VAL A C 1
ATOM 2627 O O . VAL A 1 331 ? 26.097 12.614 56.182 1.00 37.50 331 VAL A O 1
ATOM 2631 N N . ILE A 1 332 ? 27.233 14.343 55.353 1.00 29.40 332 ILE A N 1
ATOM 2632 C CA . ILE A 1 332 ? 28.007 13.532 54.445 1.00 28.05 332 ILE A CA 1
ATOM 2633 C C . ILE A 1 332 ? 29.388 14.176 54.540 1.00 33.26 332 ILE A C 1
ATOM 2634 O O . ILE A 1 332 ? 29.517 15.423 54.504 1.00 31.50 332 ILE A O 1
ATOM 2639 N N . ALA A 1 333 ? 30.384 13.342 54.844 1.00 31.38 333 ALA A N 1
ATOM 2640 C CA . ALA A 1 333 ? 31.751 13.822 55.075 1.00 31.52 333 ALA A CA 1
ATOM 2641 C C . ALA A 1 333 ? 32.791 12.926 54.437 1.00 35.06 333 ALA A C 1
ATOM 2642 O O . ALA A 1 333 ? 32.489 11.860 53.898 1.00 33.05 333 ALA A O 1
ATOM 2644 N N . SER A 1 334 ? 34.040 13.334 54.557 1.00 32.39 334 SER A N 1
ATOM 2645 C CA . SER A 1 334 ? 35.105 12.488 54.064 1.00 31.73 334 SER A CA 1
ATOM 2646 C C . SER A 1 334 ? 36.430 12.791 54.753 1.00 34.29 334 SER A C 1
ATOM 2647 O O . SER A 1 334 ? 36.669 13.918 55.223 1.00 32.99 334 SER A O 1
ATOM 2650 N N . TYR A 1 335 ? 37.287 11.771 54.795 1.00 30.57 335 TYR A N 1
ATOM 2651 C CA . TYR A 1 335 ? 38.622 11.885 55.379 1.00 30.20 335 TYR A CA 1
ATOM 2652 C C . TYR A 1 335 ? 39.553 11.027 54.515 1.00 31.23 335 TYR A C 1
ATOM 2653 O O . TYR A 1 335 ? 39.095 10.030 53.913 1.00 28.01 335 TYR A O 1
ATOM 2662 N N . PRO A 1 336 ? 40.846 11.424 54.377 1.00 27.78 336 PRO A N 1
ATOM 2663 C CA . PRO A 1 336 ? 41.620 10.585 53.441 1.00 27.23 336 PRO A CA 1
ATOM 2664 C C . PRO A 1 336 ? 41.911 9.149 53.910 1.00 34.72 336 PRO A C 1
ATOM 2665 O O . PRO A 1 336 ? 42.141 8.256 53.094 1.00 35.91 336 PRO A O 1
ATOM 2669 N N . TRP A 1 337 ? 41.777 8.900 55.205 1.00 32.31 337 TRP A N 1
ATOM 2670 C CA . TRP A 1 337 ? 41.988 7.559 55.738 1.00 33.61 337 TRP A CA 1
ATOM 2671 C C . TRP A 1 337 ? 40.682 7.047 56.265 1.00 37.86 337 TRP A C 1
ATOM 2672 O O . TRP A 1 337 ? 39.832 7.837 56.678 1.00 36.78 337 TRP A O 1
ATOM 2683 N N . PRO A 1 338 ? 40.545 5.716 56.364 1.00 33.91 338 PRO A N 1
ATOM 2684 C CA . PRO A 1 338 ? 39.302 5.141 56.896 1.00 32.39 338 PRO A CA 1
ATOM 2685 C C . PRO A 1 338 ? 39.073 5.585 58.328 1.00 38.44 338 PRO A C 1
ATOM 2686 O O . PRO A 1 338 ? 40.023 5.800 59.077 1.00 39.54 338 PRO A O 1
ATOM 2690 N N . ILE A 1 339 ? 37.807 5.787 58.694 1.00 35.71 339 ILE A N 1
ATOM 2691 C CA . ILE A 1 339 ? 37.434 6.252 60.042 1.00 33.54 339 ILE A CA 1
ATOM 2692 C C . ILE A 1 339 ? 36.361 5.326 60.596 1.00 36.89 339 ILE A C 1
ATOM 2693 O O . ILE A 1 339 ? 35.506 4.855 59.859 1.00 35.35 339 ILE A O 1
ATOM 2698 N N . ASP A 1 340 ? 36.466 4.976 61.875 1.00 35.63 340 ASP A N 1
ATOM 2699 C CA . ASP A 1 340 ? 35.518 4.038 62.445 1.00 36.34 340 ASP A CA 1
ATOM 2700 C C . ASP A 1 340 ? 34.406 4.839 63.087 1.00 39.99 340 ASP A C 1
ATOM 2701 O O . ASP A 1 340 ? 34.575 5.404 64.169 1.00 38.62 340 ASP A O 1
ATOM 2706 N N . ALA A 1 341 ? 33.278 4.918 62.387 1.00 38.53 341 ALA A N 1
ATOM 2707 C CA . ALA A 1 341 ? 32.129 5.687 62.868 1.00 38.46 341 ALA A CA 1
ATOM 2708 C C . ALA A 1 341 ? 31.483 5.129 64.146 1.00 41.07 341 ALA A C 1
ATOM 2709 O O . ALA A 1 341 ? 30.850 5.872 64.895 1.00 40.19 341 ALA A O 1
ATOM 2711 N N . SER A 1 342 ? 31.674 3.845 64.428 1.00 37.36 342 SER A N 1
ATOM 2712 C CA . SER A 1 342 ? 31.107 3.288 65.653 1.00 37.83 342 SER A CA 1
ATOM 2713 C C . SER A 1 342 ? 31.850 3.888 66.826 1.00 42.12 342 SER A C 1
ATOM 2714 O O . SER A 1 342 ? 31.272 4.146 67.883 1.00 43.33 342 SER A O 1
ATOM 2717 N N . LEU A 1 343 ? 33.134 4.146 66.624 1.00 36.91 343 LEU A N 1
ATOM 2718 C CA . LEU A 1 343 ? 33.925 4.761 67.668 1.00 35.51 343 LEU A CA 1
ATOM 2719 C C . LEU A 1 343 ? 33.392 6.165 67.911 1.00 37.80 343 LEU A C 1
ATOM 2720 O O . LEU A 1 343 ? 33.197 6.548 69.044 1.00 37.21 343 LEU A O 1
ATOM 2725 N N . LEU A 1 344 ? 33.192 6.945 66.841 1.00 34.46 344 LEU A N 1
ATOM 2726 C CA . LEU A 1 344 ? 32.644 8.311 66.949 1.00 32.26 344 LEU A CA 1
ATOM 2727 C C . LEU A 1 344 ? 31.266 8.293 67.635 1.00 33.49 344 LEU A C 1
ATOM 2728 O O . LEU A 1 344 ? 30.936 9.172 68.413 1.00 33.21 344 LEU A O 1
ATOM 2733 N N . ALA A 1 345 ? 30.457 7.291 67.337 1.00 30.74 345 ALA A N 1
ATOM 2734 C CA . ALA A 1 345 ? 29.147 7.175 67.973 1.00 32.89 345 ALA A CA 1
ATOM 2735 C C . ALA A 1 345 ? 29.251 6.990 69.495 1.00 44.34 345 ALA A C 1
ATOM 2736 O O . ALA A 1 345 ? 28.437 7.536 70.236 1.00 45.77 345 ALA A O 1
ATOM 2738 N N . GLU A 1 346 ? 30.253 6.235 69.963 1.00 43.22 346 GLU A N 1
ATOM 2739 C CA . GLU A 1 346 ? 30.426 6.011 71.395 1.00 42.97 346 GLU A CA 1
ATOM 2740 C C . GLU A 1 346 ? 30.860 7.315 72.018 1.00 43.70 346 GLU A C 1
ATOM 2741 O O . GLU A 1 346 ? 30.405 7.690 73.099 1.00 43.69 346 GLU A O 1
ATOM 2747 N N . ALA A 1 347 ? 31.737 8.029 71.325 1.00 37.47 347 ALA A N 1
ATOM 2748 C CA . ALA A 1 347 ? 32.193 9.326 71.827 1.00 36.51 347 ALA A CA 1
ATOM 2749 C C . ALA A 1 347 ? 31.014 10.293 71.926 1.00 42.43 347 ALA A C 1
ATOM 2750 O O . ALA A 1 347 ? 30.884 11.041 72.900 1.00 42.88 347 ALA A O 1
ATOM 2752 N N . GLY A 1 348 ? 30.140 10.243 70.917 1.00 39.47 348 GLY A N 1
ATOM 2753 C CA . GLY A 1 348 ? 28.945 11.066 70.851 1.00 38.94 348 GLY A CA 1
ATOM 2754 C C . GLY A 1 348 ? 27.995 10.740 71.989 1.00 42.75 348 GLY A C 1
ATOM 2755 O O . GLY A 1 348 ? 27.413 11.632 72.619 1.00 39.15 348 GLY A O 1
ATOM 2756 N N . LYS A 1 349 ? 27.836 9.446 72.257 1.00 41.34 349 LYS A N 1
ATOM 2757 C CA . LYS A 1 349 ? 26.990 9.016 73.366 1.00 41.44 349 LYS A CA 1
ATOM 2758 C C . LYS A 1 349 ? 27.401 9.654 74.709 1.00 44.80 349 LYS A C 1
ATOM 2759 O O . LYS A 1 349 ? 26.541 10.081 75.474 1.00 43.66 349 LYS A O 1
ATOM 2765 N N . GLY A 1 350 ? 28.701 9.834 74.935 1.00 41.47 350 GLY A N 1
ATOM 2766 C CA . GLY A 1 350 ? 29.167 10.504 76.134 1.00 40.40 350 GLY A CA 1
ATOM 2767 C C . GLY A 1 350 ? 28.783 11.970 76.119 1.00 44.94 350 GLY A C 1
ATOM 2768 O O . GLY A 1 350 ? 28.836 12.662 77.136 1.00 45.02 350 GLY A O 1
ATOM 2769 N N . TYR A 1 351 ? 28.409 12.468 74.948 1.00 42.09 351 TYR A N 1
ATOM 2770 C CA . TYR A 1 351 ? 28.041 13.875 74.824 1.00 40.49 351 TYR A CA 1
ATOM 2771 C C . TYR A 1 351 ? 26.531 14.031 74.713 1.00 42.24 351 TYR A C 1
ATOM 2772 O O . TYR A 1 351 ? 26.029 15.119 74.433 1.00 42.79 351 TYR A O 1
ATOM 2781 N N . GLY A 1 352 ? 25.813 12.940 74.966 1.00 35.83 352 GLY A N 1
ATOM 2782 C CA . GLY A 1 352 ? 24.375 12.929 74.900 1.00 34.80 352 GLY A CA 1
ATOM 2783 C C . GLY A 1 352 ? 23.817 12.884 73.478 1.00 40.46 352 GLY A C 1
ATOM 2784 O O . GLY A 1 352 ? 22.693 13.308 73.260 1.00 43.07 352 GLY A O 1
ATOM 2785 N N . LEU A 1 353 ? 24.577 12.351 72.519 1.00 33.22 353 LEU A N 1
ATOM 2786 C CA . LEU A 1 353 ? 24.111 12.232 71.143 1.00 30.97 353 LEU A CA 1
ATOM 2787 C C . LEU A 1 353 ? 23.878 10.770 70.812 1.00 38.16 353 LEU A C 1
ATOM 2788 O O . LEU A 1 353 ? 24.627 9.916 71.258 1.00 42.06 353 LEU A O 1
ATOM 2793 N N . ILE A 1 354 ? 22.830 10.476 70.058 1.00 34.37 354 ILE A N 1
ATOM 2794 C CA . ILE A 1 354 ? 22.527 9.113 69.635 1.00 34.07 354 ILE A CA 1
ATOM 2795 C C . ILE A 1 354 ? 22.822 8.983 68.137 1.00 38.45 354 ILE A C 1
ATOM 2796 O O . ILE A 1 354 ? 22.029 9.385 67.303 1.00 38.55 354 ILE A O 1
ATOM 2801 N N . MET A 1 355 ? 23.958 8.389 67.804 1.00 36.99 355 MET A N 1
ATOM 2802 C CA . MET A 1 355 ? 24.361 8.200 66.406 1.00 34.88 355 MET A CA 1
ATOM 2803 C C . MET A 1 355 ? 24.245 6.727 66.077 1.00 39.88 355 MET A C 1
ATOM 2804 O O . MET A 1 355 ? 24.603 5.868 66.905 1.00 39.96 355 MET A O 1
ATOM 2809 N N . THR A 1 356 ? 23.694 6.446 64.901 1.00 36.39 356 THR A N 1
ATOM 2810 C CA . THR A 1 356 ? 23.482 5.080 64.440 1.00 37.61 356 THR A CA 1
ATOM 2811 C C . THR A 1 356 ? 24.049 4.920 63.029 1.00 42.98 356 THR A C 1
ATOM 2812 O O . THR A 1 356 ? 24.399 5.909 62.382 1.00 41.75 356 THR A O 1
ATOM 2816 N N . PRO A 1 357 ? 24.116 3.673 62.518 1.00 41.67 357 PRO A N 1
ATOM 2817 C CA . PRO A 1 357 ? 24.632 3.601 61.136 1.00 40.45 357 PRO A CA 1
ATOM 2818 C C . PRO A 1 357 ? 23.719 4.330 60.163 1.00 44.41 357 PRO A C 1
ATOM 2819 O O . PRO A 1 357 ? 22.509 4.424 60.389 1.00 44.21 357 PRO A O 1
ATOM 2823 N N . ALA A 1 358 ? 24.316 4.832 59.085 1.00 41.78 358 ALA A N 1
ATOM 2824 C CA . ALA A 1 358 ? 23.601 5.513 58.014 1.00 42.04 358 ALA A CA 1
ATOM 2825 C C . ALA A 1 358 ? 22.487 4.667 57.433 1.00 53.45 358 ALA A C 1
ATOM 2826 O O . ALA A 1 358 ? 22.663 3.481 57.181 1.00 54.87 358 ALA A O 1
ATOM 2828 N N . ASP A 1 359 ? 21.323 5.280 57.248 1.00 54.38 359 ASP A N 1
ATOM 2829 C CA . ASP A 1 359 ? 20.204 4.612 56.603 1.00 55.49 359 ASP A CA 1
ATOM 2830 C C . ASP A 1 359 ? 19.683 3.346 57.244 1.00 62.59 359 ASP A C 1
ATOM 2831 O O . ASP A 1 359 ? 19.417 2.351 56.557 1.00 62.23 359 ASP A O 1
ATOM 2836 N N . LYS A 1 360 ? 19.454 3.416 58.547 1.00 61.07 360 LYS A N 1
ATOM 2837 C CA . LYS A 1 360 ? 18.889 2.285 59.263 1.00 61.45 360 LYS A CA 1
ATOM 2838 C C . LYS A 1 360 ? 19.706 1.029 59.060 1.00 68.68 360 LYS A C 1
ATOM 2839 O O . LYS A 1 360 ? 19.167 -0.080 59.096 1.00 69.33 360 LYS A O 1
ATOM 2845 N N . GLY A 1 361 ? 21.011 1.204 58.867 1.00 66.64 361 GLY A N 1
ATOM 2846 C CA . GLY A 1 361 ? 21.924 0.087 58.757 1.00 67.39 361 GLY A CA 1
ATOM 2847 C C . GLY A 1 361 ? 22.135 -0.539 60.139 1.00 74.06 361 GLY A C 1
ATOM 2848 O O . GLY A 1 361 ? 21.983 0.117 61.179 1.00 71.81 361 GLY A O 1
ATOM 2849 N N . GLU A 1 362 ? 22.478 -1.823 60.153 1.00 74.14 362 GLU A N 1
ATOM 2850 C CA . GLU A 1 362 ? 22.693 -2.536 61.410 1.00 75.06 362 GLU A CA 1
ATOM 2851 C C . GLU A 1 362 ? 24.145 -2.385 61.868 1.00 77.28 362 GLU A C 1
ATOM 2852 O O . GLU A 1 362 ? 24.455 -2.471 63.058 1.00 76.71 362 GLU A O 1
ATOM 2858 N N . CYS A 1 363 ? 25.023 -2.106 60.915 1.00 72.77 363 CYS A N 1
ATOM 2859 C CA . CYS A 1 363 ? 26.431 -1.938 61.223 1.00 72.52 363 CYS A CA 1
ATOM 2860 C C . CYS A 1 363 ? 26.993 -0.674 60.629 1.00 68.05 363 CYS A C 1
ATOM 2861 O O . CYS A 1 363 ? 26.622 -0.275 59.518 1.00 65.92 363 CYS A O 1
ATOM 2864 N N . PHE A 1 364 ? 27.923 -0.060 61.347 1.00 60.36 364 PHE A N 1
ATOM 2865 C CA . PHE A 1 364 ? 28.583 1.117 60.813 1.00 59.42 364 PHE A CA 1
ATOM 2866 C C . PHE A 1 364 ? 29.438 0.593 59.668 1.00 69.56 364 PHE A C 1
ATOM 2867 O O . PHE A 1 364 ? 30.646 0.372 59.818 1.00 70.37 364 PHE A O 1
ATOM 2875 N N . ASN A 1 365 ? 28.767 0.293 58.554 1.00 68.26 365 ASN A N 1
ATOM 2876 C CA . ASN A 1 365 ? 29.420 -0.296 57.376 1.00 67.94 365 ASN A CA 1
ATOM 2877 C C . ASN A 1 365 ? 30.190 0.709 56.565 1.00 69.11 365 ASN A C 1
ATOM 2878 O O . ASN A 1 365 ? 30.226 1.895 56.879 1.00 70.12 365 ASN A O 1
ATOM 2883 N N . GLU A 1 366 ? 30.783 0.231 55.489 1.00 61.81 366 GLU A N 1
ATOM 2884 C CA . GLU A 1 366 ? 31.476 1.145 54.619 1.00 59.97 366 GLU A CA 1
ATOM 2885 C C . GLU A 1 366 ? 30.403 1.938 53.861 1.00 56.86 366 GLU A C 1
ATOM 2886 O O . GLU A 1 366 ? 29.370 1.401 53.407 1.00 53.56 366 GLU A O 1
ATOM 2892 N N . VAL A 1 367 ? 30.652 3.237 53.782 1.00 48.33 367 VAL A N 1
ATOM 2893 C CA . VAL A 1 367 ? 29.809 4.121 53.046 1.00 44.66 367 VAL A CA 1
ATOM 2894 C C . VAL A 1 367 ? 30.533 4.253 51.724 1.00 46.61 367 VAL A C 1
ATOM 2895 O O . VAL A 1 367 ? 31.734 4.538 51.691 1.00 47.47 367 VAL A O 1
ATOM 2899 N N . THR A 1 368 ? 29.805 3.997 50.645 1.00 40.41 368 THR A N 1
ATOM 2900 C CA . THR A 1 368 ? 30.332 4.078 49.281 1.00 39.28 368 THR A CA 1
ATOM 2901 C C . THR A 1 368 ? 29.487 5.109 48.534 1.00 41.53 368 THR A C 1
ATOM 2902 O O . THR A 1 368 ? 28.386 5.454 48.983 1.00 40.01 368 THR A O 1
ATOM 2906 N N . TRP A 1 369 ? 29.949 5.510 47.347 1.00 36.73 369 TRP A N 1
ATOM 2907 C CA . TRP A 1 369 ? 29.192 6.418 46.508 1.00 34.98 369 TRP A CA 1
ATOM 2908 C C . TRP A 1 369 ? 27.957 5.716 45.972 1.00 38.99 369 TRP A C 1
ATOM 2909 O O . TRP A 1 369 ? 27.019 6.347 45.539 1.00 39.70 369 TRP A O 1
ATOM 2920 N N . THR A 1 370 ? 27.938 4.397 46.063 1.00 36.27 370 THR A N 1
ATOM 2921 C CA . THR A 1 370 ? 26.798 3.607 45.613 1.00 36.42 370 THR A CA 1
ATOM 2922 C C . THR A 1 370 ? 25.674 3.652 46.631 1.00 41.12 370 THR A C 1
ATOM 2923 O O . THR A 1 370 ? 24.507 3.661 46.254 1.00 41.06 370 THR A O 1
ATOM 2927 N N . ASN A 1 371 ? 26.031 3.542 47.916 1.00 36.41 371 ASN A N 1
ATOM 2928 C CA . ASN A 1 371 ? 25.016 3.479 48.975 1.00 35.08 371 ASN A CA 1
ATOM 2929 C C . ASN A 1 371 ? 24.810 4.774 49.724 1.00 37.30 371 ASN A C 1
ATOM 2930 O O . ASN A 1 371 ? 23.877 4.899 50.504 1.00 36.59 371 ASN A O 1
ATOM 2935 N N . ALA A 1 372 ? 25.673 5.753 49.500 1.00 34.08 372 ALA A N 1
ATOM 2936 C CA . ALA 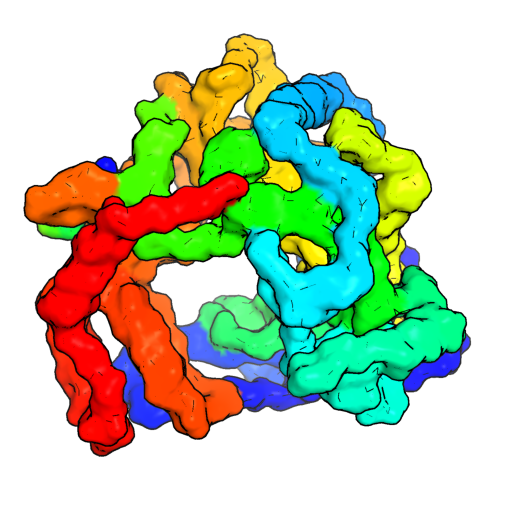A 1 372 ? 25.541 7.034 50.209 1.00 31.76 372 ALA A CA 1
ATOM 2937 C C . ALA A 1 372 ? 24.232 7.744 49.822 1.00 35.18 372 ALA A C 1
ATOM 2938 O O . ALA A 1 372 ? 23.878 7.789 48.633 1.00 33.20 372 ALA A O 1
ATOM 2940 N N . THR A 1 373 ? 23.563 8.348 50.813 1.00 31.38 373 THR A N 1
ATOM 2941 C CA . THR A 1 373 ? 22.395 9.214 50.587 1.00 29.49 373 THR A CA 1
ATOM 2942 C C . THR A 1 373 ? 22.599 10.500 51.372 1.00 32.32 373 THR A C 1
ATOM 2943 O O . THR A 1 373 ? 23.349 10.535 52.322 1.00 30.53 373 THR A O 1
ATOM 2947 N N . PHE A 1 374 ? 21.980 11.586 50.919 1.00 27.95 374 PHE A N 1
ATOM 2948 C CA . PHE A 1 374 ? 22.076 12.871 51.589 1.00 24.77 374 PHE A CA 1
ATOM 2949 C C . PHE A 1 374 ? 20.767 13.533 51.158 1.00 30.83 374 PHE A C 1
ATOM 2950 O O . PHE A 1 374 ? 20.387 13.439 49.999 1.00 29.24 374 PHE A O 1
ATOM 2958 N N . LEU A 1 375 ? 20.041 14.133 52.101 1.00 29.62 375 LEU A N 1
ATOM 2959 C CA . LEU A 1 375 ? 18.712 14.697 51.822 1.00 27.84 375 LEU A CA 1
ATOM 2960 C C . LEU A 1 375 ? 17.872 13.589 51.173 1.00 32.13 375 LEU A C 1
ATOM 2961 O O . LEU A 1 375 ? 17.072 13.845 50.281 1.00 29.96 375 LEU A O 1
ATOM 2966 N N . LYS A 1 376 ? 18.134 12.352 51.592 1.00 30.06 376 LYS A N 1
ATOM 2967 C CA . LYS A 1 376 ? 17.399 11.174 51.127 1.00 30.81 376 LYS A CA 1
ATOM 2968 C C . LYS A 1 376 ? 17.766 10.755 49.740 1.00 37.60 376 LYS A C 1
ATOM 2969 O O . LYS A 1 376 ? 17.256 9.771 49.243 1.00 39.60 376 LYS A O 1
ATOM 2975 N N . ARG A 1 377 ? 18.641 11.510 49.091 1.00 33.55 377 ARG A N 1
ATOM 2976 C CA . ARG A 1 377 ? 18.976 11.202 47.713 1.00 32.13 377 ARG A CA 1
ATOM 2977 C C . ARG A 1 377 ? 20.284 10.434 47.523 1.00 38.61 377 ARG A C 1
ATOM 2978 O O . ARG A 1 377 ? 21.283 10.701 48.197 1.00 39.83 377 ARG A O 1
ATOM 2986 N N . TYR A 1 378 ? 20.291 9.523 46.554 1.00 34.74 378 TYR A N 1
ATOM 2987 C CA . TYR A 1 378 ? 21.505 8.812 46.153 1.00 33.43 378 TYR A CA 1
ATOM 2988 C C . TYR A 1 378 ? 22.267 9.680 45.149 1.00 36.99 378 TYR A C 1
ATOM 2989 O O . TYR A 1 378 ? 21.807 10.745 44.732 1.00 36.92 378 TYR A O 1
ATOM 2998 N N . PHE A 1 379 ? 23.469 9.230 44.810 1.00 32.73 379 PHE A N 1
ATOM 2999 C CA . PHE A 1 379 ? 24.362 9.906 43.877 1.00 29.22 379 PHE A CA 1
ATOM 3000 C C . PHE A 1 379 ? 24.605 8.936 42.704 1.00 34.04 379 PHE A C 1
ATOM 3001 O O . PHE A 1 379 ? 25.067 7.806 42.896 1.00 33.65 379 PHE A O 1
ATOM 3009 N N . ARG A 1 380 ? 24.263 9.362 41.499 1.00 30.72 380 ARG A N 1
ATOM 3010 C CA . ARG A 1 380 ? 24.506 8.534 40.334 1.00 31.35 380 ARG A CA 1
ATOM 3011 C C . ARG A 1 380 ? 25.035 9.373 39.205 1.00 35.46 380 ARG A C 1
ATOM 3012 O O . ARG A 1 380 ? 24.336 10.257 38.713 1.00 36.30 380 ARG A O 1
ATOM 3020 N N . ALA A 1 381 ? 26.282 9.106 38.823 1.00 32.68 381 ALA A N 1
ATOM 3021 C CA . ALA A 1 381 ? 26.947 9.790 37.712 1.00 32.47 381 ALA A CA 1
ATOM 3022 C C . ALA A 1 381 ? 26.134 9.653 36.436 1.00 36.91 381 ALA A C 1
ATOM 3023 O O . ALA A 1 381 ? 25.623 8.565 36.107 1.00 36.60 381 ALA A O 1
ATOM 3025 N N . ASP A 1 382 ? 26.002 10.758 35.714 1.00 31.80 382 ASP A N 1
ATOM 3026 C CA . ASP A 1 382 ? 25.354 10.703 34.421 1.00 30.74 382 ASP A CA 1
ATOM 3027 C C . ASP A 1 382 ? 26.201 9.765 33.526 1.00 39.80 382 ASP A C 1
ATOM 3028 O O . ASP A 1 382 ? 27.440 9.800 33.545 1.00 41.30 382 ASP A O 1
ATOM 3033 N N . GLU A 1 383 ? 25.518 8.936 32.743 1.00 38.34 383 GLU A N 1
ATOM 3034 C CA . GLU A 1 383 ? 26.140 8.029 31.793 1.00 39.07 383 GLU A CA 1
ATOM 3035 C C . GLU A 1 383 ? 26.858 8.755 30.653 1.00 41.42 383 GLU A C 1
ATOM 3036 O O . GLU A 1 383 ? 27.901 8.315 30.190 1.00 42.77 383 GLU A O 1
ATOM 3042 N N . GLN A 1 384 ? 26.300 9.858 30.185 1.00 35.52 384 GLN A N 1
ATOM 3043 C CA . GLN A 1 384 ? 26.910 10.538 29.072 1.00 35.04 384 GLN A CA 1
ATOM 3044 C C . GLN A 1 384 ? 27.950 11.561 29.484 1.00 40.22 384 GLN A C 1
ATOM 3045 O O . GLN A 1 384 ? 28.995 11.662 28.859 1.00 40.25 384 GLN A O 1
ATOM 3051 N N . TYR A 1 385 ? 27.649 12.316 30.534 1.00 37.56 385 TYR A N 1
ATOM 3052 C CA . TYR A 1 385 ? 28.551 13.334 31.086 1.00 37.68 385 TYR A CA 1
ATOM 3053 C C . TYR A 1 385 ? 28.925 12.918 32.522 1.00 42.01 385 TYR A C 1
ATOM 3054 O O . TYR A 1 385 ? 28.301 13.337 33.498 1.00 42.62 385 TYR A O 1
ATOM 3063 N N . PRO A 1 386 ? 29.975 12.105 32.657 1.00 37.73 386 PRO A N 1
ATOM 3064 C CA . PRO A 1 386 ? 30.358 11.531 33.955 1.00 37.65 386 PRO A CA 1
ATOM 3065 C C . PRO A 1 386 ? 30.674 12.485 35.094 1.00 39.22 386 PRO A C 1
ATOM 3066 O O . PRO A 1 386 ? 30.576 12.099 36.254 1.00 40.72 386 PRO A O 1
ATOM 3070 N N . PHE A 1 387 ? 30.997 13.736 34.766 1.00 32.24 387 PHE A N 1
ATOM 3071 C CA . PHE A 1 387 ? 31.289 14.743 35.776 1.00 30.64 387 PHE A CA 1
ATOM 3072 C C . PHE A 1 387 ? 29.999 15.346 36.363 1.00 35.49 387 PHE A C 1
ATOM 3073 O O . PHE A 1 387 ? 30.045 16.144 37.308 1.00 33.23 387 PHE A O 1
ATOM 3081 N N . LEU A 1 388 ? 28.854 15.001 35.765 1.00 32.69 388 LEU A N 1
ATOM 3082 C CA . LEU A 1 388 ? 27.564 15.502 36.255 1.00 31.10 388 LEU A CA 1
ATOM 3083 C C . LEU A 1 388 ? 26.936 14.381 37.054 1.00 33.21 388 LEU A C 1
ATOM 3084 O O . LEU A 1 388 ? 26.886 13.228 36.610 1.00 29.07 388 LEU A O 1
ATOM 3089 N N . VAL A 1 389 ? 26.452 14.723 38.242 1.00 31.97 389 VAL A N 1
ATOM 3090 C CA . VAL A 1 389 ? 25.876 13.725 39.129 1.00 30.86 389 VAL A CA 1
ATOM 3091 C C . VAL A 1 389 ? 24.395 13.984 39.380 1.00 32.68 389 VAL A C 1
ATOM 3092 O O . VAL A 1 389 ? 23.993 15.088 39.741 1.00 31.90 389 VAL A O 1
ATOM 3096 N N . HIS A 1 390 ? 23.592 12.953 39.192 1.00 29.76 390 HIS A N 1
ATOM 3097 C CA . HIS A 1 390 ? 22.162 13.070 39.443 1.00 30.63 390 HIS A CA 1
ATOM 3098 C C . HIS A 1 390 ? 21.879 12.852 40.924 1.00 34.23 390 HIS A C 1
ATOM 3099 O O . HIS A 1 390 ? 22.273 11.820 41.496 1.00 31.46 390 HIS A O 1
ATOM 3106 N N . PRO A 1 391 ? 21.067 13.745 41.527 1.00 30.18 391 PRO A N 1
ATOM 3107 C CA . PRO A 1 391 ? 20.526 13.489 42.875 1.00 28.85 391 PRO A CA 1
ATOM 3108 C C . PRO A 1 391 ? 19.414 12.483 42.608 1.00 33.38 391 PRO A C 1
ATOM 3109 O O . PRO A 1 391 ? 18.540 12.750 41.800 1.00 32.99 391 PRO A O 1
ATOM 3113 N N . VAL A 1 392 ? 19.466 11.296 43.205 1.00 30.97 392 VAL A N 1
ATOM 3114 C CA . VAL A 1 392 ? 18.426 10.313 42.911 1.00 29.60 392 VAL A CA 1
ATOM 3115 C C . VAL A 1 392 ? 17.466 10.060 44.083 1.00 33.55 392 VAL A C 1
ATOM 3116 O O . VAL A 1 392 ? 17.746 9.252 44.961 1.00 32.56 392 VAL A O 1
ATOM 3120 N N . MET A 1 393 ? 16.314 10.718 44.075 1.00 30.42 393 MET A N 1
ATOM 3121 C CA . MET A 1 393 ? 15.286 10.431 45.084 1.00 31.02 393 MET A CA 1
ATOM 3122 C C . MET A 1 393 ? 14.649 9.062 44.760 1.00 34.97 393 MET A C 1
ATOM 3123 O O . MET A 1 393 ? 14.144 8.832 43.659 1.00 33.95 393 MET A O 1
ATOM 3128 N N . PRO A 1 394 ? 14.684 8.126 45.707 1.00 33.32 394 PRO A N 1
ATOM 3129 C CA . PRO A 1 394 ? 14.036 6.832 45.396 1.00 32.72 394 PRO A CA 1
ATOM 3130 C C . PRO A 1 394 ? 12.560 6.960 44.932 1.00 35.30 394 PRO A C 1
ATOM 3131 O O . PRO A 1 394 ? 11.792 7.791 45.433 1.00 32.95 394 PRO A O 1
ATOM 3135 N N . MET A 1 395 ? 12.181 6.128 43.972 1.00 31.65 395 MET A N 1
ATOM 3136 C CA . MET A 1 395 ? 10.831 6.123 43.442 1.00 30.89 395 MET A CA 1
ATOM 3137 C C . MET A 1 395 ? 9.789 5.826 44.557 1.00 38.67 395 MET A C 1
ATOM 3138 O O . MET A 1 395 ? 8.672 6.377 44.559 1.00 38.02 395 MET A O 1
ATOM 3143 N N . LYS A 1 396 ? 10.190 5.000 45.524 1.00 36.66 396 LYS A N 1
ATOM 3144 C CA . LYS A 1 396 ? 9.366 4.674 46.687 1.00 35.69 396 LYS A CA 1
ATOM 3145 C C . LYS A 1 396 ? 8.922 5.952 47.399 1.00 37.53 396 LYS A C 1
ATOM 3146 O O . LYS A 1 396 ? 7.741 6.131 47.676 1.00 37.20 396 LYS A O 1
ATOM 3152 N N . ASP A 1 397 ? 9.859 6.869 47.641 1.00 32.17 397 ASP A N 1
ATOM 3153 C CA . ASP A 1 397 ? 9.540 8.157 48.278 1.00 29.65 397 ASP A CA 1
ATOM 3154 C C . ASP A 1 397 ? 8.643 9.021 47.437 1.00 34.27 397 ASP A C 1
ATOM 3155 O O . ASP A 1 397 ? 7.766 9.701 47.958 1.00 36.00 397 ASP A O 1
ATOM 3160 N N . ILE A 1 398 ? 8.873 9.011 46.127 1.00 30.53 398 ILE A N 1
ATOM 3161 C CA . ILE A 1 398 ? 8.061 9.793 45.215 1.00 28.85 398 ILE A CA 1
ATOM 3162 C C . ILE A 1 398 ? 6.635 9.226 45.232 1.00 32.50 398 ILE A C 1
ATOM 3163 O O . ILE A 1 398 ? 5.655 9.951 45.322 1.00 28.85 398 ILE A O 1
ATOM 3168 N N . HIS A 1 399 ? 6.540 7.905 45.243 1.00 31.72 399 HIS A N 1
ATOM 3169 C CA . HIS A 1 399 ? 5.242 7.232 45.323 1.00 31.03 399 HIS A CA 1
ATOM 3170 C C . HIS A 1 399 ? 4.495 7.550 46.602 1.00 36.97 399 HIS A C 1
ATOM 3171 O O . HIS A 1 399 ? 3.264 7.681 46.580 1.00 37.08 399 HIS A O 1
ATOM 3178 N N . GLU A 1 400 ? 5.225 7.635 47.721 1.00 32.80 400 GLU A N 1
ATOM 3179 C CA . GLU A 1 400 ? 4.594 7.878 49.023 1.00 32.04 400 GLU A CA 1
ATOM 3180 C C . GLU A 1 400 ? 3.947 9.242 48.960 1.00 35.76 400 GLU A C 1
ATOM 3181 O O . GLU A 1 400 ? 2.801 9.429 49.309 1.00 38.73 400 GLU A O 1
ATOM 3187 N N . SER A 1 401 ? 4.702 10.207 48.496 1.00 31.78 401 SER A N 1
ATOM 3188 C CA . SER A 1 401 ? 4.223 11.577 48.400 1.00 31.19 401 SER A CA 1
ATOM 3189 C C . SER A 1 401 ? 3.011 11.792 47.472 1.00 34.32 401 SER A C 1
ATOM 3190 O O . SER A 1 401 ? 2.116 12.570 47.787 1.00 33.72 401 SER A O 1
ATOM 3193 N N . ILE A 1 402 ? 3.030 11.182 46.293 1.00 29.68 402 ILE A N 1
ATOM 3194 C CA . ILE A 1 402 ? 1.964 11.398 45.306 1.00 28.47 402 ILE A CA 1
ATOM 3195 C C . ILE A 1 402 ? 0.591 10.876 45.741 1.00 34.87 402 ILE A C 1
ATOM 3196 O O . ILE A 1 402 ? -0.435 11.356 45.268 1.00 33.93 402 ILE A O 1
ATOM 3201 N N . ARG A 1 403 ? 0.579 9.949 46.694 1.00 32.77 403 ARG A N 1
ATOM 3202 C CA . ARG A 1 403 ? -0.663 9.330 47.142 1.00 32.07 403 ARG A CA 1
ATOM 3203 C C . ARG A 1 403 ? -1.522 10.115 48.098 1.00 36.11 403 ARG A C 1
ATOM 3204 O O . ARG A 1 403 ? -2.622 9.673 48.430 1.00 36.66 403 ARG A O 1
ATOM 3212 N N . TRP A 1 404 ? -1.031 11.271 48.530 1.00 31.47 404 TRP A N 1
ATOM 3213 C CA . TRP A 1 404 ? -1.738 12.087 49.504 1.00 30.93 404 TRP A CA 1
ATOM 3214 C C . TRP A 1 404 ? -1.677 13.538 49.108 1.00 34.79 404 TRP A C 1
ATOM 3215 O O . TRP A 1 404 ? -0.802 13.956 48.356 1.00 33.34 404 TRP A O 1
ATOM 3226 N N . THR A 1 405 ? -2.567 14.336 49.678 1.00 33.19 405 THR A N 1
ATOM 3227 C CA . THR A 1 405 ? -2.548 15.753 49.385 1.00 33.99 405 THR A CA 1
ATOM 3228 C C . THR A 1 405 ? -3.136 16.522 50.535 1.00 39.23 405 THR A C 1
ATOM 3229 O O . THR A 1 405 ? -4.069 16.045 51.184 1.00 39.15 405 THR A O 1
ATOM 3233 N N . LYS A 1 406 ? -2.625 17.736 50.743 1.00 36.18 406 LYS A N 1
ATOM 3234 C CA . LYS A 1 406 ? -3.171 18.636 51.745 1.00 36.34 406 LYS A CA 1
ATOM 3235 C C . LYS A 1 406 ? -4.145 19.610 51.073 1.00 44.66 406 LYS A C 1
ATOM 3236 O O . LYS A 1 406 ? -4.917 20.274 51.749 1.00 46.25 406 LYS A O 1
ATOM 3242 N N . ASP A 1 407 ? -4.075 19.702 49.743 1.00 42.24 407 ASP A N 1
ATOM 3243 C CA . ASP A 1 407 ? -4.940 20.578 48.961 1.00 42.39 407 ASP A CA 1
ATOM 3244 C C . ASP A 1 407 ? -4.858 20.204 47.483 1.00 47.99 407 ASP A C 1
ATOM 3245 O O . ASP A 1 407 ? -3.935 20.628 46.775 1.00 47.39 407 ASP A O 1
ATOM 3250 N N . PRO A 1 408 ? -5.831 19.421 46.997 1.00 43.89 408 PRO A N 1
ATOM 3251 C CA . PRO A 1 408 ? -5.913 18.968 45.603 1.00 43.29 408 PRO A CA 1
ATOM 3252 C C . PRO A 1 408 ? -5.932 20.110 44.579 1.00 45.56 408 PRO A C 1
ATOM 3253 O O . PRO A 1 408 ? -5.698 19.890 43.395 1.00 44.12 408 PRO A O 1
ATOM 3257 N N . LYS A 1 409 ? -6.152 21.334 45.035 1.00 40.50 409 LYS A N 1
ATOM 3258 C CA . LYS A 1 409 ? -6.108 22.467 44.129 1.00 40.11 409 LYS A CA 1
ATOM 3259 C C . LYS A 1 409 ? -4.677 22.714 43.648 1.00 44.45 409 LYS A C 1
ATOM 3260 O O . LYS A 1 409 ? -4.451 23.388 42.660 1.00 44.63 409 LYS A O 1
ATOM 3266 N N . ASN A 1 410 ? -3.706 22.125 44.327 1.00 42.27 410 ASN A N 1
ATOM 3267 C CA . ASN A 1 410 ? -2.299 22.287 43.940 1.00 41.50 410 ASN A CA 1
ATOM 3268 C C . ASN A 1 410 ? -1.726 21.049 43.285 1.00 40.30 410 ASN A C 1
ATOM 3269 O O . ASN A 1 410 ? -0.510 20.863 43.280 1.00 39.08 410 ASN A O 1
ATOM 3274 N N . THR A 1 411 ? -2.598 20.180 42.788 1.00 34.71 411 THR A N 1
ATOM 3275 C CA . THR A 1 411 ? -2.160 18.942 42.156 1.00 33.87 411 THR A CA 1
ATOM 3276 C C . THR A 1 411 ? -1.061 19.185 41.120 1.00 37.63 411 THR A C 1
ATOM 3277 O O . THR A 1 411 ? -0.083 18.436 41.037 1.00 36.97 411 THR A O 1
ATOM 3281 N N . GLN A 1 412 ? -1.240 20.218 40.318 1.00 34.42 412 GLN A N 1
ATOM 3282 C CA . GLN A 1 412 ? -0.306 20.485 39.241 1.00 36.10 412 GLN A CA 1
ATOM 3283 C C . GLN A 1 412 ? 1.114 20.779 39.760 1.00 40.61 412 GLN A C 1
ATOM 3284 O O . GLN A 1 412 ? 2.099 20.209 39.277 1.00 39.43 412 GLN A O 1
ATOM 3290 N N . ASP A 1 413 ? 1.219 21.649 40.752 1.00 36.64 413 ASP A N 1
ATOM 3291 C CA . ASP A 1 413 ? 2.523 21.953 41.323 1.00 37.71 413 ASP A CA 1
ATOM 3292 C C . ASP A 1 413 ? 3.122 20.744 42.037 1.00 39.12 413 ASP A C 1
ATOM 3293 O O . ASP A 1 413 ? 4.300 20.446 41.916 1.00 40.96 413 ASP A O 1
ATOM 3298 N N . HIS A 1 414 ? 2.292 20.039 42.769 1.00 31.74 414 HIS A N 1
ATOM 3299 C CA . HIS A 1 414 ? 2.737 18.878 43.493 1.00 31.19 414 HIS A CA 1
ATOM 3300 C C . HIS A 1 414 ? 3.327 17.850 42.527 1.00 33.32 414 HIS A C 1
ATOM 3301 O O . HIS A 1 414 ? 4.478 17.418 42.678 1.00 33.79 414 HIS A O 1
ATOM 3308 N N . VAL A 1 415 ? 2.552 17.467 41.520 1.00 28.95 415 VAL A N 1
ATOM 3309 C CA . VAL A 1 415 ? 3.012 16.472 40.547 1.00 27.62 415 VAL A CA 1
ATOM 3310 C C . VAL A 1 415 ? 4.219 16.929 39.742 1.00 32.73 415 VAL A C 1
ATOM 3311 O O . VAL A 1 415 ? 5.118 16.136 39.453 1.00 32.65 415 VAL A O 1
ATOM 3315 N N . ARG A 1 416 ? 4.239 18.204 39.365 1.00 29.22 416 ARG A N 1
ATOM 3316 C CA . ARG A 1 416 ? 5.362 18.734 38.611 1.00 30.58 416 ARG A CA 1
ATOM 3317 C C . ARG A 1 416 ? 6.638 18.602 39.487 1.00 36.74 416 ARG A C 1
ATOM 3318 O O . ARG A 1 416 ? 7.666 18.077 39.042 1.00 36.78 416 ARG A O 1
ATOM 3326 N N . SER A 1 417 ? 6.542 18.994 40.754 1.00 32.67 417 SER A N 1
ATOM 3327 C CA . SER A 1 417 ? 7.680 18.874 41.668 1.00 32.64 417 SER A CA 1
ATOM 3328 C C . SER A 1 417 ? 8.207 17.458 41.721 1.00 34.53 417 SER A C 1
ATOM 3329 O O . SER A 1 417 ? 9.414 17.230 41.758 1.00 33.55 417 SER A O 1
ATOM 3332 N N . LEU A 1 418 ? 7.295 16.500 41.774 1.00 28.38 418 LEU A N 1
ATOM 3333 C CA . LEU A 1 418 ? 7.711 15.110 41.861 1.00 26.84 418 LEU A CA 1
ATOM 3334 C C . LEU A 1 418 ? 8.353 14.674 40.565 1.00 33.80 418 LEU A C 1
ATOM 3335 O O . LEU A 1 418 ? 9.206 13.792 40.547 1.00 34.50 418 LEU A O 1
ATOM 3340 N N . CYS A 1 419 ? 7.916 15.268 39.459 1.00 31.16 419 CYS A N 1
ATOM 3341 C CA . CYS A 1 419 ? 8.477 14.918 38.162 1.00 30.63 419 CYS A CA 1
ATOM 3342 C C . CYS A 1 419 ? 9.927 15.387 38.107 1.00 33.18 419 CYS A C 1
ATOM 3343 O O . CYS A 1 419 ? 10.791 14.657 37.628 1.00 32.69 419 CYS A O 1
ATOM 3346 N N . LEU A 1 420 ? 10.196 16.583 38.629 1.00 30.01 420 LEU A N 1
ATOM 3347 C CA . LEU A 1 420 ? 11.564 17.111 38.691 1.00 31.63 420 LEU A CA 1
ATOM 3348 C C . LEU A 1 420 ? 12.451 16.177 39.518 1.00 37.61 420 LEU A C 1
ATOM 3349 O O . LEU A 1 420 ? 13.646 16.077 39.286 1.00 40.08 420 LEU A O 1
ATOM 3354 N N . LEU A 1 421 ? 11.859 15.470 40.468 1.00 31.94 421 LEU A N 1
ATOM 3355 C CA . LEU A 1 421 ? 12.621 14.516 41.256 1.00 31.62 421 LEU A CA 1
ATOM 3356 C C . LEU A 1 421 ? 12.739 13.190 40.521 1.00 33.78 421 LEU A C 1
ATOM 3357 O O . LEU A 1 421 ? 13.805 12.581 40.504 1.00 34.10 421 LEU A O 1
ATOM 3362 N N . ALA A 1 422 ? 11.614 12.690 40.022 1.00 30.13 422 ALA A N 1
ATOM 3363 C CA . ALA A 1 422 ? 11.559 11.362 39.399 1.00 31.76 422 ALA A CA 1
ATOM 3364 C C . ALA A 1 422 ? 12.469 11.076 38.212 1.00 36.16 422 ALA A C 1
ATOM 3365 O O . ALA A 1 422 ? 12.987 9.968 38.085 1.00 35.17 422 ALA A O 1
ATOM 3367 N N . TRP A 1 423 ? 12.563 12.009 37.270 1.00 33.80 423 TRP A N 1
ATOM 3368 C CA . TRP A 1 423 ? 13.335 11.758 36.031 1.00 32.92 423 TRP A CA 1
ATOM 3369 C C . TRP A 1 423 ? 14.797 11.323 36.267 1.00 38.61 423 TRP A C 1
ATOM 3370 O O . TRP A 1 423 ? 15.379 10.569 35.468 1.00 40.21 423 TRP A O 1
ATOM 3381 N N . HIS A 1 424 ? 15.374 11.761 37.386 1.00 29.66 424 HIS A N 1
ATOM 3382 C CA . HIS A 1 424 ? 16.734 11.373 37.702 1.00 27.11 424 HIS A CA 1
ATOM 3383 C C . HIS A 1 424 ? 16.869 9.878 37.887 1.00 34.93 424 HIS A C 1
ATOM 3384 O O . HIS A 1 424 ? 17.971 9.338 37.873 1.00 36.15 424 HIS A O 1
ATOM 3391 N N . ASN A 1 425 ? 15.743 9.199 38.015 1.00 33.52 425 ASN A N 1
ATOM 3392 C CA . ASN A 1 425 ? 15.754 7.756 38.190 1.00 34.16 425 ASN A CA 1
ATOM 3393 C C . ASN A 1 425 ? 15.928 7.037 36.867 1.00 40.31 425 ASN A C 1
ATOM 3394 O O . ASN A 1 425 ? 16.096 5.824 36.846 1.00 40.65 425 ASN A O 1
ATOM 3399 N N . GLY A 1 426 ? 15.883 7.780 35.766 1.00 38.00 426 GLY A N 1
ATOM 3400 C CA . GLY A 1 426 ? 16.044 7.165 34.460 1.00 39.19 426 GLY A CA 1
ATOM 3401 C C . GLY A 1 426 ? 14.801 7.269 33.589 1.00 44.84 426 GLY A C 1
ATOM 3402 O O . GLY A 1 426 ? 13.688 7.473 34.091 1.00 42.16 426 GLY A O 1
ATOM 3403 N N . GLU A 1 427 ? 14.994 7.107 32.280 1.00 43.82 427 GLU A N 1
ATOM 3404 C CA . GLU A 1 427 ? 13.906 7.212 31.307 1.00 43.71 427 GLU A CA 1
ATOM 3405 C C . GLU A 1 427 ? 12.802 6.177 31.462 1.00 44.40 427 GLU A C 1
ATOM 3406 O O . GLU A 1 427 ? 11.641 6.530 31.443 1.00 43.06 427 GLU A O 1
ATOM 3412 N N . HIS A 1 428 ? 13.164 4.910 31.615 1.00 41.49 428 HIS A N 1
ATOM 3413 C CA . HIS A 1 428 ? 12.174 3.874 31.808 1.00 44.15 428 HIS A CA 1
ATOM 3414 C C . HIS A 1 428 ? 11.300 4.115 33.066 1.00 47.45 428 HIS A C 1
ATOM 3415 O O . HIS A 1 428 ? 10.075 4.009 32.996 1.00 49.69 428 HIS A O 1
ATOM 3422 N N . GLU A 1 429 ? 11.932 4.421 34.203 1.00 39.42 429 GLU A N 1
ATOM 3423 C CA . GLU A 1 429 ? 11.235 4.665 35.453 1.00 37.36 429 GLU A CA 1
ATOM 3424 C C . GLU A 1 429 ? 10.352 5.886 35.269 1.00 39.11 429 GLU A C 1
ATOM 3425 O O . GLU A 1 429 ? 9.204 5.922 35.734 1.00 37.95 429 GLU A O 1
ATOM 3431 N N . TYR A 1 430 ? 10.894 6.907 34.614 1.00 33.10 430 TYR A N 1
ATOM 3432 C CA . TYR A 1 430 ? 10.099 8.102 34.362 1.00 31.63 430 TYR A CA 1
ATOM 3433 C C . TYR A 1 430 ? 8.869 7.832 33.481 1.00 39.77 430 TYR A C 1
ATOM 3434 O O . TYR A 1 430 ? 7.776 8.330 33.761 1.00 39.63 430 TYR A O 1
ATOM 3443 N N . GLU A 1 431 ? 9.037 7.081 32.393 1.00 37.72 431 GLU A N 1
ATOM 3444 C CA . GLU A 1 431 ? 7.897 6.866 31.507 1.00 36.52 431 GLU A CA 1
ATOM 3445 C C . GLU A 1 431 ? 6.827 6.071 32.239 1.00 41.56 431 GLU A C 1
ATOM 3446 O O . GLU A 1 431 ? 5.626 6.329 32.083 1.00 42.77 431 GLU A O 1
ATOM 3456 N N . GLU A 1 432 ? 7.267 5.160 33.101 1.00 35.56 432 GLU A N 1
ATOM 3457 C CA . GLU A 1 432 ? 6.330 4.379 33.891 1.00 34.69 432 GLU A CA 1
ATOM 3458 C C . GLU A 1 432 ? 5.540 5.249 34.889 1.00 39.24 432 GLU A C 1
ATOM 3459 O O . GLU A 1 432 ? 4.323 5.107 35.011 1.00 40.19 432 GLU A O 1
ATOM 3465 N N . PHE A 1 433 ? 6.243 6.161 35.571 1.00 33.49 433 PHE A N 1
ATOM 3466 C CA . PHE A 1 433 ? 5.660 7.132 36.503 1.00 30.92 433 PHE A CA 1
ATOM 3467 C C . PHE A 1 433 ? 4.571 7.948 35.784 1.00 35.93 433 PHE A C 1
ATOM 3468 O O . PHE A 1 433 ? 3.460 8.122 36.286 1.00 36.32 433 PHE A O 1
ATOM 3476 N N . ILE A 1 434 ? 4.938 8.487 34.632 1.00 33.21 434 ILE A N 1
ATOM 3477 C CA . ILE A 1 434 ? 4.058 9.271 33.777 1.00 34.28 434 ILE A CA 1
ATOM 3478 C C . ILE A 1 434 ? 2.833 8.450 33.286 1.00 40.30 434 ILE A C 1
ATOM 3479 O O . ILE A 1 434 ? 1.697 8.937 33.268 1.00 39.14 434 ILE A O 1
ATOM 3484 N N . ARG A 1 435 ? 3.084 7.215 32.872 1.00 38.01 435 ARG A N 1
ATOM 3485 C CA . ARG A 1 435 ? 2.025 6.342 32.394 1.00 38.68 435 ARG A CA 1
ATOM 3486 C C . ARG A 1 435 ? 1.008 6.125 33.509 1.00 42.69 435 ARG A C 1
ATOM 3487 O O . ARG A 1 435 ? -0.205 6.236 33.294 1.00 43.20 435 ARG A O 1
ATOM 3495 N N . LYS A 1 436 ? 1.507 5.846 34.712 1.00 38.09 436 LYS A N 1
ATOM 3496 C CA . LYS A 1 436 ? 0.638 5.637 35.885 1.00 35.69 436 LYS A CA 1
ATOM 3497 C C . LYS A 1 436 ? -0.123 6.911 36.283 1.00 37.94 436 LYS A C 1
ATOM 3498 O O . LYS A 1 436 ? -1.306 6.863 36.593 1.00 37.98 436 LYS A O 1
ATOM 3504 N N . ILE A 1 437 ? 0.518 8.063 36.166 1.00 33.17 437 ILE A N 1
ATOM 3505 C CA . ILE A 1 437 ? -0.160 9.333 36.459 1.00 32.65 437 ILE A CA 1
ATOM 3506 C C . ILE A 1 437 ? -1.337 9.539 35.494 1.00 39.07 437 ILE A C 1
ATOM 3507 O O . ILE A 1 437 ? -2.436 9.952 35.894 1.00 37.97 437 ILE A O 1
ATOM 3512 N N . ARG A 1 438 ? -1.083 9.248 34.218 1.00 37.95 438 ARG A N 1
ATOM 3513 C CA . ARG A 1 438 ? -2.095 9.372 33.171 1.00 38.09 438 ARG A CA 1
ATOM 3514 C C . ARG A 1 438 ? -3.117 8.238 33.164 1.00 42.58 438 ARG A C 1
ATOM 3515 O O . ARG A 1 438 ? -4.008 8.237 32.330 1.00 43.43 438 ARG A O 1
ATOM 3523 N N . SER A 1 439 ? -2.999 7.284 34.084 1.00 36.79 439 SER A N 1
ATOM 3524 C CA . SER A 1 439 ? -3.974 6.205 34.155 1.00 35.38 439 SER A CA 1
ATOM 3525 C C . SER A 1 439 ? -5.243 6.668 34.898 1.00 40.73 439 SER A C 1
ATOM 3526 O O . SER A 1 439 ? -6.181 5.897 35.092 1.00 41.10 439 SER A O 1
ATOM 3529 N N . VAL A 1 440 ? -5.259 7.924 35.329 1.00 36.54 440 VAL A N 1
ATOM 3530 C CA . VAL A 1 440 ? -6.441 8.494 35.956 1.00 37.18 440 VAL A CA 1
ATOM 3531 C C . VAL A 1 440 ? -6.681 9.805 35.233 1.00 41.74 440 VAL A C 1
ATOM 3532 O O . VAL A 1 440 ? -5.732 10.490 34.844 1.00 41.72 440 VAL A O 1
ATOM 3536 N N . PRO A 1 441 ? -7.958 10.153 35.002 1.00 35.65 441 PRO A N 1
ATOM 3537 C CA . PRO A 1 441 ? -8.241 11.373 34.240 1.00 34.36 441 PRO A CA 1
ATOM 3538 C C . PRO A 1 441 ? -7.511 12.644 34.684 1.00 37.17 441 PRO A C 1
ATOM 3539 O O . PRO A 1 441 ? -7.121 13.450 33.831 1.00 37.76 441 PRO A O 1
ATOM 3543 N N . VAL A 1 442 ? -7.363 12.861 35.992 1.00 31.49 442 VAL A N 1
ATOM 3544 C CA . VAL A 1 442 ? -6.689 14.068 36.469 1.00 30.95 442 VAL A CA 1
ATOM 3545 C C . VAL A 1 442 ? -5.284 14.122 35.881 1.00 34.58 442 VAL A C 1
ATOM 3546 O O . VAL A 1 442 ? -4.807 15.184 35.505 1.00 33.69 442 VAL A O 1
ATOM 3550 N N . GLY A 1 443 ? -4.623 12.969 35.812 1.00 32.30 443 GLY A N 1
ATOM 3551 C CA . GLY A 1 443 ? -3.278 12.854 35.264 1.00 32.17 443 GLY A CA 1
ATOM 3552 C C . GLY A 1 443 ? -3.114 13.392 33.845 1.00 36.45 443 GLY A C 1
ATOM 3553 O O . GLY A 1 443 ? -2.046 13.896 33.494 1.00 35.68 443 GLY A O 1
ATOM 3554 N N . ARG A 1 444 ? -4.165 13.266 33.029 1.00 32.02 444 ARG A N 1
ATOM 3555 C CA . ARG A 1 444 ? -4.146 13.749 31.653 1.00 30.52 444 ARG A CA 1
ATOM 3556 C C . ARG A 1 444 ? -4.552 15.192 31.509 1.00 33.99 444 ARG A C 1
ATOM 3557 O O . ARG A 1 444 ? -4.553 15.700 30.386 1.00 33.19 444 ARG A O 1
ATOM 3565 N N . CYS A 1 445 ? -4.882 15.854 32.621 1.00 30.56 445 CYS A N 1
ATOM 3566 C CA . CYS A 1 445 ? -5.240 17.282 32.591 1.00 31.41 445 CYS A CA 1
ATOM 3567 C C . CYS A 1 445 ? -4.066 18.129 32.991 1.00 34.90 445 CYS A C 1
ATOM 3568 O O . CYS A 1 445 ? -4.147 19.360 33.010 1.00 34.59 445 CYS A O 1
ATOM 3571 N N . LEU A 1 446 ? -2.982 17.459 33.351 1.00 32.06 446 LEU A N 1
ATOM 3572 C CA . LEU A 1 446 ? -1.785 18.140 33.808 1.00 32.08 446 LEU A CA 1
ATOM 3573 C C . LEU A 1 446 ? -0.720 18.323 32.725 1.00 38.86 446 LEU A C 1
ATOM 3574 O O . LEU A 1 446 ? -0.520 17.482 31.839 1.00 36.24 446 LEU A O 1
ATOM 3579 N N . THR A 1 447 ? 0.000 19.423 32.861 1.00 38.93 447 THR A N 1
ATOM 3580 C CA . THR A 1 447 ? 1.112 19.725 31.988 1.00 40.09 447 THR A CA 1
ATOM 3581 C C . THR A 1 447 ? 2.314 19.085 32.677 1.00 43.26 447 THR A C 1
ATOM 3582 O O . THR A 1 447 ? 2.800 19.605 33.683 1.00 43.36 447 THR A O 1
ATOM 3586 N N . LEU A 1 448 ? 2.723 17.926 32.173 1.00 37.93 448 LEU A N 1
ATOM 3587 C CA . LEU A 1 448 ? 3.820 17.158 32.735 1.00 39.18 448 LEU A CA 1
ATOM 3588 C C . LEU A 1 448 ? 5.051 17.312 31.824 1.00 45.64 448 LEU A C 1
ATOM 3589 O O . LEU A 1 448 ? 4.938 17.178 30.602 1.00 43.47 448 LEU A O 1
ATOM 3594 N N . PRO A 1 449 ? 6.250 17.543 32.408 1.00 43.55 449 PRO A N 1
ATOM 3595 C CA . PRO A 1 449 ? 7.374 17.717 31.482 1.00 41.28 449 PRO A CA 1
ATOM 3596 C C . PRO A 1 449 ? 7.807 16.447 30.807 1.00 43.45 449 PRO A C 1
ATOM 3597 O O . PRO A 1 449 ? 7.692 15.354 31.377 1.00 44.24 449 PRO A O 1
ATOM 3601 N N . ALA A 1 450 ? 8.274 16.596 29.564 1.00 37.69 450 ALA A N 1
ATOM 3602 C CA . ALA A 1 450 ? 8.809 15.476 28.803 1.00 36.50 450 ALA A CA 1
ATOM 3603 C C . ALA A 1 450 ? 10.172 15.153 29.423 1.00 37.21 450 ALA A C 1
ATOM 3604 O O . ALA A 1 450 ? 10.890 16.047 29.847 1.00 34.69 450 ALA A O 1
ATOM 3606 N N . PHE A 1 451 ? 10.551 13.894 29.399 1.00 34.11 451 PHE A N 1
ATOM 3607 C CA . PHE A 1 451 ? 11.845 13.496 29.875 1.00 35.86 451 PHE A CA 1
ATOM 3608 C C . PHE A 1 451 ? 12.931 14.280 29.178 1.00 42.43 451 PHE A C 1
ATOM 3609 O O . PHE A 1 451 ? 13.833 14.800 29.820 1.00 43.81 451 PHE A O 1
ATOM 3617 N N . SER A 1 452 ? 12.846 14.363 27.855 1.00 40.66 452 SER A N 1
ATOM 3618 C CA . SER A 1 452 ? 13.888 15.007 27.062 1.00 39.50 452 SER A CA 1
ATOM 3619 C C . SER A 1 452 ? 14.023 16.475 27.436 1.00 41.34 452 SER A C 1
ATOM 3620 O O . SER A 1 452 ? 15.119 17.027 27.457 1.00 42.75 452 SER A O 1
ATOM 3623 N N . THR A 1 453 ? 12.908 17.087 27.799 1.00 36.89 453 THR A N 1
ATOM 3624 C CA . THR A 1 453 ? 12.917 18.482 28.226 1.00 36.31 453 THR A CA 1
ATOM 3625 C C . THR A 1 453 ? 13.608 18.591 29.578 1.00 40.31 453 THR A C 1
ATOM 3626 O O . THR A 1 453 ? 14.356 19.529 29.816 1.00 42.49 453 THR A O 1
ATOM 3630 N N . LEU A 1 454 ? 13.308 17.667 30.486 1.00 35.94 454 LEU A N 1
ATOM 3631 C CA . LEU A 1 454 ? 13.919 17.680 31.827 1.00 35.94 454 LEU A CA 1
ATOM 3632 C C . LEU A 1 454 ? 15.442 17.537 31.695 1.00 39.19 454 LEU A C 1
ATOM 3633 O O . LEU A 1 454 ? 16.207 18.323 32.262 1.00 35.74 454 LEU A O 1
ATOM 3638 N N . ARG A 1 455 ? 15.852 16.544 30.907 1.00 35.96 455 ARG A N 1
ATOM 3639 C CA . ARG A 1 455 ? 17.260 16.300 30.687 1.00 35.95 455 ARG A CA 1
ATOM 3640 C C . ARG A 1 455 ? 17.940 17.497 30.064 1.00 43.50 455 ARG A C 1
ATOM 3641 O O . ARG A 1 455 ? 19.014 17.919 30.495 1.00 44.30 455 ARG A O 1
ATOM 3649 N N . ARG A 1 456 ? 17.289 18.083 29.075 1.00 40.56 456 ARG A N 1
ATOM 3650 C CA . ARG A 1 456 ? 17.890 19.198 28.382 1.00 40.59 456 ARG A CA 1
ATOM 3651 C C . ARG A 1 456 ? 18.070 20.377 29.297 1.00 42.43 456 ARG A C 1
ATOM 3652 O O . ARG A 1 456 ? 19.140 20.971 29.357 1.00 41.09 456 ARG A O 1
ATOM 3660 N N . LYS A 1 457 ? 17.020 20.727 30.018 1.00 39.31 457 LYS A N 1
ATOM 3661 C CA . LYS A 1 457 ? 17.117 21.846 30.938 1.00 38.65 457 LYS A CA 1
ATOM 3662 C C . LYS A 1 457 ? 18.125 21.589 32.050 1.00 39.32 457 LYS A C 1
ATOM 3663 O O . LYS A 1 457 ? 18.766 22.518 32.526 1.00 39.13 457 LYS A O 1
ATOM 3669 N N . TRP A 1 458 ? 18.278 20.334 32.460 1.00 33.45 458 TRP A N 1
ATOM 3670 C CA . TRP A 1 458 ? 19.244 20.006 33.510 1.00 32.00 458 TRP A CA 1
ATOM 3671 C C . TRP A 1 458 ? 20.667 20.254 32.998 1.00 36.03 458 TRP A C 1
ATOM 3672 O O . TRP A 1 458 ? 21.431 21.007 33.616 1.00 35.55 458 TRP A O 1
ATOM 3683 N N . LEU A 1 459 ? 20.998 19.665 31.844 1.00 31.23 459 LEU A N 1
ATOM 3684 C CA . LEU A 1 459 ? 22.303 19.876 31.211 1.00 29.94 459 LEU A CA 1
ATOM 3685 C C . LEU A 1 459 ? 22.561 21.357 30.988 1.00 36.53 459 LEU A C 1
ATOM 3686 O O . LEU A 1 459 ? 23.629 21.844 31.305 1.00 38.64 459 LEU A O 1
ATOM 3691 N N . ASP A 1 460 ? 21.586 22.098 30.477 1.00 34.34 460 ASP A N 1
ATOM 3692 C CA . ASP A 1 460 ? 21.794 23.542 30.277 1.00 35.34 460 ASP A CA 1
ATOM 3693 C C . ASP A 1 460 ? 22.013 24.339 31.547 1.00 38.28 460 ASP A C 1
ATOM 3694 O O . ASP A 1 460 ? 22.645 25.401 31.492 1.00 38.65 460 ASP A O 1
ATOM 3702 N N . SER A 1 461 ? 21.454 23.886 32.674 1.00 33.93 461 SER A N 1
ATOM 3703 C CA . SER A 1 461 ? 21.586 24.656 33.925 1.00 32.74 461 SER A CA 1
ATOM 3704 C C . SER A 1 461 ? 23.023 24.822 34.383 1.00 35.73 461 SER A C 1
ATOM 3705 O O . SER A 1 461 ? 23.335 25.754 35.094 1.00 34.63 461 SER A O 1
ATOM 3708 N N . PHE A 1 462 ? 23.903 23.917 33.976 1.00 33.14 462 PHE A N 1
ATOM 3709 C CA . PHE A 1 462 ? 25.280 24.019 34.397 1.00 33.41 462 PHE A CA 1
ATOM 3710 C C . PHE A 1 462 ? 26.056 25.038 33.573 1.00 43.23 462 PHE A C 1
ATOM 3711 O O . PHE A 1 462 ? 27.279 25.151 33.731 1.00 43.00 462 PHE A O 1
ATOM 3719 N N . HIS A 1 463 ? 25.365 25.777 32.709 1.00 44.20 463 HIS A N 1
ATOM 3720 C CA . HIS A 1 463 ? 26.027 26.748 31.827 1.00 47.46 463 HIS A CA 1
ATOM 3721 C C . HIS A 1 463 ? 25.981 28.160 32.342 1.00 56.80 463 HIS A C 1
ATOM 3722 O O . HIS A 1 463 ? 26.759 28.999 31.936 1.00 56.71 463 HIS A O 1
ATOM 3729 N N . HIS A 1 464 ? 25.035 28.409 33.225 1.00 59.69 464 HIS A N 1
ATOM 3730 C CA . HIS A 1 464 ? 24.747 29.739 33.727 1.00 62.51 464 HIS A CA 1
ATOM 3731 C C . HIS A 1 464 ? 25.408 30.000 35.056 1.00 68.75 464 HIS A C 1
ATOM 3732 O O . HIS A 1 464 ? 25.022 29.418 36.064 1.00 66.67 464 HIS A O 1
ATOM 3739 N N . HIS A 1 465 ? 26.394 30.894 35.037 1.00 69.62 465 HIS A N 1
ATOM 3740 C CA . HIS A 1 465 ? 27.126 31.279 36.231 1.00 71.85 465 HIS A CA 1
ATOM 3741 C C . HIS A 1 465 ? 26.182 31.535 37.397 1.00 78.23 465 HIS A C 1
ATOM 3742 O O . HIS A 1 465 ? 25.074 32.061 37.225 1.00 76.10 465 HIS A O 1
ATOM 3749 N N . HIS A 1 466 ? 26.629 31.140 38.581 1.00 79.49 466 HIS A N 1
ATOM 3750 C CA . HIS A 1 466 ? 25.849 31.334 39.798 1.00 82.06 466 HIS A CA 1
ATOM 3751 C C . HIS A 1 466 ? 26.613 32.209 40.793 1.00 88.71 466 HIS A C 1
ATOM 3752 O O . HIS A 1 466 ? 27.799 32.006 41.042 1.00 87.89 466 HIS A O 1
ATOM 3759 N N . HIS A 1 467 ? 25.931 33.214 41.324 1.00 88.56 467 HIS A N 1
ATOM 3760 C CA . HIS A 1 467 ? 26.537 34.129 42.278 1.00 89.86 467 HIS A CA 1
ATOM 3761 C C . HIS A 1 467 ? 26.762 33.504 43.669 1.00 92.51 467 HIS A C 1
ATOM 3762 O O . HIS A 1 467 ? 25.881 32.827 44.220 1.00 91.67 467 HIS A O 1
ATOM 3769 N N . HIS A 1 468 ? 27.947 33.749 44.227 1.00 88.22 468 HIS A N 1
ATOM 3770 C CA . HIS A 1 468 ? 28.323 33.253 45.557 1.00 82.48 468 HIS A CA 1
ATOM 3771 C C . HIS A 1 468 ? 28.744 34.429 46.442 1.00 108.49 468 HIS A C 1
ATOM 3772 O O . HIS A 1 468 ? 28.288 34.572 47.575 1.00 74.07 468 HIS A O 1
ATOM 3779 N N . PRO B 2 7 ? 31.251 8.866 41.553 0.90 61.56 7 PRO H N 1
ATOM 3780 C CA . PRO B 2 7 ? 30.060 8.113 41.930 0.90 61.02 7 PRO H CA 1
ATOM 3781 C C . PRO B 2 7 ? 29.687 6.967 40.995 0.90 66.37 7 PRO H C 1
ATOM 3782 O O . PRO B 2 7 ? 30.224 6.824 39.882 0.90 64.37 7 PRO H O 1
ATOM 3786 N N . ASN B 2 8 ? 28.731 6.164 41.462 0.90 63.59 8 ASN H N 1
ATOM 3787 C CA . ASN B 2 8 ? 28.203 5.074 40.657 0.90 63.07 8 ASN H CA 1
ATOM 3788 C C . ASN B 2 8 ? 27.307 5.649 39.520 0.90 61.49 8 ASN H C 1
ATOM 3789 O O . ASN B 2 8 ? 26.707 6.706 39.669 0.90 57.57 8 ASN H O 1
ATOM 3794 N N . GLN B 2 9 ? 27.229 4.967 38.385 0.90 59.05 9 GLN H N 1
ATOM 3795 C CA . GLN B 2 9 ? 26.331 5.416 37.318 0.90 59.79 9 GLN H CA 1
ATOM 3796 C C . GLN B 2 9 ? 25.039 4.609 37.500 0.90 66.63 9 GLN H C 1
ATOM 3797 O O . GLN B 2 9 ? 25.041 3.523 38.107 0.90 64.45 9 GLN H O 1
ATOM 3803 N N . LYS B 2 10 ? 23.933 5.143 36.992 0.90 66.02 10 LYS H N 1
ATOM 3804 C CA . LYS B 2 10 ? 22.657 4.452 37.118 0.90 67.12 10 LYS H CA 1
ATOM 3805 C C . LYS B 2 10 ? 22.717 3.011 36.564 0.90 75.60 10 LYS H C 1
ATOM 3806 O O . LYS B 2 10 ? 22.306 2.058 37.240 0.90 74.91 10 LYS H O 1
ATOM 3812 N N . PRO B 2 11 ? 23.256 2.836 35.334 0.90 75.44 11 PRO H N 1
ATOM 3813 C CA . PRO B 2 11 ? 23.373 1.509 34.710 0.90 75.90 11 PRO H CA 1
ATOM 3814 C C . PRO B 2 11 ? 24.156 0.480 35.537 0.90 80.37 11 PRO H C 1
ATOM 3815 O O . PRO B 2 11 ? 23.819 -0.704 35.536 0.90 79.15 11 PRO H O 1
ATOM 3819 N N . ARG B 2 12 ? 25.185 0.938 36.250 0.90 78.47 12 ARG H N 1
ATOM 3820 C CA . ARG B 2 12 ? 25.991 0.063 37.105 0.90 78.48 12 ARG H CA 1
ATOM 3821 C C . ARG B 2 12 ? 25.280 -0.209 38.429 0.90 85.72 12 ARG H C 1
ATOM 3822 O O . ARG B 2 12 ? 25.379 -1.313 38.981 0.90 86.35 12 ARG H O 1
ATOM 3830 N N . VAL B 2 13 ? 24.579 0.802 38.944 0.90 83.10 13 VAL H N 1
ATOM 3831 C CA . VAL B 2 13 ? 23.836 0.654 40.198 0.90 82.92 13 VAL H CA 1
ATOM 3832 C C . VAL B 2 13 ? 22.455 1.303 40.223 0.90 85.66 13 VAL H C 1
ATOM 3833 O O . VAL B 2 13 ? 22.256 2.424 39.757 0.90 84.26 13 VAL H O 1
ATOM 3837 N N . PRO B 2 14 ? 21.474 0.583 40.764 0.90 83.40 14 PRO H N 1
ATOM 3838 C CA . PRO B 2 14 ? 20.125 1.143 40.776 0.90 83.72 14 PRO H CA 1
ATOM 3839 C C . PRO B 2 14 ? 19.789 1.764 42.115 0.90 87.76 14 PRO H C 1
ATOM 3840 O O . PRO B 2 14 ? 20.612 1.775 43.034 0.90 88.11 14 PRO H O 1
ATOM 3844 N N . THR B 2 15 ? 18.557 2.249 42.226 0.90 83.15 15 THR H N 1
ATOM 3845 C CA . THR B 2 15 ? 18.086 2.872 43.450 0.90 82.77 15 THR H CA 1
ATOM 3846 C C . THR B 2 15 ? 16.665 2.432 43.787 0.90 118.95 15 THR H C 1
ATOM 3847 O O . THR B 2 15 ? 16.281 1.291 43.521 0.90 82.81 15 THR H O 1
#

Nearest PDB structures (foldseek):
  4zpb-assembly1_A  TM=1.001E+00  e=2.268E-87  Coxsackievirus B3
  4zpd-assembly1_A  TM=1.001E+00  e=3.139E-87  Coxsackievirus B3
  4wfy-assembly1_A  TM=1.001E+00  e=4.116E-87  Coxsackievirus B3 (strain Nancy)
  4zpc-assembly1_A  TM=1.000E+00  e=6.703E-87  Coxsackievirus B3
  4zp9-assembly1_A  TM=9.948E-01  e=1.217E-86  Coxsackievirus B3

GO terms:
  GO:0042025 host cell nucleus (C, IDA)
  GO:0042025 host cell nucleus (C, IMP)
  GO:0052026 symbiont-mediated perturbation of host transcription (P, IDA)
  GO:0085034 symbiont-mediated suppression of host NF-kappaB cascade (P, IDA)
  GO:0004197 cysteine-type endopeptidase activity (F, IDA)

CATH classification: 3.30.70.270 (+1 more: 1.20.960.20)

Radius of gyration: 22.75 Å; Cα contacts (8 Å, |Δi|>4): 902; chains: 2; bounding box: 55×53×59 Å

Solvent-accessible surface area: 21857 Å² total; per-residue (Å²): 0,73,46,100,99,100,40,21,0,161,109,48,66,33,65,75,8,138,13,74,47,148,43,121,18,104,75,18,73,3,31,157,35,7,156,24,92,54,66,8,2,0,10,90,72,50,18,115,71,28,166,51,92,5,76,127,11,9,36,56,61,40,94,17,29,38,132,50,136,32,19,119,41,0,77,96,0,0,73,37,0,8,42,35,0,58,100,39,128,16,50,33,124,84,9,131,30,55,42,0,1,21,23,52,93,17,12,152,51,16,70,30,105,77,40,4,0,28,12,0,51,47,90,48,55,135,12,148,72,7,5,35,169,199,92,86,44,24,88,98,0,103,107,16,30,122,150,78,25,88,109,28,8,1,0,0,42,19,75,24,34,32,17,38,116,85,60,6,22,96,0,31,3,130,26,58,9,13,7,0,1,0,0,15,0,12,0,27,46,29,0,0,20,0,7,58,18,0,49,31,32,32,2,26,63,0,1,0,0,10,51,22,85,23,40,26,4,0,12,73,0,22,118,46,0,122,28,88,20,8,11,5,47,18,55,20,6,34,13,1,0,0,20,7,0,4,39,0,0,32,51,0,0,69,106,26,44,6,70,122,148,29,0,69,30,0,59,16,0,6,79,4,42,1,0,9,56,63,82,9,6,79,5,90,0,3,6,5,35,51,6,16,19,11,46,5,0,6,0,0,0,0,0,0,0,1,4,0,0,0,13,73,47,59,146,78,23,57,11,99,71,1,87,3,0,0,77,7,57,44,4,0,0,2,11,55,137,96,30,62,13,47,81,0,12,117,14,0,136,56,10,13,0,68,14,44,16,29,76,182,29,158,68,63,98,130,23,46,51,49,68,3,22,0,30,112,41,54,0,2,7,7,87,132,93,94,142,12,5,17,6,0,19,23,22,142,33,1,31,8,35,1,21,24,18,105,55,89,189,75,26,61,90,53,1,83,59,10,0,82,48,0,6,7,6,24,92,151,79,4,90,61,2,30,136,48,0,93,66,23,110,55,0,153,102,28,95,35,16,55,36,81,37,11,53,143,123,10,37,58,34,62,133,100,163,80,112,113,51,21,24,42,91,148,32,101,67

Sequence (477 aa):
GEIEFIESSKDAGFPVINTPSKTKLEPSVFHQVFEGNKEPAVLRSGDPRLKANFEEAIFSKYIGNVNTHVDEYMLEAVDHYAGQLATLDISTEPMKLEDAVYGTEGLEALDLTTSAGYPYVALGIKKRDILSKKTKDLTKLKECMDKYGLNLPMVTYVKDELRSIEKVAKGKSRLIEASSLNDSVAMRQTFGNLYKTFHLNPGVVTGSAVGCDPDLFWSKIPVMLDGHLIAFDYSGYDASLSPVWFACLKMLLEKLGYTHKETNYIDYLCNSHHHLYRDKHYFVRGGMPSGCSGTSIFNSMINNIIIRTLMLKVYKGIDLDQFRMIAYGDDVIASYPWPIDASLLAEAGKGYGLIMTPADKGECFNEVTWTNATFLKRYFRADEQYPFLVHPVMPMKDIHESIRWTKDPKNTQDHVRSLCLLAWHNGEHEYEEFIRKIRSVPVGRCLTLPAFSTLRRKWLDSFHHHHHHPNQKPRVPT

Organism: Coxsackievirus B3 (strain Nancy) (NCBI:txid103903)

Secondary structure (DSSP, 8-state):
-EEEEEEEGGGGTPPPP----S-S-EE-TTTTTS----EEPP-STT-TT-SS-HHHHHHTT----------HHHHHHHHHHHHHHHTT----SPPPHHHHHH-BTTBPPPPTTS---TTGGGTT--GGGT--TTT---HHHHHHHHHH-SSPPEEEEE---EE-HHHHHTT-PPEEEE--HHHHHHHHHHHHHHHHHHHH-TBTTTTB-TT--HHHHTTTHHHH--SEEE-EEESSHHHH--HHHHHHHHHHHHHTT--TTTTHHHHHHHEEEEEETTEEEEEESS--BTBTTHHHHHHHHHHHHHHHHHHHH-TT--GGG-EEEEETTEEEEEESS---HHHHHHHHHTTT--EEEGGG-SS-----TTT--BTTBEEEE-SSSTT-EEEE--HHHHHHHHTEES-GGGHHHHHHHHHHHHGGG-HHHHHHHHHHHTTSGGGGGS----HHHHHHHHHHHTTS----/-EETTT---

B-factor: mean 47.08, std 16.63, range [21.17, 119.64]